Protein 8Z5B (pdb70)

B-factor: mean 22.88, std 9.44, range [10.03, 60.8]

Structure (mmCIF, N/CA/C/O backbone):
data_8Z5B
#
_entry.id   8Z5B
#
_cell.length_a   74.590
_cell.length_b   74.590
_cell.length_c   230.946
_cell.angle_alpha   90.00
_cell.angle_beta   90.00
_cell.angle_gamma   90.00
#
_symmetry.space_group_name_H-M   'P 41 21 2'
#
loop_
_entity.id
_entity.type
_entity.pdbx_description
1 polymer 'Multicopper oxidase'
2 non-polymer 'MANGANESE (II) ION'
3 non-polymer 'COPPER (II) ION'
4 water water
#
loop_
_atom_site.group_PDB
_atom_site.id
_atom_site.type_symbol
_atom_site.label_atom_id
_atom_site.label_alt_id
_atom_site.label_comp_id
_atom_site.label_asym_id
_atom_site.label_entity_id
_atom_site.label_seq_id
_atom_site.pdbx_PDB_ins_code
_atom_site.Cartn_x
_atom_site.Cartn_y
_atom_site.Cartn_z
_atom_site.occupancy
_atom_site.B_iso_or_equiv
_atom_site.auth_seq_id
_atom_site.auth_comp_id
_atom_site.auth_asym_id
_atom_site.auth_atom_id
_atom_site.pdbx_PDB_model_num
ATOM 1 N N . LYS A 1 44 ? 99.539 38.285 75.048 1.00 43.88 44 LYS A N 1
ATOM 2 C CA . LYS A 1 44 ? 98.730 37.069 74.977 1.00 34.01 44 LYS A CA 1
ATOM 3 C C . LYS A 1 44 ? 97.608 37.113 76.024 1.00 35.79 44 LYS A C 1
ATOM 4 O O . LYS A 1 44 ? 97.863 37.344 77.213 1.00 34.37 44 LYS A O 1
ATOM 10 N N . VAL A 1 45 ? 96.373 36.892 75.581 1.00 29.37 45 VAL A N 1
ATOM 11 C CA . VAL A 1 45 ? 95.227 36.924 76.484 1.00 24.84 45 VAL A CA 1
ATOM 12 C C . VAL A 1 45 ? 95.095 35.553 77.132 1.00 26.50 45 VAL A C 1
ATOM 13 O O . VAL A 1 45 ? 94.893 34.542 76.449 1.00 26.33 45 VAL A O 1
ATOM 17 N N . ASP A 1 46 ? 95.245 35.519 78.449 1.00 21.44 46 ASP A N 1
ATOM 18 C CA . ASP A 1 46 ? 95.064 34.320 79.254 1.00 19.06 46 ASP A CA 1
ATOM 19 C C . ASP A 1 46 ? 93.733 34.481 79.971 1.00 19.53 46 ASP A C 1
ATOM 20 O O . ASP A 1 46 ? 93.617 35.333 80.864 1.00 19.02 46 ASP A O 1
ATOM 25 N N . PRO A 1 47 ? 92.710 33.709 79.612 1.00 17.25 47 PRO A N 1
ATOM 26 C CA . PRO A 1 47 ? 91.394 33.866 80.251 1.00 18.70 47 PRO A CA 1
ATOM 27 C C . PRO A 1 47 ? 91.421 33.787 81.766 1.00 19.07 47 PRO A C 1
ATOM 28 O O . PRO A 1 47 ? 90.520 34.338 82.414 1.00 16.54 47 PRO A O 1
ATOM 32 N N . SER A 1 48 ? 92.397 33.086 82.346 1.00 18.27 48 SER A N 1
ATOM 33 C CA . SER A 1 48 ? 92.480 32.923 83.790 1.00 18.54 48 SER A CA 1
ATOM 34 C C . SER A 1 48 ? 93.157 34.100 84.466 1.00 18.85 48 SER A C 1
ATOM 35 O O . SER A 1 48 ? 93.176 34.154 85.697 1.00 21.46 48 SER A O 1
ATOM 38 N N . ASN A 1 49 ? 93.702 35.041 83.697 1.00 18.95 49 ASN A N 1
ATOM 39 C CA . ASN A 1 49 ? 94.425 36.185 84.247 1.00 19.52 49 ASN A CA 1
ATOM 40 C C . ASN A 1 49 ? 93.746 37.459 83.777 1.00 16.27 49 ASN A C 1
ATOM 41 O O . ASN A 1 49 ? 94.039 37.956 82.675 1.00 20.11 49 ASN A O 1
ATOM 46 N N . PRO A 1 50 ? 92.841 38.023 84.576 1.00 17.91 50 PRO A N 1
ATOM 47 C CA . PRO A 1 50 ? 92.057 39.179 84.110 1.00 18.90 50 PRO A CA 1
ATOM 48 C C . PRO A 1 50 ? 92.892 40.397 83.783 1.00 19.06 50 PRO A C 1
ATOM 49 O O . PRO A 1 50 ? 92.410 41.258 83.040 1.00 19.54 50 PRO A O 1
ATOM 53 N N . GLU A 1 51 ? 94.125 40.497 84.297 1.00 20.38 51 GLU A N 1
ATOM 54 C CA . GLU A 1 51 ? 94.968 41.627 83.934 1.00 21.91 51 GLU A CA 1
ATOM 55 C C . GLU A 1 51 ? 95.430 41.569 82.480 1.00 24.48 51 GLU A C 1
ATOM 56 O O . GLU A 1 51 ? 95.907 42.583 81.958 1.00 26.06 51 GLU A O 1
ATOM 62 N N . THR A 1 52 ? 95.287 40.420 81.812 1.00 21.26 52 THR A N 1
ATOM 63 C CA . THR A 1 52 ? 95.623 40.298 80.398 1.00 19.82 52 THR A CA 1
ATOM 64 C C . THR A 1 52 ? 94.439 40.534 79.464 1.00 19.09 52 THR A C 1
ATOM 65 O O . THR A 1 52 ? 94.626 40.448 78.246 1.00 21.67 52 THR A O 1
ATOM 69 N N . ILE A 1 53 ? 93.242 40.809 79.985 1.00 18.23 53 ILE A N 1
ATOM 70 C CA . ILE A 1 53 ? 92.032 40.896 79.174 1.00 17.80 53 ILE A CA 1
ATOM 71 C C . ILE A 1 53 ? 91.781 42.365 78.841 1.00 18.65 53 ILE A C 1
ATOM 72 O O . ILE A 1 53 ? 91.477 43.151 79.751 1.00 21.14 53 ILE A O 1
ATOM 77 N N . PRO A 1 54 ? 91.865 42.772 77.576 1.00 19.16 54 PRO A N 1
ATOM 78 C CA . PRO A 1 54 ? 91.582 44.174 77.235 1.00 17.91 54 PRO A CA 1
ATOM 79 C C . PRO A 1 54 ? 90.091 44.440 77.334 1.00 19.23 54 PRO A C 1
ATOM 80 O O . PRO A 1 54 ? 89.285 43.785 76.671 1.00 19.52 54 PRO A O 1
ATOM 84 N N . LYS A 1 55 ? 89.732 45.415 78.153 1.00 17.24 55 LYS A N 1
ATOM 85 C CA A LYS A 1 55 ? 88.328 45.728 78.383 0.80 16.86 55 LYS A CA 1
ATOM 86 C CA B LYS A 1 55 ? 88.325 45.701 78.364 0.20 17.09 55 LYS A CA 1
ATOM 87 C C . LYS A 1 55 ? 87.730 46.458 77.186 1.00 18.55 55 LYS A C 1
ATOM 88 O O . LYS A 1 55 ? 88.433 47.103 76.397 1.00 18.64 55 LYS A O 1
ATOM 99 N N . TYR A 1 56 ? 86.403 46.345 77.065 1.00 15.10 56 TYR A N 1
ATOM 100 C CA . TYR A 1 56 ? 85.619 47.154 76.131 1.00 15.57 56 TYR A CA 1
ATOM 101 C C . TYR A 1 56 ? 85.885 46.803 74.672 1.00 17.53 56 TYR A C 1
ATOM 102 O O . TYR A 1 56 ? 85.721 47.638 73.783 1.00 21.29 56 TYR A O 1
ATOM 111 N N . MET A 1 57 ? 86.264 45.560 74.406 1.00 17.23 57 MET A N 1
ATOM 112 C CA . MET A 1 57 ? 86.471 45.110 73.033 1.00 17.77 57 MET A CA 1
ATOM 113 C C . MET A 1 57 ? 85.196 44.578 72.399 1.00 17.10 57 MET A C 1
ATOM 114 O O . MET A 1 57 ? 85.091 44.554 71.166 1.00 21.12 57 MET A O 1
ATOM 119 N N . ASP A 1 58 ? 84.230 44.163 73.209 1.00 15.27 58 ASP A N 1
ATOM 120 C CA . ASP A 1 58 ? 82.997 43.562 72.715 1.00 17.14 58 ASP A CA 1
ATOM 121 C C . ASP A 1 58 ? 81.841 44.539 72.851 1.00 18.18 58 ASP A C 1
ATOM 122 O O . ASP A 1 58 ? 81.640 45.127 73.915 1.00 17.37 58 ASP A O 1
ATOM 127 N N . GLU A 1 59 ? 81.077 44.696 71.772 1.00 16.78 59 GLU A N 1
ATOM 128 C CA . GLU A 1 59 ? 79.822 45.436 71.822 1.00 15.37 59 GLU A CA 1
ATOM 129 C C . GLU A 1 59 ? 78.773 44.553 72.492 1.00 17.31 59 GLU A C 1
ATOM 130 O O . GLU A 1 59 ? 78.564 43.402 72.092 1.00 17.19 59 GLU A O 1
ATOM 136 N N . LEU A 1 60 ? 78.132 45.089 73.529 1.00 14.53 60 LEU A N 1
ATOM 137 C CA . LEU A 1 60 ? 77.103 44.371 74.269 1.00 13.66 60 LEU A CA 1
ATOM 138 C C . LEU A 1 60 ? 76.083 43.749 73.315 1.00 13.73 60 LEU A C 1
ATOM 139 O O . LEU A 1 60 ? 75.477 44.474 72.513 1.00 15.70 60 LEU A O 1
ATOM 144 N N . PRO A 1 61 ? 75.843 42.439 73.394 1.00 14.84 61 PRO A N 1
ATOM 145 C CA . PRO A 1 61 ? 74.814 41.814 72.546 1.00 16.15 61 PRO A CA 1
ATOM 146 C C . PRO A 1 61 ? 73.449 41.910 73.203 1.00 14.22 61 PRO A C 1
ATOM 147 O O . PRO A 1 61 ? 73.318 41.949 74.424 1.00 15.43 61 PRO A O 1
ATOM 151 N N . ILE A 1 62 ? 72.418 41.924 72.365 1.00 15.25 62 ILE A N 1
ATOM 152 C CA . ILE A 1 62 ? 71.026 41.895 72.818 1.00 14.21 62 ILE A CA 1
ATOM 153 C C . ILE A 1 62 ? 70.495 40.490 72.563 1.00 13.97 62 ILE A C 1
ATOM 154 O O . ILE A 1 62 ? 70.472 40.059 71.401 1.00 15.47 62 ILE A O 1
ATOM 159 N N . PRO A 1 63 ? 70.062 39.757 73.580 1.00 13.39 63 PRO A N 1
ATOM 160 C CA . PRO A 1 63 ? 69.550 38.416 73.326 1.00 13.24 63 PRO A CA 1
ATOM 161 C C . PRO A 1 63 ? 68.366 38.478 72.380 1.00 13.84 63 PRO A C 1
ATOM 162 O O . PRO A 1 63 ? 67.534 39.395 72.459 1.00 16.50 63 PRO A O 1
ATOM 166 N N . PRO A 1 64 ? 68.253 37.518 71.475 1.00 14.76 64 PRO A N 1
ATOM 167 C CA . PRO A 1 64 ? 67.112 37.516 70.561 1.00 16.21 64 PRO A CA 1
ATOM 168 C C . PRO A 1 64 ? 65.848 37.169 71.312 1.00 15.53 64 PRO A C 1
ATOM 169 O O . PRO A 1 64 ? 65.884 36.584 72.392 1.00 16.75 64 PRO A O 1
ATOM 173 N N . VAL A 1 65 ? 64.720 37.557 70.731 1.00 15.59 65 VAL A N 1
ATOM 174 C CA . VAL A 1 65 ? 63.415 37.275 71.317 1.00 15.15 65 VAL A CA 1
ATOM 175 C C . VAL A 1 65 ? 62.960 35.879 70.907 1.00 17.66 65 VAL A C 1
ATOM 176 O O . VAL A 1 65 ? 63.024 35.509 69.729 1.00 19.36 65 VAL A O 1
ATOM 180 N N . ALA A 1 66 ? 62.513 35.088 71.881 1.00 17.16 66 ALA A N 1
ATOM 181 C CA . ALA A 1 66 ? 61.993 33.759 71.584 1.00 15.96 66 ALA A CA 1
ATOM 182 C C . ALA A 1 66 ? 60.740 33.861 70.726 1.00 17.29 66 ALA A C 1
ATOM 183 O O . ALA A 1 66 ? 59.908 34.750 70.915 1.00 18.54 66 ALA A O 1
ATOM 185 N N . ARG A 1 67 ? 60.614 32.935 69.775 1.00 18.69 67 ARG A N 1
ATOM 186 C CA . ARG A 1 67 ? 59.460 32.890 68.895 1.00 19.73 67 ARG A CA 1
ATOM 187 C C . ARG A 1 67 ? 58.682 31.618 69.149 1.00 19.57 67 ARG A C 1
ATOM 188 O O . ARG A 1 67 ? 59.278 30.534 69.220 1.00 23.03 67 ARG A O 1
ATOM 196 N N . PRO A 1 68 ? 57.366 31.710 69.288 1.00 20.04 68 PRO A N 1
ATOM 197 C CA . PRO A 1 68 ? 56.572 30.507 69.526 1.00 19.40 68 PRO A CA 1
ATOM 198 C C . PRO A 1 68 ? 56.567 29.603 68.309 1.00 23.81 68 PRO A C 1
ATOM 199 O O . PRO A 1 68 ? 56.696 30.052 67.167 1.00 25.88 68 PRO A O 1
ATOM 203 N N . LEU A 1 69 ? 56.425 28.307 68.574 1.00 22.27 69 LEU A N 1
ATOM 204 C CA . LEU A 1 69 ? 56.291 27.324 67.514 1.00 30.19 69 LEU A CA 1
ATOM 205 C C . LEU A 1 69 ? 54.851 27.156 67.083 1.00 27.96 69 LEU A C 1
ATOM 206 O O . LEU A 1 69 ? 54.599 26.772 65.932 1.00 31.99 69 LEU A O 1
ATOM 211 N N . ALA A 1 70 ? 53.888 27.406 67.975 1.00 26.62 70 ALA A N 1
ATOM 212 C CA . ALA A 1 70 ? 52.488 27.271 67.570 1.00 30.54 70 ALA A CA 1
ATOM 213 C C . ALA A 1 70 ? 51.649 28.278 68.344 1.00 26.48 70 ALA A C 1
ATOM 214 O O . ALA A 1 70 ? 52.145 28.960 69.239 1.00 24.27 70 ALA A O 1
ATOM 216 N N . GLU A 1 71 ? 50.371 28.376 67.981 1.00 30.37 71 GLU A N 1
ATOM 217 C CA . GLU A 1 71 ? 49.391 29.141 68.748 1.00 30.48 71 GLU A CA 1
ATOM 218 C C . GLU A 1 71 ? 48.092 28.350 68.763 1.00 28.31 71 GLU A C 1
ATOM 219 O O . GLU A 1 71 ? 47.503 28.096 67.706 1.00 32.62 71 GLU A O 1
ATOM 221 N N . ILE A 1 72 ? 47.638 27.961 69.954 1.00 32.85 72 ILE A N 1
ATOM 222 C CA . ILE A 1 72 ? 46.445 27.130 70.123 1.00 33.38 72 ILE A CA 1
ATOM 223 C C . ILE A 1 72 ? 45.349 27.957 70.778 1.00 31.64 72 ILE A C 1
ATOM 224 O O . ILE A 1 72 ? 45.478 28.350 71.944 1.00 35.53 72 ILE A O 1
ATOM 229 N N . LYS A 1 73 ? 44.251 28.180 70.050 1.00 30.79 73 LYS A N 1
ATOM 230 C CA . LYS A 1 73 ? 43.138 28.982 70.560 1.00 33.52 73 LYS A CA 1
ATOM 231 C C . LYS A 1 73 ? 43.641 30.307 71.131 1.00 30.24 73 LYS A C 1
ATOM 232 O O . LYS A 1 73 ? 43.216 30.750 72.200 1.00 37.53 73 LYS A O 1
ATOM 238 N N . GLY A 1 74 ? 44.573 30.930 70.416 1.00 33.70 74 GLY A N 1
ATOM 239 C CA . GLY A 1 74 ? 45.146 32.197 70.818 1.00 32.25 74 GLY A CA 1
ATOM 240 C C . GLY A 1 74 ? 46.283 32.137 71.821 1.00 32.29 74 GLY A C 1
ATOM 241 O O . GLY A 1 74 ? 46.827 33.194 72.167 1.00 35.50 74 GLY A O 1
ATOM 242 N N . SER A 1 75 ? 46.685 30.948 72.294 1.00 29.43 75 SER A N 1
ATOM 243 C CA . SER A 1 75 ? 47.769 30.853 73.273 1.00 25.75 75 SER A CA 1
ATOM 244 C C . SER A 1 75 ? 49.064 30.434 72.597 1.00 23.72 75 SER A C 1
ATOM 245 O O . SER A 1 75 ? 49.129 29.336 72.027 1.00 26.15 75 SER A O 1
ATOM 248 N N . PRO A 1 76 ? 50.112 31.241 72.669 1.00 22.19 76 PRO A N 1
ATOM 249 C CA . PRO A 1 76 ? 51.411 30.834 72.118 1.00 21.84 76 PRO A CA 1
ATOM 250 C C . PRO A 1 76 ? 51.989 29.609 72.823 1.00 23.76 76 PRO A C 1
ATOM 251 O O . PRO A 1 76 ? 51.826 29.424 74.036 1.00 20.78 76 PRO A O 1
ATOM 255 N N . TYR A 1 77 ? 52.677 28.768 72.036 1.00 19.46 77 TYR A N 1
ATOM 256 C CA . TYR A 1 77 ? 53.376 27.580 72.518 1.00 18.55 77 TYR A CA 1
ATOM 257 C C . TYR A 1 77 ? 54.835 27.691 72.104 1.00 17.39 77 TYR A C 1
ATOM 258 O O . TYR A 1 77 ? 55.138 27.851 70.903 1.00 20.68 77 TYR A O 1
ATOM 267 N N . TYR A 1 78 ? 55.720 27.629 73.103 1.00 17.62 78 TYR A N 1
ATOM 268 C CA . TYR A 1 78 ? 57.166 27.688 72.946 1.00 15.36 78 TYR A CA 1
ATOM 269 C C . TYR A 1 78 ? 57.776 26.336 73.305 1.00 19.40 78 TYR A C 1
ATOM 270 O O . TYR A 1 78 ? 57.275 25.601 74.168 1.00 18.17 78 TYR A O 1
ATOM 279 N N . GLU A 1 79 ? 58.885 26.031 72.650 1.00 19.13 79 GLU A N 1
ATOM 280 C CA . GLU A 1 79 ? 59.680 24.848 72.935 1.00 18.94 79 GLU A CA 1
ATOM 281 C C . GLU A 1 79 ? 61.127 25.293 73.014 1.00 16.58 79 GLU A C 1
ATOM 282 O O . GLU A 1 79 ? 61.682 25.778 72.019 1.00 19.64 79 GLU A O 1
ATOM 288 N N . ILE A 1 80 ? 61.730 25.158 74.186 1.00 16.80 80 ILE A N 1
ATOM 289 C CA . ILE A 1 80 ? 63.055 25.703 74.455 1.00 16.89 80 ILE A CA 1
ATOM 290 C C . ILE A 1 80 ? 63.913 24.583 75.017 1.00 17.34 80 ILE A C 1
ATOM 291 O O . ILE A 1 80 ? 63.572 24.000 76.052 1.00 18.30 80 ILE A O 1
ATOM 296 N N . ALA A 1 81 ? 64.997 24.258 74.316 1.00 17.62 81 ALA A N 1
ATOM 297 C CA . ALA A 1 81 ? 65.844 23.113 74.630 1.00 16.14 81 ALA A CA 1
ATOM 298 C C . ALA A 1 81 ? 67.160 23.576 75.235 1.00 15.92 81 ALA A C 1
ATOM 299 O O . ALA A 1 81 ? 67.844 24.441 74.674 1.00 18.38 81 ALA A O 1
ATOM 301 N N . MET A 1 82 ? 67.530 22.959 76.346 1.00 14.73 82 MET A N 1
ATOM 302 C CA . MET A 1 82 ? 68.814 23.192 76.983 1.00 15.21 82 MET A CA 1
ATOM 303 C C . MET A 1 82 ? 69.879 22.375 76.271 1.00 16.35 82 MET A C 1
ATOM 304 O O . MET A 1 82 ? 69.767 21.146 76.205 1.00 15.68 82 MET A O 1
ATOM 309 N N . ARG A 1 83 ? 70.905 23.049 75.728 1.00 15.11 83 ARG A N 1
ATOM 310 C CA . ARG A 1 83 ? 71.910 22.388 74.906 1.00 17.47 83 ARG A CA 1
ATOM 311 C C . ARG A 1 83 ? 73.308 22.844 75.305 1.00 15.51 83 ARG A C 1
ATOM 312 O O . ARG A 1 83 ? 73.518 23.994 75.684 1.00 15.17 83 ARG A O 1
ATOM 320 N N . GLN A 1 84 ? 74.272 21.934 75.189 1.00 16.01 84 GLN A N 1
ATOM 321 C CA . GLN A 1 84 ? 75.678 22.253 75.410 1.00 15.65 84 GLN A CA 1
ATOM 322 C C . GLN A 1 84 ? 76.278 22.777 74.112 1.00 16.35 84 GLN A C 1
ATOM 323 O O . GLN A 1 84 ? 76.230 22.092 73.080 1.00 18.61 84 GLN A O 1
ATOM 329 N N . VAL A 1 85 ? 76.824 23.991 74.163 1.00 15.39 85 VAL A N 1
ATOM 330 C CA . VAL A 1 85 ? 77.236 24.710 72.956 1.00 16.45 85 VAL A CA 1
ATOM 331 C C . VAL A 1 85 ? 78.475 25.533 73.260 1.00 15.12 85 VAL A C 1
ATOM 332 O O . VAL A 1 85 ? 78.773 25.837 74.423 1.00 15.56 85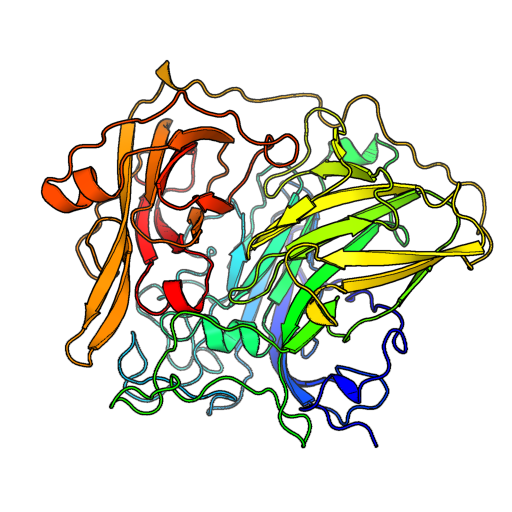 VAL A O 1
ATOM 336 N N . PRO A 1 86 ? 79.183 25.970 72.225 1.00 16.09 86 PRO A N 1
ATOM 337 C CA . PRO A 1 86 ? 80.233 26.968 72.442 1.00 15.43 86 PRO A CA 1
ATOM 338 C C . PRO A 1 86 ? 79.670 28.377 72.549 1.00 15.75 86 PRO A C 1
ATOM 339 O O . PRO A 1 86 ? 78.687 28.739 71.900 1.00 19.67 86 PRO A O 1
ATOM 343 N N . HIS A 1 87 ? 80.331 29.188 73.372 1.00 15.56 87 HIS A N 1
ATOM 344 C CA . HIS A 1 87 ? 79.980 30.595 73.512 1.00 14.10 87 HIS A CA 1
ATOM 345 C C . HIS A 1 87 ? 81.282 31.335 73.757 1.00 14.45 87 HIS A C 1
ATOM 346 O O . HIS A 1 87 ? 82.093 30.895 74.578 1.00 16.54 87 HIS A O 1
ATOM 353 N N . ARG A 1 88 ? 81.484 32.458 73.076 1.00 14.64 88 ARG A N 1
ATOM 354 C CA . ARG A 1 88 ? 82.693 33.247 73.271 1.00 13.69 88 ARG A CA 1
ATOM 355 C C . ARG A 1 88 ? 82.398 34.367 74.261 1.00 16.90 88 ARG A C 1
ATOM 356 O O . ARG A 1 88 ? 81.525 35.210 74.013 1.00 16.88 88 ARG A O 1
ATOM 364 N N . PHE A 1 89 ? 83.112 34.378 75.384 1.00 14.23 89 PHE A N 1
ATOM 365 C CA . PHE A 1 89 ? 82.873 35.418 76.381 1.00 14.43 89 PHE A CA 1
ATOM 366 C C . PHE A 1 89 ? 83.651 36.699 76.133 1.00 16.51 89 PHE A C 1
ATOM 367 O O . PHE A 1 89 ? 83.371 37.701 76.797 1.00 14.86 89 PHE A O 1
ATOM 375 N N . HIS A 1 90 ? 84.633 36.684 75.241 1.00 13.39 90 HIS A N 1
ATOM 376 C CA . HIS A 1 90 ? 85.398 37.879 74.939 1.00 15.06 90 HIS A CA 1
ATOM 377 C C . HIS A 1 90 ? 85.963 37.727 73.532 1.00 15.35 90 HIS A C 1
ATOM 378 O O . HIS A 1 90 ? 86.281 36.615 73.097 1.00 16.97 90 HIS A O 1
ATOM 385 N N . ARG A 1 91 ? 86.114 38.858 72.839 1.00 16.51 91 ARG A N 1
ATOM 386 C CA . ARG A 1 91 ? 86.589 38.856 71.458 1.00 18.69 91 ARG A CA 1
ATOM 387 C C . ARG A 1 91 ? 87.870 38.046 71.282 1.00 17.56 91 ARG A C 1
ATOM 388 O O . ARG A 1 91 ? 88.075 37.414 70.236 1.00 20.75 91 ARG A O 1
ATOM 396 N N . LEU A 1 92 ? 88.772 38.087 72.267 1.00 17.50 92 LEU A N 1
ATOM 397 C CA . LEU A 1 92 ? 90.085 37.456 72.151 1.00 19.12 92 LEU A CA 1
ATOM 398 C C . LEU A 1 92 ? 90.188 36.129 72.900 1.00 18.26 92 LEU A C 1
ATOM 399 O O . LEU A 1 92 ? 91.287 35.581 73.006 1.00 21.85 92 LEU A O 1
ATOM 404 N N . PHE A 1 93 ? 89.091 35.624 73.445 1.00 16.94 93 PHE A N 1
ATOM 405 C CA . PHE A 1 93 ? 89.052 34.309 74.065 1.00 17.77 93 PHE A CA 1
ATOM 406 C C . PHE A 1 93 ? 88.823 33.237 73.002 1.00 16.48 93 PHE A C 1
ATOM 407 O O . PHE A 1 93 ? 88.214 33.500 71.956 1.00 19.92 93 PHE A O 1
ATOM 415 N N . PRO A 1 94 ? 89.237 31.998 73.264 1.00 18.54 94 PRO A N 1
ATOM 416 C CA . PRO A 1 94 ? 88.673 30.867 72.511 1.00 18.10 94 PRO A CA 1
ATOM 417 C C . PRO A 1 94 ? 87.225 30.653 72.915 1.00 19.65 94 PRO A C 1
ATOM 418 O O . PRO A 1 94 ? 86.767 31.205 73.928 1.00 18.23 94 PRO A O 1
ATOM 422 N N . PRO A 1 95 ? 86.473 29.829 72.195 1.00 18.14 95 PRO A N 1
ATOM 423 C CA . PRO A 1 95 ? 85.123 29.502 72.658 1.00 18.54 95 PRO A CA 1
ATOM 424 C C . PRO A 1 95 ? 85.164 28.722 73.965 1.00 17.51 95 PRO A C 1
ATOM 425 O O . PRO A 1 95 ? 86.084 27.938 74.222 1.00 19.27 95 PRO A O 1
ATOM 429 N N . THR A 1 96 ? 84.137 28.945 74.779 1.00 15.80 96 THR A N 1
ATOM 430 C CA . THR A 1 96 ? 83.930 28.266 76.059 1.00 15.35 96 THR A CA 1
ATOM 431 C C . THR A 1 96 ? 82.721 27.350 75.927 1.00 16.04 96 THR A C 1
ATOM 432 O O . THR A 1 96 ? 81.678 27.776 75.431 1.00 15.69 96 THR A O 1
ATOM 436 N N . THR A 1 97 ? 82.834 26.109 76.397 1.00 15.79 97 THR A N 1
ATOM 437 C CA . THR A 1 97 ? 81.654 25.251 76.424 1.00 14.54 97 THR A CA 1
ATOM 438 C C . THR A 1 97 ? 80.724 25.685 77.555 1.00 13.81 97 THR A C 1
ATOM 439 O O . THR A 1 97 ? 81.155 25.826 78.707 1.00 14.32 97 THR A O 1
ATOM 443 N N . VAL A 1 98 ? 79.449 25.916 77.217 1.00 14.47 98 VAL A N 1
ATOM 444 C CA . VAL A 1 98 ? 78.425 26.352 78.163 1.00 12.38 98 VAL A CA 1
ATOM 445 C C . VAL A 1 98 ? 77.152 25.544 77.928 1.00 13.59 98 VAL A C 1
ATOM 446 O O . VAL A 1 98 ? 77.035 24.778 76.964 1.00 13.38 98 VAL A O 1
ATOM 450 N N . TRP A 1 99 ? 76.186 25.750 78.820 1.00 13.00 99 TRP A N 1
ATOM 451 C CA . TRP A 1 99 ? 74.836 25.213 78.689 1.00 13.24 99 TRP A CA 1
ATOM 452 C C . TRP A 1 99 ? 73.897 26.385 78.463 1.00 13.35 99 TRP A C 1
ATOM 453 O O . TRP A 1 99 ? 73.867 27.315 79.277 1.00 14.35 99 TRP A O 1
ATOM 464 N N . GLY A 1 100 ? 73.165 26.362 77.358 1.00 13.14 100 GLY A N 1
ATOM 465 C CA . GLY A 1 100 ? 72.286 27.468 77.005 1.00 14.77 100 GLY A CA 1
ATOM 466 C C . GLY A 1 100 ? 70.888 27.022 76.635 1.00 13.32 100 GLY A C 1
ATOM 467 O O . GLY A 1 100 ? 70.702 26.021 75.938 1.00 14.61 100 GLY A O 1
ATOM 468 N N . TYR A 1 101 ? 69.901 27.779 77.110 1.00 13.02 101 TYR A N 1
ATOM 469 C CA . TYR A 1 101 ? 68.546 27.626 76.587 1.00 12.71 101 TYR A CA 1
ATOM 470 C C . TYR A 1 101 ? 68.526 27.993 75.108 1.00 15.16 101 TYR A C 1
ATOM 471 O O . TYR A 1 101 ? 69.000 29.065 74.715 1.00 14.97 101 TYR A O 1
ATOM 480 N N . ASP A 1 102 ? 68.016 27.075 74.281 1.00 14.33 102 ASP A N 1
ATOM 481 C CA . ASP A 1 102 ? 68.068 27.203 72.825 1.00 14.85 102 ASP A CA 1
ATOM 482 C C . ASP A 1 102 ? 69.505 27.408 72.343 1.00 16.36 102 ASP A C 1
ATOM 483 O O . ASP A 1 102 ? 69.754 28.055 71.316 1.00 17.54 102 ASP A O 1
ATOM 488 N N . GLY A 1 103 ? 70.470 26.856 73.087 1.00 15.46 103 GLY A N 1
ATOM 489 C CA . GLY A 1 103 ? 71.859 26.936 72.674 1.00 16.86 103 GLY A CA 1
ATOM 490 C C . GLY A 1 103 ? 72.426 28.336 72.627 1.00 16.78 103 GLY A C 1
ATOM 491 O O . GLY A 1 103 ? 73.333 28.595 71.823 1.00 18.57 103 GLY A O 1
ATOM 492 N N . MET A 1 104 ? 71.944 29.245 73.478 1.00 16.05 104 MET A N 1
ATOM 493 C CA . MET A 1 104 ? 72.487 30.596 73.510 1.00 17.15 104 MET A CA 1
ATOM 494 C C . MET A 1 104 ? 72.580 31.109 74.939 1.00 14.23 104 MET A C 1
ATOM 495 O O . MET A 1 104 ? 71.904 30.609 75.837 1.00 14.23 104 MET A O 1
ATOM 500 N N . LEU A 1 105 ? 73.489 32.064 75.147 1.00 13.82 105 LEU A N 1
ATOM 501 C CA . LEU A 1 105 ? 73.799 32.575 76.472 1.00 13.49 105 LEU A CA 1
ATOM 502 C C . LEU A 1 105 ? 73.868 34.088 76.315 1.00 12.78 105 LEU A C 1
ATOM 503 O O . LEU A 1 105 ? 74.734 34.592 75.560 1.00 14.19 105 LEU A O 1
ATOM 508 N N . PRO A 1 106 ? 73.020 34.856 77.009 1.00 11.82 106 PRO A N 1
ATOM 509 C CA . PRO A 1 106 ? 71.851 34.413 77.785 1.00 12.45 106 PRO A CA 1
ATOM 510 C C . PRO A 1 106 ? 70.852 33.696 76.896 1.00 12.65 106 PRO A C 1
ATOM 511 O O . PRO A 1 106 ? 70.890 33.761 75.657 1.00 13.18 106 PRO A O 1
ATOM 515 N N . GLY A 1 107 ? 69.921 32.989 77.534 1.00 12.61 107 GLY A N 1
ATOM 516 C CA . GLY A 1 107 ? 68.820 32.383 76.820 1.00 13.32 107 GLY A CA 1
ATOM 517 C C . GLY A 1 107 ? 67.987 33.441 76.117 1.00 13.86 107 GLY A C 1
ATOM 518 O O . GLY A 1 107 ? 68.127 34.642 76.376 1.00 14.03 107 GLY A O 1
ATOM 519 N N . PRO A 1 108 ? 67.138 33.032 75.178 1.00 14.28 108 PRO A N 1
ATOM 520 C CA . PRO A 1 108 ? 66.332 34.019 74.451 1.00 14.93 108 PRO A CA 1
ATOM 521 C C . PRO A 1 108 ? 65.367 34.729 75.391 1.00 13.55 108 PRO A C 1
ATOM 522 O O . PRO A 1 108 ? 64.889 34.161 76.372 1.00 14.59 108 PRO A O 1
ATOM 526 N N . THR A 1 109 ? 65.082 35.988 75.079 1.00 13.77 109 THR A N 1
ATOM 527 C CA . THR A 1 109 ? 64.139 36.753 75.885 1.00 13.38 109 THR A CA 1
ATOM 528 C C . THR A 1 109 ? 62.722 36.364 75.487 1.00 13.15 109 THR A C 1
ATOM 529 O O . THR A 1 109 ? 62.356 36.432 74.303 1.00 15.94 109 THR A O 1
ATOM 533 N N . ILE A 1 110 ? 61.912 35.955 76.475 1.00 13.88 110 ILE A N 1
ATOM 534 C CA . ILE A 1 110 ? 60.504 35.677 76.222 1.00 13.78 110 ILE A CA 1
ATOM 535 C C . ILE A 1 110 ? 59.707 36.929 76.537 1.00 15.78 110 ILE A C 1
ATOM 536 O O . ILE A 1 110 ? 59.914 37.545 77.583 1.00 15.04 110 ILE A O 1
ATOM 541 N N . LYS A 1 111 ? 58.821 37.337 75.628 1.00 15.22 111 LYS A N 1
ATOM 542 C CA . LYS A 1 111 ? 57.990 38.522 75.818 1.00 14.84 111 LYS A CA 1
ATOM 543 C C . LYS A 1 111 ? 56.521 38.142 75.793 1.00 17.04 111 LYS A C 1
ATOM 544 O O . LYS A 1 111 ? 56.052 37.511 74.837 1.00 18.82 111 LYS A O 1
ATOM 550 N N . VAL A 1 112 ? 55.783 38.570 76.818 1.00 16.51 112 VAL A N 1
ATOM 551 C CA . VAL A 1 112 ? 54.351 38.309 76.909 1.00 15.98 112 VAL A CA 1
ATOM 552 C C . VAL A 1 112 ? 53.649 39.579 77.348 1.00 17.09 112 VAL A C 1
ATOM 553 O O . VAL A 1 112 ? 54.278 40.524 77.831 1.00 18.67 112 VAL A O 1
ATOM 557 N N . GLN A 1 113 ? 52.339 39.604 77.151 1.00 17.96 113 GLN A N 1
ATOM 558 C CA . GLN A 1 113 ? 51.509 40.653 77.717 1.00 18.47 113 GLN A CA 1
ATOM 559 C C . GLN A 1 113 ? 50.964 40.208 79.067 1.00 18.85 113 GLN A C 1
ATOM 560 O O . GLN A 1 113 ? 50.788 39.014 79.324 1.00 18.16 113 GLN A O 1
ATOM 566 N N . LYS A 1 114 ? 50.656 41.192 79.919 1.00 18.33 114 LYS A N 1
ATOM 567 C CA . LYS A 1 114 ? 49.928 40.878 81.137 1.00 18.87 114 LYS A CA 1
ATOM 568 C C . LYS A 1 114 ? 48.670 40.106 80.778 1.00 18.51 114 LYS A C 1
ATOM 569 O O . LYS A 1 114 ? 47.942 40.476 79.851 1.00 20.30 114 LYS A O 1
ATOM 575 N N . ASP A 1 115 ? 48.429 39.022 81.515 1.00 18.63 115 ASP A N 1
ATOM 576 C CA . ASP A 1 115 ? 47.242 38.175 81.388 1.00 19.08 115 ASP A CA 1
ATOM 577 C C . ASP A 1 115 ? 47.251 37.301 80.134 1.00 21.12 115 ASP A C 1
ATOM 578 O O . ASP A 1 115 ? 46.251 36.616 79.862 1.00 24.63 115 ASP A O 1
ATOM 583 N N . GLU A 1 116 ? 48.344 37.277 79.370 1.00 20.30 116 GLU A N 1
ATOM 584 C CA . GLU A 1 116 ? 48.427 36.452 78.168 1.00 22.29 116 GLU A CA 1
ATOM 585 C C . GLU A 1 116 ? 48.976 35.086 78.566 1.00 21.44 116 GLU A C 1
ATOM 586 O O . GLU A 1 116 ? 50.135 34.968 78.962 1.00 20.59 116 GLU A O 1
ATOM 592 N N . LYS A 1 117 ? 48.150 34.055 78.469 1.00 20.16 117 LYS A N 1
ATOM 593 C CA . LYS A 1 117 ? 48.578 32.719 78.851 1.00 18.11 117 LYS A CA 1
ATOM 594 C C . LYS A 1 117 ? 49.454 32.134 77.746 1.00 20.33 117 LYS A C 1
ATOM 595 O O . LYS A 1 117 ? 49.105 32.213 76.561 1.00 23.01 117 LYS A O 1
ATOM 601 N N . ILE A 1 118 ? 50.595 31.562 78.133 1.00 18.63 118 ILE A N 1
ATOM 602 C CA . ILE A 1 118 ? 51.514 30.912 77.204 1.00 17.37 118 ILE A CA 1
ATOM 603 C C . ILE A 1 118 ? 51.878 29.540 77.743 1.00 19.38 118 ILE A C 1
ATOM 604 O O . ILE A 1 118 ? 51.718 29.250 78.932 1.00 18.47 118 ILE A O 1
ATOM 609 N N . TYR A 1 119 ? 52.355 28.682 76.842 1.00 16.99 119 TYR A N 1
ATOM 610 C CA . TYR A 1 119 ? 52.830 27.348 77.193 1.00 15.99 119 TYR A CA 1
ATOM 611 C C . TYR A 1 119 ? 54.288 27.224 76.786 1.00 17.09 119 TYR A C 1
ATOM 612 O O . TYR A 1 119 ? 54.671 27.652 75.690 1.00 18.26 119 TYR A O 1
ATOM 621 N N . VAL A 1 120 ? 55.101 26.625 77.653 1.00 15.72 120 VAL A N 1
ATOM 622 C CA . VAL A 1 120 ? 56.518 26.419 77.352 1.00 14.97 120 VAL A CA 1
ATOM 623 C C . VAL A 1 120 ? 56.899 24.979 77.656 1.00 17.81 120 VAL A C 1
ATOM 624 O O . VAL A 1 120 ? 56.821 24.543 78.813 1.00 17.19 120 VAL A O 1
ATOM 628 N N . ARG A 1 121 ? 57.342 24.251 76.635 1.00 16.78 121 ARG A N 1
ATOM 629 C CA . ARG A 1 121 ? 57.944 22.933 76.841 1.00 15.00 121 ARG A CA 1
ATOM 630 C C . ARG A 1 121 ? 59.452 23.136 77.029 1.00 17.91 121 ARG A C 1
ATOM 631 O O . ARG A 1 121 ? 60.180 23.370 76.062 1.00 16.55 121 ARG A O 1
ATOM 639 N N . TRP A 1 122 ? 59.927 23.065 78.273 1.00 15.68 122 TRP A N 1
ATOM 640 C CA . TRP A 1 122 ? 61.351 23.177 78.585 1.00 14.77 122 TRP A CA 1
ATOM 641 C C . TRP A 1 122 ? 61.957 21.783 78.474 1.00 17.11 122 TRP A C 1
ATOM 642 O O . TRP A 1 122 ? 61.511 20.859 79.155 1.00 17.30 122 TRP A O 1
ATOM 653 N N . LYS A 1 123 ? 62.970 21.628 77.622 1.00 14.72 123 LYS A N 1
ATOM 654 C CA . LYS A 1 123 ? 63.532 20.318 77.322 1.00 16.40 123 LYS A CA 1
ATOM 655 C C . LYS A 1 123 ? 64.975 20.246 77.792 1.00 15.84 123 LYS A C 1
ATOM 656 O O . LYS A 1 123 ? 65.764 21.155 77.532 1.00 16.36 123 LYS A O 1
ATOM 662 N N . ASN A 1 124 ? 65.324 19.138 78.446 1.00 16.03 124 ASN A N 1
ATOM 663 C CA . ASN A 1 124 ? 66.714 18.840 78.771 1.00 15.95 124 ASN A CA 1
ATOM 664 C C . ASN A 1 124 ? 67.287 18.051 77.592 1.00 15.78 124 ASN A C 1
ATOM 665 O O . ASN A 1 124 ? 66.974 16.874 77.405 1.00 16.62 124 ASN A O 1
ATOM 670 N N . LYS A 1 125 ? 68.147 18.703 76.810 1.00 14.35 125 LYS A N 1
ATOM 671 C CA . LYS A 1 125 ? 68.858 18.078 75.698 1.00 16.26 125 LYS A CA 1
ATOM 672 C C . LYS A 1 125 ? 70.359 18.148 75.959 1.00 17.76 125 LYS A C 1
ATOM 673 O O . LYS A 1 125 ? 71.163 18.248 75.037 1.00 18.69 125 LYS A O 1
ATOM 679 N N . LEU A 1 126 ? 70.740 18.106 77.215 1.00 16.12 126 LEU A N 1
ATOM 680 C CA . LEU A 1 126 ? 72.118 18.206 77.674 1.00 16.90 126 LEU A CA 1
ATOM 681 C C . LEU A 1 126 ? 72.797 16.841 77.702 1.00 18.25 126 LEU A C 1
ATOM 682 O O . LEU A 1 126 ? 72.134 15.800 77.629 1.00 19.30 126 LEU A O 1
ATOM 687 N N . PRO A 1 127 ? 74.130 16.813 77.783 1.00 18.87 127 PRO A N 1
ATOM 688 C CA . PRO A 1 127 ? 74.842 15.535 77.923 1.00 19.47 127 PRO A CA 1
ATOM 689 C C . PRO A 1 127 ? 74.577 14.898 79.278 1.00 18.11 127 PRO A C 1
ATOM 690 O O . PRO A 1 127 ? 73.946 15.469 80.169 1.00 19.93 127 PRO A O 1
ATOM 694 N N . GLU A 1 128 ? 75.087 13.668 79.420 1.00 20.68 128 GLU A N 1
ATOM 695 C CA . GLU A 1 128 ? 74.882 12.898 80.641 1.00 22.24 128 GLU A CA 1
ATOM 696 C C . GLU A 1 128 ? 75.799 13.316 81.774 1.00 23.96 128 GLU A C 1
ATOM 697 O O . GLU A 1 128 ? 75.475 13.060 82.939 1.00 24.29 128 GLU A O 1
ATOM 703 N N . LYS A 1 129 ? 76.914 13.960 81.473 1.00 20.79 129 LYS A N 1
ATOM 704 C CA . LYS A 1 129 ? 77.875 14.359 82.490 1.00 24.19 129 LYS A CA 1
ATOM 705 C C . LYS A 1 129 ? 77.865 15.873 82.631 1.00 19.07 129 LYS A C 1
ATOM 706 O O . LYS A 1 129 ? 77.702 16.602 81.649 1.00 20.62 129 LYS A O 1
ATOM 712 N N . HIS A 1 130 ? 78.016 16.340 83.860 1.00 17.47 130 HIS A N 1
ATOM 713 C CA . HIS A 1 130 ? 78.012 17.774 84.126 1.00 17.41 130 HIS A CA 1
ATOM 714 C C . HIS A 1 130 ? 79.299 18.447 83.652 1.00 17.47 130 HIS A C 1
ATOM 715 O O . HIS A 1 130 ? 80.369 17.839 83.607 1.00 19.73 130 HIS A O 1
ATOM 722 N N . LEU A 1 131 ? 79.185 19.740 83.328 1.00 15.12 131 LEU A N 1
ATOM 723 C CA . LEU A 1 131 ? 80.363 20.567 83.065 1.00 16.19 131 LEU A CA 1
ATOM 724 C C . LEU A 1 131 ? 81.189 20.830 84.321 1.00 15.69 131 LEU A C 1
ATOM 725 O O . LEU A 1 131 ? 82.415 20.995 84.230 1.00 18.19 131 LEU A O 1
ATOM 730 N N . LEU A 1 132 ? 80.552 20.886 85.490 1.00 15.56 132 LEU A N 1
ATOM 731 C CA . LEU A 1 132 ? 81.184 21.422 86.683 1.00 15.69 132 LEU A CA 1
ATOM 732 C C . LEU A 1 132 ? 81.248 20.372 87.789 1.00 14.89 132 LEU A C 1
ATOM 733 O O . LEU A 1 132 ? 80.554 19.351 87.722 1.00 16.91 132 LEU A O 1
ATOM 738 N N . PRO A 1 133 ? 82.097 20.570 88.808 1.00 16.09 133 PRO A N 1
ATOM 739 C CA . PRO A 1 133 ? 82.223 19.551 89.875 1.00 17.60 133 PRO A CA 1
ATOM 740 C C . PRO A 1 133 ? 80.969 19.431 90.750 1.00 14.47 133 PRO A C 1
ATOM 741 O O . PRO A 1 133 ? 80.425 20.427 91.228 1.00 16.25 133 PRO A O 1
ATOM 745 N N . ILE A 1 134 ? 80.529 18.198 90.973 1.00 15.92 134 ILE A N 1
ATOM 746 C CA . ILE A 1 134 ? 79.337 17.921 91.771 1.00 14.18 134 ILE A CA 1
ATOM 747 C C . ILE A 1 134 ? 79.758 17.441 93.154 1.00 14.20 134 ILE A C 1
ATOM 748 O O . ILE A 1 134 ? 80.558 16.507 93.287 1.00 15.64 134 ILE A O 1
ATOM 753 N N . ASP A 1 135 ? 79.227 18.099 94.190 1.00 16.27 135 ASP A N 1
ATOM 754 C CA . ASP A 1 135 ? 79.356 17.620 95.566 1.00 15.32 135 ASP A CA 1
ATOM 755 C C . ASP A 1 135 ? 78.263 16.582 95.785 1.00 15.30 135 ASP A C 1
ATOM 756 O O . ASP A 1 135 ? 77.063 16.914 95.749 1.00 15.40 135 ASP A O 1
ATOM 761 N N . ARG A 1 136 ? 78.678 15.349 96.051 1.00 16.10 136 ARG A N 1
ATOM 762 C CA . ARG A 1 136 ? 77.770 14.218 96.162 1.00 14.63 136 ARG A CA 1
ATOM 763 C C . ARG A 1 136 ? 77.185 14.034 97.562 1.00 17.50 136 ARG A C 1
ATOM 764 O O . ARG A 1 136 ? 76.524 13.018 97.822 1.00 19.37 136 ARG A O 1
ATOM 772 N N . THR A 1 137 ? 77.378 15.002 98.454 1.00 17.67 137 THR A N 1
ATOM 773 C CA . THR A 1 137 ? 76.775 14.955 99.778 1.00 17.08 137 THR A CA 1
ATOM 774 C C . THR A 1 137 ? 75.514 15.801 99.875 1.00 17.37 137 THR A C 1
ATOM 775 O O . THR A 1 137 ? 74.923 15.873 100.955 1.00 18.46 137 THR A O 1
ATOM 779 N N . LEU A 1 138 ? 75.098 16.431 98.781 1.00 15.75 138 LEU A N 1
ATOM 780 C CA . LEU A 1 138 ? 73.956 17.338 98.749 1.00 16.31 138 LEU A CA 1
ATOM 781 C C . LEU A 1 138 ? 72.704 16.588 98.276 1.00 18.17 138 LEU A C 1
ATOM 782 O O . LEU A 1 138 ? 72.715 15.370 98.076 1.00 19.31 138 LEU A O 1
ATOM 787 N N . HIS A 1 139 ? 71.589 17.307 98.144 1.00 17.35 139 HIS A N 1
ATOM 788 C CA . HIS A 1 139 ? 70.338 16.647 97.770 1.00 16.92 139 HIS A CA 1
ATOM 789 C C . HIS A 1 139 ? 70.411 16.102 96.342 1.00 15.98 139 HIS A C 1
ATOM 790 O O . HIS A 1 139 ? 70.760 16.817 95.397 1.00 16.71 139 HIS A O 1
ATOM 797 N N . GLU A 1 140 ? 70.125 14.803 96.203 1.00 16.46 140 GLU A N 1
ATOM 798 C CA . GLU A 1 140 ? 69.941 14.155 94.905 1.00 18.50 140 GLU A CA 1
ATOM 799 C C . GLU A 1 140 ? 71.222 14.069 94.081 1.00 16.00 140 GLU A C 1
ATOM 800 O O . GLU A 1 140 ? 71.167 14.020 92.849 1.00 18.79 140 GLU A O 1
ATOM 806 N N . THR A 1 141 ? 72.393 14.038 94.734 1.00 17.73 141 THR A N 1
ATOM 807 C CA . THR A 1 141 ? 73.661 14.024 94.011 1.00 16.56 141 THR A CA 1
ATOM 808 C C . THR A 1 141 ? 74.509 12.792 94.302 1.00 19.58 141 THR A C 1
ATOM 809 O O . THR A 1 141 ? 75.667 12.744 93.869 1.00 20.66 141 THR A O 1
ATOM 813 N N . ALA A 1 142 ? 73.978 11.791 94.997 1.00 18.66 142 ALA A N 1
ATOM 814 C CA . ALA A 1 142 ? 74.791 10.619 95.330 1.00 20.47 142 ALA A CA 1
ATOM 815 C C . ALA A 1 142 ? 75.238 9.844 94.092 1.00 25.89 142 ALA A C 1
ATOM 816 O O . ALA A 1 142 ? 76.332 9.260 94.088 1.00 25.20 142 ALA A O 1
ATOM 818 N N . GLY A 1 143 ? 74.414 9.803 93.046 1.00 25.40 143 GLY A N 1
ATOM 819 C CA . GLY A 1 143 ? 74.738 9.050 91.853 1.00 27.18 143 GLY A CA 1
ATOM 820 C C . GLY A 1 143 ? 73.954 9.538 90.653 1.00 26.23 143 GLY A C 1
ATOM 821 O O . GLY A 1 143 ? 73.398 10.638 90.667 1.00 22.03 143 GLY A O 1
ATOM 822 N N . PRO A 1 144 ? 73.869 8.720 89.596 1.00 28.95 144 PRO A N 1
ATOM 823 C CA . PRO A 1 144 ? 73.228 9.187 88.366 1.00 24.99 144 PRO A CA 1
ATOM 824 C C . PRO A 1 144 ? 71.724 9.249 88.542 1.00 26.44 144 PRO A C 1
ATOM 825 O O . PRO A 1 144 ? 71.143 8.478 89.326 1.00 25.35 144 PRO A O 1
ATOM 829 N N . PRO A 1 145 ? 71.039 10.131 87.810 1.00 21.36 145 PRO A N 1
ATOM 830 C CA . PRO A 1 145 ? 71.557 11.062 86.798 1.00 19.18 145 PRO A CA 1
ATOM 831 C C . PRO A 1 145 ? 72.194 12.295 87.421 1.00 20.45 145 PRO A C 1
ATOM 832 O O . PRO A 1 145 ? 71.653 12.883 88.361 1.00 19.70 145 PRO A O 1
ATOM 836 N N . ASP A 1 146 ? 73.344 12.705 86.883 1.00 18.82 146 ASP A N 1
ATOM 837 C CA . ASP A 1 146 ? 73.992 13.926 87.344 1.00 16.16 146 ASP A CA 1
ATOM 838 C C . ASP A 1 146 ? 73.344 15.179 86.779 1.00 17.46 146 ASP A C 1
ATOM 839 O O . ASP A 1 146 ? 73.341 16.211 87.449 1.00 17.81 146 ASP A O 1
ATOM 844 N N . VAL A 1 147 ? 72.833 15.137 85.552 1.00 15.46 147 VAL A N 1
ATOM 845 C CA . VAL A 1 147 ? 72.374 16.338 84.859 1.00 15.32 147 VAL A CA 1
ATOM 846 C C . VAL A 1 147 ? 70.850 16.373 84.961 1.00 15.56 147 VAL A C 1
ATOM 847 O O . VAL A 1 147 ? 70.110 15.785 84.155 1.00 19.35 147 VAL A O 1
ATOM 851 N N . ARG A 1 148 ? 70.376 17.067 85.983 1.00 14.11 148 ARG A N 1
ATOM 852 C CA . ARG A 1 148 ? 68.958 17.245 86.261 1.00 13.16 148 ARG A CA 1
ATOM 853 C C . ARG A 1 148 ? 68.630 18.723 86.173 1.00 12.99 148 ARG A C 1
ATOM 854 O O . ARG A 1 148 ? 69.396 19.558 86.660 1.00 14.43 148 ARG A O 1
ATOM 862 N N . THR A 1 149 ? 67.492 19.046 85.543 1.00 13.79 149 THR A N 1
ATOM 863 C CA . THR A 1 149 ? 67.169 20.439 85.274 1.00 13.69 149 THR A CA 1
ATOM 864 C C . THR A 1 149 ? 65.707 20.703 85.602 1.00 13.07 149 THR A C 1
ATOM 865 O O . THR A 1 149 ? 64.861 19.813 85.475 1.00 13.61 149 THR A O 1
ATOM 869 N N . VAL A 1 150 ? 65.410 21.948 85.989 1.00 13.18 150 VAL A N 1
ATOM 870 C CA . VAL A 1 150 ? 64.021 22.427 86.080 1.00 12.35 150 VAL A CA 1
ATOM 871 C C . VAL A 1 150 ? 64.068 23.945 85.974 1.00 13.13 150 VAL A C 1
ATOM 872 O O . VAL A 1 150 ? 64.995 24.573 86.475 1.00 13.05 150 VAL A O 1
ATOM 876 N N . VAL A 1 151 ? 63.075 24.546 85.324 1.00 13.07 151 VAL A N 1
ATOM 877 C CA . VAL A 1 151 ? 63.148 25.983 85.050 1.00 13.17 151 VAL A CA 1
ATOM 878 C C . VAL A 1 151 ? 62.162 26.706 85.954 1.00 13.21 151 VAL A C 1
ATOM 879 O O . VAL A 1 151 ? 60.964 26.381 85.951 1.00 13.68 151 VAL A O 1
ATOM 883 N N . HIS A 1 152 ? 62.666 27.672 86.733 1.00 12.71 152 HIS A N 1
ATOM 884 C CA . HIS A 1 152 ? 61.853 28.568 87.557 1.00 12.97 152 HIS A CA 1
ATOM 885 C C . HIS A 1 152 ? 61.759 29.924 86.871 1.00 12.78 152 HIS A C 1
ATOM 886 O O . HIS A 1 152 ? 62.788 30.492 86.453 1.00 13.31 152 HIS A O 1
ATOM 893 N N . LEU A 1 153 ? 60.530 30.417 86.733 1.00 12.33 153 LEU A N 1
ATOM 894 C CA . LEU A 1 153 ? 60.297 31.779 86.242 1.00 12.06 153 LEU A CA 1
ATOM 895 C C . LEU A 1 153 ? 60.258 32.670 87.479 1.00 11.72 153 LEU A C 1
ATOM 896 O O . LEU A 1 153 ? 59.282 32.688 88.240 1.00 13.50 153 LEU A O 1
ATOM 901 N N . HIS A 1 154 ? 61.362 33.350 87.723 1.00 12.71 154 HIS A N 1
ATOM 902 C CA . HIS A 1 154 ? 61.560 34.096 88.953 1.00 12.09 154 HIS A CA 1
ATOM 903 C C . HIS A 1 154 ? 60.661 35.323 88.979 1.00 13.44 154 HIS A C 1
ATOM 904 O O . HIS A 1 154 ? 60.764 36.206 88.111 1.00 14.65 154 HIS A O 1
ATOM 911 N N . GLY A 1 155 ? 59.813 35.379 90.000 1.00 12.78 155 GLY A N 1
ATOM 912 C CA . GLY A 1 155 ? 58.817 36.431 90.160 1.00 14.18 155 GLY A CA 1
ATOM 913 C C . GLY A 1 155 ? 57.437 36.081 89.648 1.00 14.72 155 GLY A C 1
ATOM 914 O O . GLY A 1 155 ? 56.512 36.895 89.782 1.00 16.42 155 GLY A O 1
ATOM 915 N N . ALA A 1 156 ? 57.249 34.884 89.110 1.00 13.62 156 ALA A N 1
ATOM 916 C CA . ALA A 1 156 ? 55.963 34.585 88.496 1.00 13.91 156 ALA A CA 1
ATOM 917 C C . ALA A 1 156 ? 54.863 34.365 89.531 1.00 16.30 156 ALA A C 1
ATOM 918 O O . ALA A 1 156 ? 55.024 33.624 90.504 1.00 16.84 156 ALA A O 1
ATOM 920 N N . ASN A 1 157 ? 53.711 34.958 89.277 1.00 15.57 157 ASN A N 1
ATOM 921 C CA . ASN A 1 157 ? 52.470 34.529 89.913 1.00 16.57 157 ASN A CA 1
ATOM 922 C C . ASN A 1 157 ? 51.979 33.366 89.064 1.00 18.33 157 ASN A C 1
ATOM 923 O O . ASN A 1 157 ? 51.394 33.569 87.997 1.00 18.37 157 ASN A O 1
ATOM 928 N N . VAL A 1 158 ? 52.225 32.141 89.518 1.00 16.23 158 VAL A N 1
ATOM 929 C CA . VAL A 1 158 ? 51.949 30.969 88.701 1.00 18.31 158 VAL A CA 1
ATOM 930 C C . VAL A 1 158 ? 51.596 29.800 89.603 1.00 18.12 158 VAL A C 1
ATOM 931 O O . VAL A 1 158 ? 52.106 29.679 90.721 1.00 18.15 158 VAL A O 1
ATOM 935 N N . ALA A 1 159 ? 50.707 28.943 89.100 1.00 17.69 159 ALA A N 1
ATOM 936 C CA . ALA A 1 159 ? 50.375 27.700 89.783 1.00 17.50 159 ALA A CA 1
ATOM 937 C C . ALA A 1 159 ? 51.642 26.887 90.039 1.00 17.26 159 ALA A C 1
ATOM 938 O O . ALA A 1 159 ? 52.583 26.897 89.250 1.00 18.13 159 ALA A O 1
ATOM 940 N N . TRP A 1 160 ? 51.638 26.157 91.162 1.00 18.26 160 TRP A N 1
ATOM 941 C CA . TRP A 1 160 ? 52.874 25.587 91.709 1.00 16.23 160 TRP A CA 1
ATOM 942 C C . TRP A 1 160 ? 53.529 24.589 90.764 1.00 17.27 160 TRP A C 1
ATOM 943 O O . TRP A 1 160 ? 54.757 24.458 90.763 1.00 16.31 160 TRP A O 1
ATOM 954 N N . ASP A 1 161 ? 52.737 23.880 89.957 1.00 16.94 161 ASP A N 1
ATOM 955 C CA . ASP A 1 161 ? 53.282 22.854 89.078 1.00 16.76 161 ASP A CA 1
ATOM 956 C C . ASP A 1 161 ? 53.931 23.410 87.819 1.00 17.70 161 ASP A C 1
ATOM 957 O O . ASP A 1 161 ? 54.466 22.635 87.013 1.00 17.90 161 ASP A O 1
ATOM 962 N N . SER A 1 162 ? 53.898 24.731 87.627 1.00 15.73 162 SER A N 1
ATOM 963 C CA . SER A 1 162 ? 54.685 25.397 86.602 1.00 15.60 162 SER A CA 1
ATOM 964 C C . SER A 1 162 ? 55.677 26.374 87.215 1.00 15.31 162 SER A C 1
ATOM 965 O O . SER A 1 162 ? 56.250 27.190 86.481 1.00 15.56 162 SER A O 1
ATOM 968 N N . ASP A 1 163 ? 55.897 26.314 88.533 1.00 15.80 163 ASP A N 1
ATOM 969 C CA . ASP A 1 163 ? 56.851 27.195 89.214 1.00 14.92 163 ASP A CA 1
ATOM 970 C C . ASP A 1 163 ? 58.289 26.707 89.141 1.00 14.81 163 ASP A C 1
ATOM 971 O O . ASP A 1 163 ? 59.192 27.436 89.559 1.00 16.39 163 ASP A O 1
ATOM 976 N N . GLY A 1 164 ? 58.533 25.483 88.670 1.00 14.94 164 GLY A N 1
ATOM 977 C CA . GLY A 1 164 ? 59.885 24.968 88.668 1.00 14.69 164 GLY A CA 1
ATOM 978 C C . GLY A 1 164 ? 60.362 24.567 90.052 1.00 14.36 164 GLY A C 1
ATOM 979 O O . GLY A 1 164 ? 61.477 24.906 90.469 1.00 14.93 164 GLY A O 1
ATOM 980 N N . HIS A 1 165 ? 59.504 23.858 90.777 1.00 14.11 165 HIS A N 1
ATOM 981 C CA . HIS A 1 165 ? 59.841 23.375 92.108 1.00 13.59 165 HIS A CA 1
ATOM 982 C C . HIS A 1 165 ? 61.166 22.616 92.058 1.00 14.24 165 HIS A C 1
ATOM 983 O O . HIS A 1 165 ? 61.414 21.869 91.101 1.00 14.21 165 HIS A O 1
ATOM 990 N N . PRO A 1 166 ? 62.039 22.777 93.060 1.00 14.06 166 PRO A N 1
ATOM 991 C CA . PRO A 1 166 ? 63.379 22.166 92.963 1.00 14.58 166 PRO A CA 1
ATOM 992 C C . PRO A 1 166 ? 63.356 20.653 92.864 1.00 14.25 166 PRO A C 1
ATOM 993 O O . PRO A 1 166 ? 64.337 20.071 92.372 1.00 14.37 166 PRO A O 1
ATOM 997 N N . GLU A 1 167 ? 62.281 19.994 93.309 1.00 14.54 167 GLU A N 1
ATOM 998 C CA . GLU A 1 167 ? 62.176 18.534 93.212 1.00 15.32 167 GLU A CA 1
ATOM 999 C C . GLU A 1 167 ? 61.368 18.098 91.995 1.00 12.64 167 GLU A C 1
ATOM 1000 O O . GLU A 1 167 ? 61.033 16.916 91.872 1.00 15.64 167 GLU A O 1
ATOM 1006 N N . ALA A 1 168 ? 61.075 19.031 91.086 1.00 13.62 168 ALA A N 1
ATOM 1007 C CA . ALA A 1 168 ? 60.352 18.751 89.853 1.00 15.06 168 ALA A CA 1
ATOM 1008 C C . ALA A 1 168 ? 61.305 18.628 88.672 1.00 14.39 168 ALA A C 1
ATOM 1009 O O . ALA A 1 168 ? 60.895 18.796 87.521 1.00 15.77 168 ALA A O 1
ATOM 1011 N N . TRP A 1 169 ? 62.577 18.356 88.944 1.00 13.73 169 TRP A N 1
ATOM 1012 C CA . TRP A 1 169 ? 63.596 18.290 87.912 1.00 13.67 169 TRP A CA 1
ATOM 1013 C C . TRP A 1 169 ? 63.397 17.061 87.021 1.00 14.15 169 TRP A C 1
ATOM 1014 O O . TRP A 1 169 ? 62.663 16.126 87.340 1.00 15.23 169 TRP A O 1
ATOM 1025 N N . PHE A 1 170 ? 64.132 17.060 85.908 1.00 14.05 170 PHE A N 1
ATOM 1026 C CA . PHE A 1 170 ? 64.110 15.975 84.938 1.00 14.28 170 PHE A CA 1
ATOM 1027 C C . PHE A 1 170 ? 65.493 15.855 84.307 1.00 13.84 170 PHE A C 1
ATOM 1028 O O . PHE A 1 170 ? 66.208 16.852 84.129 1.00 13.93 170 PHE A O 1
ATOM 1036 N N . SER A 1 171 ? 65.863 14.611 84.005 1.00 14.12 171 SER A N 1
ATOM 1037 C CA . SER A 1 171 ? 67.071 14.317 83.249 1.00 13.81 171 SER A CA 1
ATOM 1038 C C . SER A 1 171 ? 66.762 14.403 81.756 1.00 15.07 171 SER A C 1
ATOM 1039 O O . SER A 1 171 ? 65.679 14.831 81.347 1.00 17.75 171 SER A O 1
ATOM 1042 N N . ARG A 1 172 ? 67.714 13.982 80.921 1.00 16.30 172 ARG A N 1
ATOM 1043 C CA . ARG A 1 172 ? 67.545 14.111 79.481 1.00 16.89 172 ARG A CA 1
ATOM 1044 C C . ARG A 1 172 ? 66.255 13.450 79.017 1.00 17.54 172 ARG A C 1
ATOM 1045 O O . ARG A 1 172 ? 65.984 12.292 79.343 1.00 18.44 172 ARG A O 1
ATOM 1053 N N . ASP A 1 173 ? 65.452 14.205 78.256 1.00 17.80 173 ASP A N 1
ATOM 1054 C CA . ASP A 1 173 ? 64.215 13.697 77.663 1.00 17.92 173 ASP A CA 1
ATOM 1055 C C . ASP A 1 173 ? 63.250 13.151 78.709 1.00 20.05 173 ASP A C 1
ATOM 1056 O O . ASP A 1 173 ? 62.476 12.228 78.424 1.00 22.05 173 ASP A O 1
ATOM 1061 N N . PHE A 1 174 ? 63.302 13.707 79.928 1.00 18.33 174 PHE A N 1
ATOM 1062 C CA . PHE A 1 174 ? 62.402 13.281 81.014 1.00 17.86 174 PHE A CA 1
ATOM 1063 C C . PHE A 1 174 ? 62.597 11.816 81.411 1.00 18.73 174 PHE A C 1
ATOM 1064 O O . PHE A 1 174 ? 61.677 11.181 81.927 1.00 20.49 174 PHE A O 1
ATOM 1072 N N . ALA A 1 175 ? 63.795 11.264 81.195 1.00 17.37 175 ALA A N 1
ATOM 1073 C CA . ALA A 1 175 ? 63.988 9.838 81.467 1.00 18.42 175 ALA A CA 1
ATOM 1074 C C . ALA A 1 175 ? 63.843 9.524 82.952 1.00 21.56 175 ALA A C 1
ATOM 1075 O O . ALA A 1 175 ? 63.329 8.456 83.323 1.00 20.93 175 ALA A O 1
ATOM 1077 N N . LYS A 1 176 ? 64.323 10.417 83.812 1.00 18.82 176 LYS A N 1
ATOM 1078 C CA . LYS A 1 176 ? 64.119 10.318 85.247 1.00 17.79 176 LYS A CA 1
ATOM 1079 C C . LYS A 1 176 ? 63.628 11.675 85.728 1.00 15.64 176 LYS A C 1
ATOM 1080 O O . LYS A 1 176 ? 64.025 12.719 85.194 1.00 16.92 176 LYS A O 1
ATOM 1086 N N . THR A 1 177 ? 62.705 11.653 86.692 1.00 16.90 177 THR A N 1
ATOM 1087 C CA . THR A 1 177 ? 62.095 12.879 87.181 1.00 17.34 177 THR A CA 1
ATOM 1088 C C . THR A 1 177 ? 62.043 12.860 88.705 1.00 16.73 177 THR A C 1
ATOM 1089 O O . THR A 1 177 ? 61.954 11.794 89.328 1.00 17.34 177 THR A O 1
ATOM 1093 N N . GLY A 1 178 ? 62.078 14.061 89.299 1.00 16.16 178 GLY A N 1
ATOM 1094 C CA . GLY A 1 178 ? 61.959 14.191 90.740 1.00 16.84 178 GLY A CA 1
ATOM 1095 C C . GLY A 1 178 ? 60.523 14.024 91.254 1.00 15.03 178 GLY A C 1
ATOM 1096 O O . GLY A 1 178 ? 59.554 13.972 90.497 1.00 17.04 178 GLY A O 1
ATOM 1097 N N . ALA A 1 179 ? 60.413 13.965 92.586 1.00 16.69 179 ALA A N 1
ATOM 1098 C CA . ALA A 1 179 ? 59.161 13.607 93.248 1.00 19.21 179 ALA A CA 1
ATOM 1099 C C . ALA A 1 179 ? 58.014 14.577 92.954 1.00 18.89 179 ALA A C 1
ATOM 1100 O O . ALA A 1 179 ? 56.854 14.159 92.935 1.00 19.44 179 ALA A O 1
ATOM 1102 N N . THR A 1 180 ? 58.294 15.867 92.748 1.00 16.09 180 THR A N 1
ATOM 1103 C CA . THR A 1 180 ? 57.211 16.822 92.512 1.00 15.32 180 THR A CA 1
ATOM 1104 C C . THR A 1 180 ? 56.968 17.098 91.030 1.00 16.98 180 THR A C 1
ATOM 1105 O O . THR A 1 180 ? 56.167 17.990 90.687 1.00 17.49 180 THR A O 1
ATOM 1109 N N . PHE A 1 181 ? 57.620 16.345 90.145 1.00 16.96 181 PHE A N 1
ATOM 1110 C CA . PHE A 1 181 ? 57.419 16.528 88.707 1.00 16.42 181 PHE A CA 1
ATOM 1111 C C . PHE A 1 181 ? 55.955 16.318 88.336 1.00 16.23 181 PHE A C 1
ATOM 1112 O O . PHE A 1 181 ? 55.315 15.370 88.797 1.00 16.89 181 PHE A O 1
ATOM 1120 N N . ARG A 1 182 ? 55.423 17.248 87.537 1.00 16.55 182 ARG A N 1
ATOM 1121 C CA . ARG A 1 182 ? 54.026 17.160 87.104 1.00 16.12 182 ARG A CA 1
ATOM 1122 C C . ARG A 1 182 ? 53.783 17.396 85.615 1.00 15.80 182 ARG A C 1
ATOM 1123 O O . ARG A 1 182 ? 52.931 16.731 85.021 1.00 17.04 182 ARG A O 1
ATOM 1131 N N . ARG A 1 183 ? 54.477 18.362 85.016 1.00 17.20 183 ARG A N 1
ATOM 1132 C CA . ARG A 1 183 ? 54.137 18.853 83.680 1.00 17.82 183 ARG A CA 1
ATOM 1133 C C . ARG A 1 183 ? 55.393 18.915 82.837 1.00 18.22 183 ARG A C 1
ATOM 1134 O O . ARG A 1 183 ? 56.366 19.551 83.237 1.00 17.78 183 ARG A O 1
ATOM 1142 N N . LYS A 1 184 ? 5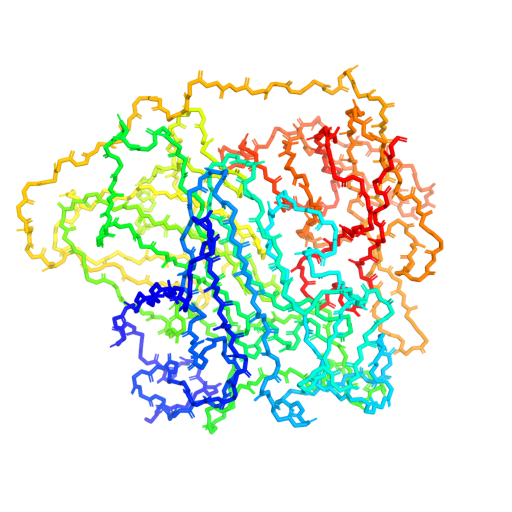5.363 18.271 81.667 1.00 18.40 184 LYS A N 1
ATOM 1143 C CA . LYS A 1 184 ? 56.419 18.529 80.683 1.00 15.96 184 LYS A CA 1
ATOM 1144 C C . LYS A 1 184 ? 56.252 19.910 80.067 1.00 17.22 184 LYS A C 1
ATOM 1145 O O . LYS A 1 184 ? 57.244 20.597 79.777 1.00 19.31 184 LYS A O 1
ATOM 1151 N N . VAL A 1 185 ? 55.014 20.314 79.824 1.00 18.15 185 VAL A N 1
ATOM 1152 C CA . VAL A 1 185 ? 54.704 21.609 79.232 1.00 16.73 185 VAL A CA 1
ATOM 1153 C C . VAL A 1 185 ? 54.164 22.492 80.348 1.00 15.57 185 VAL A C 1
ATOM 1154 O O . VAL A 1 185 ? 53.096 22.218 80.913 1.00 17.91 185 VAL A O 1
ATOM 1158 N N . TYR A 1 186 ? 54.920 23.538 80.688 1.00 16.43 186 TYR A N 1
ATOM 1159 C CA . TYR A 1 186 ? 54.514 24.502 81.696 1.00 15.89 186 TYR A CA 1
ATOM 1160 C C . TYR A 1 186 ? 53.494 25.481 81.116 1.00 17.81 186 TYR A C 1
ATOM 1161 O O . TYR A 1 186 ? 53.423 25.705 79.897 1.00 17.26 186 TYR A O 1
ATOM 1170 N N . GLU A 1 187 ? 52.685 26.059 82.007 1.00 17.49 187 GLU A N 1
ATOM 1171 C CA . GLU A 1 187 ? 51.680 27.045 81.630 1.00 17.24 187 GLU A CA 1
ATOM 1172 C C . GLU A 1 187 ? 51.906 28.305 82.460 1.00 18.33 187 GLU A C 1
ATOM 1173 O O . GLU A 1 187 ? 51.863 28.261 83.700 1.00 18.12 187 GLU A O 1
ATOM 1179 N N . TYR A 1 188 ? 52.164 29.424 81.787 1.00 16.11 188 TYR A N 1
ATOM 1180 C CA . TYR A 1 188 ? 52.338 30.702 82.468 1.00 15.63 188 TYR A CA 1
ATOM 1181 C C . TYR A 1 188 ? 51.107 31.552 82.184 1.00 17.30 188 TYR A C 1
ATOM 1182 O O . TYR A 1 188 ? 50.815 31.870 81.024 1.00 19.02 188 TYR A O 1
ATOM 1191 N N . THR A 1 189 ? 50.356 31.871 83.234 1.00 16.71 189 THR A N 1
ATOM 1192 C CA . THR A 1 189 ? 49.118 32.638 83.098 1.00 17.80 189 THR A CA 1
ATOM 1193 C C . THR A 1 189 ? 49.345 34.150 83.153 1.00 17.99 189 THR A C 1
ATOM 1194 O O . THR A 1 189 ? 48.535 34.903 82.608 1.00 19.80 189 THR A O 1
ATOM 1198 N N . ASN A 1 190 ? 50.450 34.597 83.767 1.00 17.70 190 ASN A N 1
ATOM 1199 C CA . ASN A 1 190 ? 50.908 35.991 83.687 1.00 17.39 190 ASN A CA 1
ATOM 1200 C C . ASN A 1 190 ? 49.918 37.014 84.242 1.00 16.76 190 ASN A C 1
ATOM 1201 O O . ASN A 1 190 ? 49.879 38.162 83.782 1.00 19.30 190 ASN A O 1
ATOM 1206 N N . LYS A 1 191 ? 49.150 36.644 85.268 1.00 18.01 191 LYS A N 1
ATOM 1207 C CA . LYS A 1 191 ? 48.170 37.548 85.876 1.00 18.10 191 LYS A CA 1
ATOM 1208 C C . LYS A 1 191 ? 48.871 38.338 86.979 1.00 20.13 191 LYS A C 1
ATOM 1209 O O . LYS A 1 191 ? 48.762 38.049 88.170 1.00 21.28 191 LYS A O 1
ATOM 1215 N N . GLN A 1 192 ? 49.638 39.343 86.558 1.00 19.66 192 GLN A N 1
ATOM 1216 C CA . GLN A 1 192 ? 50.424 40.145 87.485 1.00 20.24 192 GLN A CA 1
ATOM 1217 C C . GLN A 1 192 ? 50.820 41.426 86.765 1.00 19.69 192 GLN A C 1
ATOM 1218 O O . GLN A 1 192 ? 50.735 41.523 85.538 1.00 20.51 192 GLN A O 1
ATOM 1224 N N . MET A 1 193 ? 51.265 42.406 87.547 1.00 18.86 193 MET A N 1
ATOM 1225 C CA . MET A 1 193 ? 51.738 43.666 86.983 1.00 21.98 193 MET A CA 1
ATOM 1226 C C . MET A 1 193 ? 52.869 43.406 86.001 1.00 18.35 193 MET A C 1
ATOM 1227 O O . MET A 1 193 ? 53.669 42.494 86.175 1.00 19.12 193 MET A O 1
ATOM 1232 N N . GLY A 1 194 ? 52.946 44.232 84.963 1.00 18.99 194 GLY A N 1
ATOM 1233 C CA . GLY A 1 194 ? 54.082 44.130 84.061 1.00 18.52 194 GLY A CA 1
ATOM 1234 C C . GLY A 1 194 ? 55.403 44.271 84.799 1.00 16.62 194 GLY A C 1
ATOM 1235 O O . GLY A 1 194 ? 55.536 45.059 85.741 1.00 17.44 194 GLY A O 1
ATOM 1236 N N . ALA A 1 195 ? 56.396 43.504 84.363 1.00 15.59 195 ALA A N 1
ATOM 1237 C CA . ALA A 1 195 ? 57.650 43.446 85.106 1.00 14.08 195 ALA A CA 1
ATOM 1238 C C . ALA A 1 195 ? 58.732 42.829 84.241 1.00 13.83 195 ALA A C 1
ATOM 1239 O O . ALA A 1 195 ? 58.451 42.094 83.282 1.00 14.99 195 ALA A O 1
ATOM 1241 N N . THR A 1 196 ? 59.981 43.087 84.633 1.00 12.27 196 THR A N 1
ATOM 1242 C CA . THR A 1 196 ? 61.130 42.338 84.136 1.00 13.73 196 THR A CA 1
ATOM 1243 C C . THR A 1 196 ? 61.348 41.146 85.055 1.00 12.71 196 THR A C 1
ATOM 1244 O O . THR A 1 196 ? 61.777 41.312 86.202 1.00 14.55 196 THR A O 1
ATOM 1248 N N . LEU A 1 197 ? 61.006 39.963 84.580 1.00 12.96 197 LEU A N 1
ATOM 1249 C CA . LEU A 1 197 ? 61.320 38.725 85.266 1.00 12.35 197 LEU A CA 1
ATOM 1250 C C . LEU A 1 197 ? 62.515 38.055 84.600 1.00 11.93 197 LEU A C 1
ATOM 1251 O O . LEU A 1 197 ? 63.098 38.552 83.625 1.00 12.37 197 LEU A O 1
ATOM 1256 N N . TRP A 1 198 ? 62.911 36.910 85.135 1.00 11.95 198 TRP A N 1
ATOM 1257 C CA . TRP A 1 198 ? 63.957 36.148 84.473 1.00 11.54 198 TRP A CA 1
ATOM 1258 C C . TRP A 1 198 ? 63.714 34.697 84.808 1.00 11.82 198 TRP A C 1
ATOM 1259 O O . TRP A 1 198 ? 63.063 34.394 85.806 1.00 12.78 198 TRP A O 1
ATOM 1270 N N . TYR A 1 199 ? 64.188 33.805 83.954 1.00 11.73 199 TYR A N 1
ATOM 1271 C CA . TYR A 1 199 ? 64.010 32.375 84.145 1.00 11.64 199 TYR A CA 1
ATOM 1272 C C . TYR A 1 199 ? 65.381 31.736 84.301 1.00 11.69 199 TYR A C 1
ATOM 1273 O O . TYR A 1 199 ? 66.358 32.186 83.698 1.00 11.62 199 TYR A O 1
ATOM 1282 N N . HIS A 1 200 ? 65.462 30.693 85.124 1.00 10.56 200 HIS A N 1
ATOM 1283 C CA . HIS A 1 200 ? 66.755 30.055 85.364 1.00 10.70 200 HIS A CA 1
ATOM 1284 C C . HIS A 1 200 ? 66.544 28.673 85.960 1.00 12.85 200 HIS A C 1
ATOM 1285 O O . HIS A 1 200 ? 65.469 28.331 86.465 1.00 12.20 200 HIS A O 1
ATOM 1292 N N . ASP A 1 201 ? 67.609 27.889 85.939 1.00 11.86 201 ASP A N 1
ATOM 1293 C CA . ASP A 1 201 ? 67.492 26.555 86.486 1.00 10.85 201 ASP A CA 1
ATOM 1294 C C . ASP A 1 201 ? 67.347 26.590 88.009 1.00 12.13 201 ASP A C 1
ATOM 1295 O O . ASP A 1 201 ? 67.841 27.496 88.692 1.00 13.34 201 ASP A O 1
ATOM 1300 N N . HIS A 1 202 ? 66.657 25.573 88.548 1.00 12.48 202 HIS A N 1
ATOM 1301 C CA . HIS A 1 202 ? 66.378 25.504 89.980 1.00 12.68 202 HIS A CA 1
ATOM 1302 C C . HIS A 1 202 ? 66.472 24.062 90.494 1.00 12.72 202 HIS A C 1
ATOM 1303 O O . HIS A 1 202 ? 65.854 23.736 91.515 1.00 13.45 202 HIS A O 1
ATOM 1310 N N . ALA A 1 203 ? 67.212 23.170 89.821 1.00 12.36 203 ALA A N 1
ATOM 1311 C CA . ALA A 1 203 ? 67.209 21.769 90.238 1.00 12.95 203 ALA A CA 1
ATOM 1312 C C . ALA A 1 203 ? 67.885 21.573 91.595 1.00 13.07 203 ALA A C 1
ATOM 1313 O O . ALA A 1 203 ? 68.985 22.082 91.844 1.00 13.12 203 ALA A O 1
ATOM 1315 N N . ILE A 1 204 ? 67.246 20.790 92.465 1.00 13.17 204 ILE A N 1
ATOM 1316 C CA . ILE A 1 204 ? 67.742 20.689 93.831 1.00 12.48 204 ILE A CA 1
ATOM 1317 C C . ILE A 1 204 ? 69.150 20.103 93.837 1.00 12.85 204 ILE A C 1
ATOM 1318 O O . ILE A 1 204 ? 69.465 19.164 93.088 1.00 14.37 204 ILE A O 1
ATOM 1323 N N . GLY A 1 205 ? 70.005 20.660 94.702 1.00 12.06 205 GLY A N 1
ATOM 1324 C CA . GLY A 1 205 ? 71.354 20.154 94.917 1.00 13.41 205 GLY A CA 1
ATOM 1325 C C . GLY A 1 205 ? 72.416 20.696 93.973 1.00 13.23 205 GLY A C 1
ATOM 1326 O O . GLY A 1 205 ? 73.613 20.583 94.281 1.00 13.93 205 GLY A O 1
ATOM 1327 N N . ILE A 1 206 ? 72.025 21.236 92.822 1.00 12.37 206 ILE A N 1
ATOM 1328 C CA . ILE A 1 206 ? 72.971 21.629 91.788 1.00 12.58 206 ILE A CA 1
ATOM 1329 C C . ILE A 1 206 ? 72.591 22.950 91.137 1.00 13.26 206 ILE A C 1
ATOM 1330 O O . ILE A 1 206 ? 73.066 23.250 90.041 1.00 12.22 206 ILE A O 1
ATOM 1335 N N . THR A 1 207 ? 71.707 23.729 91.778 1.00 12.77 207 THR A N 1
ATOM 1336 C CA . THR A 1 207 ? 71.254 24.966 91.163 1.00 11.10 207 THR A CA 1
ATOM 1337 C C . THR A 1 207 ? 72.435 25.889 90.880 1.00 10.59 207 THR A C 1
ATOM 1338 O O . THR A 1 207 ? 72.488 26.537 89.828 1.00 11.53 207 THR A O 1
ATOM 1342 N N . ARG A 1 208 ? 73.383 25.969 91.816 1.00 11.78 208 ARG A N 1
ATOM 1343 C CA . ARG A 1 208 ? 74.540 26.846 91.620 1.00 11.87 208 ARG A CA 1
ATOM 1344 C C . ARG A 1 208 ? 75.329 26.458 90.369 1.00 12.57 208 ARG A C 1
ATOM 1345 O O . ARG A 1 208 ? 75.874 27.330 89.663 1.00 12.74 208 ARG A O 1
ATOM 1353 N N . LEU A 1 209 ? 75.394 25.158 90.077 1.00 11.48 209 LEU A N 1
ATOM 1354 C CA . LEU A 1 209 ? 76.166 24.686 88.925 1.00 11.36 209 LEU A CA 1
ATOM 1355 C C . LEU A 1 209 ? 75.406 24.926 87.632 1.00 11.08 209 LEU A C 1
ATOM 1356 O O . LEU A 1 209 ? 75.995 25.315 86.621 1.00 13.32 209 LEU A O 1
ATOM 1361 N N . ASN A 1 210 ? 74.097 24.686 87.640 1.00 10.63 210 ASN A N 1
ATOM 1362 C CA . ASN A 1 210 ? 73.340 24.806 86.405 1.00 11.25 210 ASN A CA 1
ATOM 1363 C C . ASN A 1 210 ? 73.202 26.267 85.989 1.00 11.39 210 ASN A C 1
ATOM 1364 O O . ASN A 1 210 ? 73.314 26.586 84.798 1.00 12.81 210 ASN A O 1
ATOM 1369 N N . VAL A 1 211 ? 72.994 27.171 86.954 1.00 10.50 211 VAL A N 1
ATOM 1370 C CA . VAL A 1 211 ? 72.975 28.597 86.611 1.00 11.45 211 VAL A CA 1
ATOM 1371 C C . VAL A 1 211 ? 74.360 29.070 86.168 1.00 11.90 211 VAL A C 1
ATOM 1372 O O . VAL A 1 211 ? 74.485 29.775 85.154 1.00 11.79 211 VAL A O 1
ATOM 1376 N N . TYR A 1 212 ? 75.424 28.686 86.887 1.00 10.91 212 TYR A N 1
ATOM 1377 C CA . TYR A 1 212 ? 76.746 29.146 86.467 1.00 11.48 212 TYR A CA 1
ATOM 1378 C C . TYR A 1 212 ? 77.077 28.662 85.058 1.00 11.96 212 TYR A C 1
ATOM 1379 O O . TYR A 1 212 ? 77.704 29.389 84.276 1.00 12.39 212 TYR A O 1
ATOM 1388 N N . SER A 1 213 ? 76.619 27.458 84.698 1.00 11.60 213 SER A N 1
ATOM 1389 C CA . SER A 1 213 ? 76.907 26.919 83.373 1.00 11.58 213 SER A CA 1
ATOM 1390 C C . SER A 1 213 ? 76.251 27.693 82.240 1.00 11.34 213 SER A C 1
ATOM 1391 O O . SER A 1 213 ? 76.650 27.499 81.090 1.00 12.61 213 SER A O 1
ATOM 1394 N N . GLY A 1 214 ? 75.263 28.544 82.531 1.00 11.49 214 GLY A N 1
ATOM 1395 C CA . GLY A 1 214 ? 74.688 29.415 81.526 1.00 12.37 214 GLY A CA 1
ATOM 1396 C C . GLY A 1 214 ? 73.175 29.424 81.456 1.00 11.57 214 GLY A C 1
ATOM 1397 O O . GLY A 1 214 ? 72.621 30.134 80.611 1.00 13.08 214 GLY A O 1
ATOM 1398 N N . LEU A 1 215 ? 72.483 28.668 82.318 1.00 11.58 215 LEU A N 1
ATOM 1399 C CA . LEU A 1 215 ? 71.029 28.499 82.172 1.00 12.42 215 LEU A CA 1
ATOM 1400 C C . LEU A 1 215 ? 70.244 29.627 82.872 1.00 10.41 215 LEU A C 1
ATOM 1401 O O . LEU A 1 215 ? 69.725 29.471 83.986 1.00 12.82 215 LEU A O 1
ATOM 1406 N N . SER A 1 216 ? 70.132 30.774 82.183 1.00 11.54 216 SER A N 1
ATOM 1407 C CA . SER A 1 216 ? 69.280 31.890 82.616 1.00 11.83 216 SER A CA 1
ATOM 1408 C C . SER A 1 216 ? 68.927 32.729 81.395 1.00 12.47 216 SER A C 1
ATOM 1409 O O . SER A 1 216 ? 69.678 32.749 80.418 1.00 13.04 216 SER A O 1
ATOM 1412 N N . GLY A 1 217 ? 67.802 33.440 81.470 1.00 10.67 217 GLY A N 1
ATOM 1413 C CA . GLY A 1 217 ? 67.377 34.339 80.402 1.00 11.64 217 GLY A CA 1
ATOM 1414 C C . GLY A 1 217 ? 66.338 35.301 80.940 1.00 11.12 217 GLY A C 1
ATOM 1415 O O . GLY A 1 217 ? 65.860 35.163 82.068 1.00 12.43 217 GLY A O 1
ATOM 1416 N N . PHE A 1 218 ? 65.972 36.277 80.121 1.00 11.00 218 PHE A N 1
ATOM 1417 C CA . PHE A 1 218 ? 64.977 37.275 80.539 1.00 11.66 218 PHE A CA 1
ATOM 1418 C C . PHE A 1 218 ? 63.569 36.881 80.114 1.00 12.32 218 PHE A C 1
ATOM 1419 O O . PHE A 1 218 ? 63.363 36.216 79.083 1.00 12.86 218 PHE A O 1
ATOM 1427 N N . TYR A 1 219 ? 62.580 37.352 80.891 1.00 11.17 219 TYR A N 1
ATOM 1428 C CA . TYR A 1 219 ? 61.174 37.112 80.575 1.00 12.19 219 TYR A CA 1
ATOM 1429 C C . TYR A 1 219 ? 60.448 38.398 80.924 1.00 12.84 219 TYR A C 1
ATOM 1430 O O . TYR A 1 219 ? 60.451 38.816 82.084 1.00 14.17 219 TYR A O 1
ATOM 1439 N N . LEU A 1 220 ? 59.851 39.050 79.935 1.00 13.43 220 LEU A N 1
ATOM 1440 C CA . LEU A 1 220 ? 59.305 40.386 80.112 1.00 15.45 220 LEU A CA 1
ATOM 1441 C C . LEU A 1 220 ? 57.791 40.349 79.988 1.00 15.77 220 LEU A C 1
ATOM 1442 O O . LEU A 1 220 ? 57.260 39.908 78.958 1.00 16.27 220 LEU A O 1
ATOM 1447 N N . ILE A 1 221 ? 57.093 40.838 81.013 1.00 14.12 221 ILE A N 1
ATOM 1448 C CA . ILE A 1 221 ? 55.640 40.971 80.976 1.00 15.54 221 ILE A CA 1
ATOM 1449 C C . ILE A 1 221 ? 55.326 42.439 80.732 1.00 14.91 221 ILE A C 1
ATOM 1450 O O . ILE A 1 221 ? 55.671 43.294 81.558 1.00 17.86 221 ILE A O 1
ATOM 1455 N N . GLU A 1 222 ? 54.682 42.747 79.600 1.00 16.31 222 GLU A N 1
ATOM 1456 C CA . GLU A 1 222 ? 54.352 44.127 79.288 1.00 16.91 222 GLU A CA 1
ATOM 1457 C C . GLU A 1 222 ? 53.076 44.543 80.014 1.00 24.02 222 GLU A C 1
ATOM 1458 O O . GLU A 1 222 ? 52.046 43.866 79.918 1.00 24.18 222 GLU A O 1
ATOM 1464 N N . ASP A 1 223 ? 53.141 45.670 80.743 1.00 20.54 223 ASP A N 1
ATOM 1465 C CA . ASP A 1 223 ? 51.943 46.164 81.416 1.00 23.64 223 ASP A CA 1
ATOM 1466 C C . ASP A 1 223 ? 51.060 46.930 80.436 1.00 26.76 223 ASP A C 1
ATOM 1467 O O . ASP A 1 223 ? 51.568 47.627 79.553 1.00 23.94 223 ASP A O 1
ATOM 1472 N N . PRO A 1 224 ? 49.733 46.836 80.582 1.00 27.31 224 PRO A N 1
ATOM 1473 C CA . PRO A 1 224 ? 48.845 47.572 79.666 1.00 26.73 224 PRO A CA 1
ATOM 1474 C C . PRO A 1 224 ? 49.040 49.079 79.710 1.00 29.25 224 PRO A C 1
ATOM 1475 O O . PRO A 1 224 ? 48.710 49.770 78.739 1.00 30.01 224 PRO A O 1
ATOM 1479 N N . VAL A 1 225 ? 49.587 49.604 80.805 1.00 24.86 225 VAL A N 1
ATOM 1480 C CA . VAL A 1 225 ? 49.808 51.040 80.925 1.00 30.04 225 VAL A CA 1
ATOM 1481 C C . VAL A 1 225 ? 50.836 51.531 79.906 1.00 28.31 225 VAL A C 1
ATOM 1482 O O . VAL A 1 225 ? 50.758 52.669 79.419 1.00 35.03 225 VAL A O 1
ATOM 1486 N N . GLU A 1 226 ? 51.779 50.675 79.524 1.00 26.99 226 GLU A N 1
ATOM 1487 C CA . GLU A 1 226 ? 52.916 51.137 78.737 1.00 26.86 226 GLU A CA 1
ATOM 1488 C C . GLU A 1 226 ? 52.504 51.614 77.351 1.00 32.27 226 GLU A C 1
ATOM 1489 O O . GLU A 1 226 ? 53.160 52.492 76.786 1.00 29.55 226 GLU A O 1
ATOM 1495 N N . LYS A 1 227 ? 51.428 51.049 76.794 1.00 35.07 227 LYS A N 1
ATOM 1496 C CA . LYS A 1 227 ? 50.960 51.466 75.478 1.00 43.79 227 LYS A CA 1
ATOM 1497 C C . LYS A 1 227 ? 50.634 52.948 75.440 1.00 40.85 227 LYS A C 1
ATOM 1498 O O . LYS A 1 227 ? 50.675 53.561 74.366 1.00 46.65 227 LYS A O 1
ATOM 1504 N N . HIS A 1 228 ? 50.301 53.548 76.585 1.00 36.87 228 HIS A N 1
ATOM 1505 C CA . HIS A 1 228 ? 49.942 54.960 76.597 1.00 39.78 228 HIS A CA 1
ATOM 1506 C C . HIS A 1 228 ? 50.949 55.828 77.351 1.00 36.16 228 HIS A C 1
ATOM 1507 O O . HIS A 1 228 ? 50.687 57.009 77.602 1.00 43.78 228 HIS A O 1
ATOM 1514 N N . LEU A 1 229 ? 52.094 55.264 77.710 1.00 29.96 229 LEU A N 1
ATOM 1515 C CA . LEU A 1 229 ? 53.264 56.001 78.150 1.00 28.25 229 LEU A CA 1
ATOM 1516 C C . LEU A 1 229 ? 54.208 56.128 76.958 1.00 33.89 229 LEU A C 1
ATOM 1517 O O . LEU A 1 229 ? 53.993 55.536 75.895 1.00 31.97 229 LEU A O 1
ATOM 1522 N N . LYS A 1 230 ? 55.280 56.893 77.150 1.00 25.46 230 LYS A N 1
ATOM 1523 C CA . LYS A 1 230 ? 56.259 57.098 76.092 1.00 24.71 230 LYS A CA 1
ATOM 1524 C C . LYS A 1 230 ? 57.638 56.707 76.607 1.00 22.33 230 LYS A C 1
ATOM 1525 O O . LYS A 1 230 ? 58.607 57.453 76.437 1.00 25.78 230 LYS A O 1
ATOM 1531 N N . LEU A 1 231 ? 57.729 55.551 77.259 1.00 20.65 231 LEU A N 1
ATOM 1532 C CA . LEU A 1 231 ? 59.021 55.072 77.717 1.00 20.43 231 LEU A CA 1
ATOM 1533 C C . LEU A 1 231 ? 59.876 54.694 76.508 1.00 24.82 231 LEU A C 1
ATOM 1534 O O . LEU A 1 231 ? 59.344 54.346 75.455 1.00 24.39 231 LEU A O 1
ATOM 1539 N N . PRO A 1 232 ? 61.202 54.766 76.621 1.00 21.37 232 PRO A N 1
ATOM 1540 C CA . PRO A 1 232 ? 62.040 54.293 75.513 1.00 18.28 232 PRO A CA 1
ATOM 1541 C C . PRO A 1 232 ? 61.709 52.842 75.210 1.00 19.01 232 PRO A C 1
ATOM 1542 O O . PRO A 1 232 ? 61.524 52.032 76.114 1.00 20.37 232 PRO A O 1
ATOM 1546 N N . LYS A 1 233 ? 61.634 52.512 73.925 1.00 18.84 233 LYS A N 1
ATOM 1547 C CA . LYS A 1 233 ? 61.149 51.207 73.507 1.00 22.08 233 LYS A CA 1
ATOM 1548 C C . LYS A 1 233 ? 61.990 50.666 72.359 1.00 22.12 233 LYS A C 1
ATOM 1549 O O . LYS A 1 233 ? 62.888 51.334 71.837 1.00 20.92 233 LYS A O 1
ATOM 1555 N N . ASP A 1 234 ? 61.702 49.412 72.001 1.00 22.87 234 ASP A N 1
ATOM 1556 C CA . ASP A 1 234 ? 62.301 48.743 70.841 1.00 25.13 234 ASP A CA 1
ATOM 1557 C C . ASP A 1 234 ? 63.810 48.696 71.031 1.00 22.38 234 ASP A C 1
ATOM 1558 O O . ASP A 1 234 ? 64.253 48.193 72.077 1.00 20.41 234 ASP A O 1
ATOM 1563 N N . GLY A 1 235 ? 64.617 49.229 70.117 1.00 20.63 235 GLY A N 1
ATOM 1564 C CA . GLY A 1 235 ? 66.057 49.156 70.265 1.00 18.98 235 GLY A CA 1
ATOM 1565 C C . GLY A 1 235 ? 66.618 50.030 71.364 1.00 17.56 235 GLY A C 1
ATOM 1566 O O . GLY A 1 235 ? 67.805 49.905 71.681 1.00 22.60 235 GLY A O 1
ATOM 1567 N N . TYR A 1 236 ? 65.792 50.890 71.959 1.00 17.85 236 TYR A N 1
ATOM 1568 C CA . TYR A 1 236 ? 66.187 51.735 73.075 1.00 17.15 236 TYR A CA 1
ATOM 1569 C C . TYR A 1 236 ? 65.742 51.158 74.414 1.00 18.37 236 TYR A C 1
ATOM 1570 O O . TYR A 1 236 ? 65.804 51.852 75.433 1.00 17.54 236 TYR A O 1
ATOM 1579 N N . ASP A 1 237 ? 65.315 49.897 74.427 1.00 15.72 237 ASP A N 1
ATOM 1580 C CA . ASP A 1 237 ? 64.914 49.163 75.632 1.00 14.93 237 ASP A CA 1
ATOM 1581 C C . ASP A 1 237 ? 65.784 47.909 75.662 1.00 15.17 237 ASP A C 1
ATOM 1582 O O . ASP A 1 237 ? 65.561 46.963 74.900 1.00 17.87 237 ASP A O 1
ATOM 1587 N N . ILE A 1 238 ? 66.786 47.913 76.535 1.00 13.24 238 ILE A N 1
ATOM 1588 C CA . ILE A 1 238 ? 67.902 46.973 76.447 1.00 13.87 238 ILE A CA 1
ATOM 1589 C C . ILE A 1 238 ? 68.055 46.246 77.778 1.00 12.75 238 ILE A C 1
ATOM 1590 O O . ILE A 1 238 ? 68.245 46.902 78.815 1.00 14.85 238 ILE A O 1
ATOM 1595 N N . PRO A 1 239 ? 68.056 44.913 77.802 1.00 13.55 239 PRO A N 1
ATOM 1596 C CA . PRO A 1 239 ? 68.279 44.185 79.057 1.00 13.23 239 PRO A CA 1
ATOM 1597 C C . PRO A 1 239 ? 69.772 44.051 79.301 1.00 13.90 239 PRO A C 1
ATOM 1598 O O . PRO A 1 239 ? 70.577 43.926 78.373 1.00 13.89 239 PRO A O 1
ATOM 1602 N N . LEU A 1 240 ? 70.144 44.109 80.582 1.00 11.83 240 LEU A N 1
ATOM 1603 C CA . LEU A 1 240 ? 71.533 43.952 81.028 1.00 12.37 240 LEU A CA 1
ATOM 1604 C C . LEU A 1 240 ? 71.593 42.864 82.096 1.00 12.26 240 LEU A C 1
ATOM 1605 O O . LEU A 1 240 ? 71.245 43.124 83.253 1.00 13.39 240 LEU A O 1
ATOM 1610 N N . MET A 1 241 ? 72.056 41.671 81.731 1.00 11.96 241 MET A N 1
ATOM 1611 C CA . MET A 1 241 ? 72.274 40.582 82.689 1.00 12.65 241 MET A CA 1
ATOM 1612 C C . MET A 1 241 ? 73.726 40.629 83.159 1.00 11.36 241 MET A C 1
ATOM 1613 O O . MET A 1 241 ? 74.638 40.247 82.401 1.00 11.88 241 MET A O 1
ATOM 1618 N N . ILE A 1 242 ? 73.962 41.027 84.416 1.00 10.03 242 ILE A N 1
ATOM 1619 C CA . ILE A 1 242 ? 75.309 41.171 84.965 1.00 10.94 242 ILE A CA 1
ATOM 1620 C C . ILE A 1 242 ? 75.674 39.907 85.738 1.00 12.32 242 ILE A C 1
ATOM 1621 O O . ILE A 1 242 ? 74.916 39.478 86.619 1.00 12.26 242 ILE A O 1
ATOM 1626 N N . GLN A 1 243 ? 76.837 39.315 85.429 1.00 11.82 243 GLN A N 1
ATOM 1627 C CA . GLN A 1 243 ? 77.278 38.087 86.091 1.00 12.20 243 GLN A CA 1
ATOM 1628 C C . GLN A 1 243 ? 78.784 38.080 86.217 1.00 13.91 243 GLN A C 1
ATOM 1629 O O . GLN A 1 243 ? 79.486 38.442 85.269 1.00 15.89 243 GLN A O 1
ATOM 1635 N N . ASP A 1 244 ? 79.293 37.591 87.343 1.00 11.75 244 ASP A N 1
ATOM 1636 C CA . ASP A 1 244 ? 80.740 37.427 87.467 1.00 11.91 244 ASP A CA 1
ATOM 1637 C C . ASP A 1 244 ? 81.143 35.994 87.133 1.00 13.47 244 ASP A C 1
ATOM 1638 O O . ASP A 1 244 ? 80.403 35.042 87.390 1.00 12.96 244 ASP A O 1
ATOM 1643 N N . ARG A 1 245 ? 82.318 35.855 86.518 1.00 12.70 245 ARG A N 1
ATOM 1644 C CA . ARG A 1 245 ? 82.754 34.558 86.016 1.00 11.41 245 ARG A CA 1
ATOM 1645 C C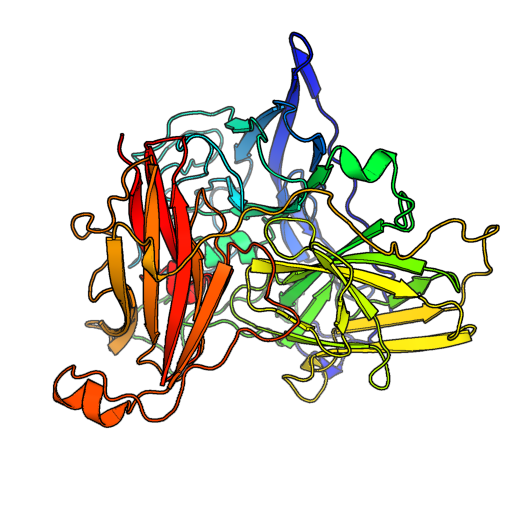 . ARG A 1 245 ? 84.254 34.447 86.180 1.00 12.85 245 ARG A C 1
ATOM 1646 O O . ARG A 1 245 ? 84.968 35.446 86.255 1.00 13.89 245 ARG A O 1
ATOM 1654 N N . SER A 1 246 ? 84.715 33.207 86.240 1.00 13.71 246 SER A N 1
ATOM 1655 C CA . SER A 1 246 ? 86.140 32.932 86.168 1.00 12.54 246 SER A CA 1
ATOM 1656 C C . SER A 1 246 ? 86.389 31.794 85.189 1.00 13.57 246 SER A C 1
ATOM 1657 O O . SER A 1 246 ? 85.507 30.964 84.948 1.00 13.37 246 SER A O 1
ATOM 1660 N N . PHE A 1 247 ? 87.615 31.763 84.637 1.00 12.93 247 PHE A N 1
ATOM 1661 C CA . PHE A 1 247 ? 87.932 30.848 83.548 1.00 12.12 247 PHE A CA 1
ATOM 1662 C C . PHE A 1 247 ? 89.272 30.180 83.803 1.00 13.73 247 PHE A C 1
ATOM 1663 O O . PHE A 1 247 ? 90.151 30.750 84.452 1.00 14.97 247 PHE A O 1
ATOM 1671 N N . ARG A 1 248 ? 89.427 28.979 83.251 1.00 14.94 248 ARG A N 1
ATOM 1672 C CA . ARG A 1 248 ? 90.737 28.362 83.195 1.00 15.24 248 ARG A CA 1
ATOM 1673 C C . ARG A 1 248 ? 91.520 28.931 82.009 1.00 14.25 248 ARG A C 1
ATOM 1674 O O . ARG A 1 248 ? 90.963 29.589 81.123 1.00 16.75 248 ARG A O 1
ATOM 1682 N N . SER A 1 249 ? 92.830 28.666 81.974 1.00 15.57 249 SER A N 1
ATOM 1683 C CA . SER A 1 249 ? 93.669 29.176 80.897 1.00 16.74 249 SER A CA 1
ATOM 1684 C C . SER A 1 249 ? 93.236 28.713 79.508 1.00 18.76 249 SER A C 1
ATOM 1685 O O . SER A 1 249 ? 93.552 29.388 78.521 1.00 19.90 249 SER A O 1
ATOM 1688 N N . ASP A 1 250 ? 92.506 27.602 79.400 1.00 17.10 250 ASP A N 1
ATOM 1689 C CA . ASP A 1 250 ? 92.031 27.105 78.115 1.00 16.42 250 ASP A CA 1
ATOM 1690 C C . ASP A 1 250 ? 90.655 27.662 77.763 1.00 16.74 250 ASP A C 1
ATOM 1691 O O . ASP A 1 250 ? 90.062 27.241 76.766 1.00 19.83 250 ASP A O 1
ATOM 1696 N N . GLY A 1 251 ? 90.156 28.611 78.544 1.00 15.97 251 GLY A N 1
ATOM 1697 C CA . GLY A 1 251 ? 88.876 29.233 78.299 1.00 15.60 251 GLY A CA 1
ATOM 1698 C C . GLY A 1 251 ? 87.699 28.512 78.909 1.00 16.34 251 GLY A C 1
ATOM 1699 O O . GLY A 1 251 ? 86.589 29.046 78.866 1.00 15.67 251 GLY A O 1
ATOM 1700 N N . SER A 1 252 ? 87.901 27.344 79.506 1.00 15.59 252 SER A N 1
ATOM 1701 C CA . SER A 1 252 ? 86.767 26.639 80.098 1.00 13.84 252 SER A CA 1
ATOM 1702 C C . SER A 1 252 ? 86.264 27.380 81.342 1.00 16.10 252 SER A C 1
ATOM 1703 O O . SER A 1 252 ? 87.005 28.118 82.006 1.00 15.01 252 SER A O 1
ATOM 1706 N N . LEU A 1 253 ? 84.973 27.231 81.625 1.00 14.79 253 LEU A N 1
ATOM 1707 C CA . LEU A 1 253 ? 84.424 27.808 82.844 1.00 13.69 253 LEU A CA 1
ATOM 1708 C C . LEU A 1 253 ? 85.113 27.203 84.056 1.00 12.91 253 LEU A C 1
ATOM 1709 O O . LEU A 1 253 ? 85.211 25.976 84.183 1.00 15.57 253 LEU A O 1
ATOM 1714 N N . SER A 1 254 ? 85.539 28.059 84.975 1.00 13.22 254 SER A N 1
ATOM 1715 C CA . SER A 1 254 ? 86.183 27.607 86.197 1.00 14.72 254 SER A CA 1
ATOM 1716 C C . SER A 1 254 ? 85.213 27.769 87.356 1.00 13.79 254 SER A C 1
ATOM 1717 O O . SER A 1 254 ? 84.685 28.863 87.569 1.00 15.02 254 SER A O 1
ATOM 1720 N N . TYR A 1 255 ? 84.981 26.678 88.101 1.00 14.04 255 TYR A N 1
ATOM 1721 C CA . TYR A 1 255 ? 84.124 26.731 89.270 1.00 13.19 255 TYR A CA 1
ATOM 1722 C C . TYR A 1 255 ? 84.840 25.865 90.305 1.00 15.14 255 TYR A C 1
ATOM 1723 O O . TYR A 1 255 ? 85.432 24.842 89.935 1.00 15.93 255 TYR A O 1
ATOM 1732 N N . PRO A 1 256 ? 84.832 26.240 91.588 1.00 13.73 256 PRO A N 1
ATOM 1733 C CA . PRO A 1 256 ? 85.682 25.540 92.575 1.00 15.36 256 PRO A CA 1
ATOM 1734 C C . PRO A 1 256 ? 85.362 24.059 92.728 1.00 15.67 256 PRO A C 1
ATOM 1735 O O . PRO A 1 256 ? 84.199 23.657 92.773 1.00 15.40 256 PRO A O 1
ATOM 1739 N N . GLU A 1 257 ? 86.418 23.255 92.877 1.00 16.07 257 GLU A N 1
ATOM 1740 C CA . GLU A 1 257 ? 86.242 21.862 93.236 1.00 14.85 257 GLU A CA 1
ATOM 1741 C C . GLU A 1 257 ? 86.031 21.692 94.736 1.00 15.05 257 GLU A C 1
ATOM 1742 O O . GLU A 1 257 ? 85.516 20.657 95.166 1.00 15.40 257 GLU A O 1
ATOM 1748 N N . ASN A 1 258 ? 86.431 22.675 95.541 1.00 15.10 258 ASN A N 1
ATOM 1749 C CA . ASN A 1 258 ? 86.474 22.540 96.996 1.00 15.36 258 ASN A CA 1
ATOM 1750 C C . ASN A 1 258 ? 86.833 23.929 97.508 1.00 15.29 258 ASN A C 1
ATOM 1751 O O . ASN A 1 258 ? 87.161 24.830 96.728 1.00 17.37 258 ASN A O 1
ATOM 1756 N N . THR A 1 259 ? 86.761 24.096 98.824 1.00 17.33 259 THR A N 1
ATOM 1757 C CA . THR A 1 259 ? 87.203 25.321 99.470 1.00 18.51 259 THR A CA 1
ATOM 1758 C C . THR A 1 259 ? 88.729 25.356 99.565 1.00 17.11 259 THR A C 1
ATOM 1759 O O . THR A 1 259 ? 89.426 24.369 99.285 1.00 18.78 259 THR A O 1
ATOM 1763 N N . ASN A 1 260 ? 89.250 26.516 99.944 1.00 20.35 260 ASN A N 1
ATOM 1764 C CA . ASN A 1 260 ? 90.674 26.677 100.249 1.00 20.68 260 ASN A CA 1
ATOM 1765 C C . ASN A 1 260 ? 90.771 27.371 101.595 1.00 23.16 260 ASN A C 1
ATOM 1766 O O . ASN A 1 260 ? 90.432 28.571 101.686 1.00 27.83 260 ASN A O 1
ATOM 1771 N N . PRO A 1 261 ? 91.227 26.685 102.651 1.00 24.44 261 PRO A N 1
ATOM 1772 C CA . PRO A 1 261 ? 91.664 25.278 102.693 1.00 21.32 261 PRO A CA 1
ATOM 1773 C C . PRO A 1 261 ? 90.519 24.299 102.446 1.00 22.83 261 PRO A C 1
ATOM 1774 O O . PRO A 1 261 ? 89.360 24.607 102.715 1.00 21.87 261 PRO A O 1
ATOM 1778 N N . PRO A 1 262 ? 90.845 23.110 101.944 1.00 19.67 262 PRO A N 1
ATOM 1779 C CA . PRO A 1 262 ? 89.810 22.189 101.461 1.00 20.27 262 PRO A CA 1
ATOM 1780 C C . PRO A 1 262 ? 89.114 21.441 102.584 1.00 18.81 262 PRO A C 1
ATOM 1781 O O . PRO A 1 262 ? 89.712 21.101 103.610 1.00 22.35 262 PRO A O 1
ATOM 1785 N N . ALA A 1 263 ? 87.833 21.159 102.346 1.00 19.59 263 ALA A N 1
ATOM 1786 C CA . ALA A 1 263 ? 87.089 20.231 103.165 1.00 19.38 263 ALA A CA 1
ATOM 1787 C C . ALA A 1 263 ? 87.549 18.817 102.833 1.00 19.34 263 ALA A C 1
ATOM 1788 O O . ALA A 1 263 ? 88.154 18.588 101.780 1.00 20.45 263 ALA A O 1
ATOM 1790 N N . PRO A 1 264 ? 87.297 17.852 103.722 1.00 22.47 264 PRO A N 1
ATOM 1791 C CA . PRO A 1 264 ? 87.654 16.458 103.405 1.00 22.77 264 PRO A CA 1
ATOM 1792 C C . PRO A 1 264 ? 86.752 15.825 102.351 1.00 20.60 264 PRO A C 1
ATOM 1793 O O . PRO A 1 264 ? 87.083 14.740 101.846 1.00 23.00 264 PRO A O 1
ATOM 1797 N N . VAL A 1 265 ? 85.626 16.452 102.040 1.00 20.80 265 VAL A N 1
ATOM 1798 C CA . VAL A 1 265 ? 84.717 16.005 100.985 1.00 19.71 265 VAL A CA 1
ATOM 1799 C C . VAL A 1 265 ? 85.278 16.483 99.653 1.00 16.72 265 VAL A C 1
ATOM 1800 O O . VAL A 1 265 ? 85.645 17.652 99.522 1.00 17.68 265 VAL A O 1
ATOM 1804 N N . ASN A 1 266 ? 85.303 15.597 98.646 1.00 17.19 266 ASN A N 1
ATOM 1805 C CA . ASN A 1 266 ? 85.786 15.994 97.317 1.00 17.04 266 ASN A CA 1
ATOM 1806 C C . ASN A 1 266 ? 84.904 15.436 96.210 1.00 15.86 266 ASN A C 1
ATOM 1807 O O . ASN A 1 266 ? 84.680 14.219 96.174 1.00 16.94 266 ASN A O 1
ATOM 1812 N N . PRO A 1 267 ? 84.415 16.285 95.283 1.00 16.18 267 PRO A N 1
ATOM 1813 C CA . PRO A 1 267 ? 84.377 17.753 95.351 1.00 15.95 267 PRO A CA 1
ATOM 1814 C C . PRO A 1 267 ? 83.489 18.201 96.496 1.00 14.22 267 PRO A C 1
ATOM 1815 O O . PRO A 1 267 ? 82.666 17.409 96.979 1.00 16.58 267 PRO A O 1
ATOM 1819 N N . SER A 1 268 ? 83.643 19.442 96.950 1.00 14.56 268 SER A N 1
ATOM 1820 C CA . SER A 1 268 ? 82.809 20.008 98.001 1.00 15.16 268 SER A CA 1
ATOM 1821 C C . SER A 1 268 ? 82.241 21.353 97.573 1.00 14.96 268 SER A C 1
ATOM 1822 O O . SER A 1 268 ? 82.934 22.177 96.948 1.00 15.91 268 SER A O 1
ATOM 1825 N N . VAL A 1 269 ? 80.979 21.582 97.947 1.00 14.43 269 VAL A N 1
ATOM 1826 C CA . VAL A 1 269 ? 80.397 22.915 97.912 1.00 14.23 269 VAL A CA 1
ATOM 1827 C C . VAL A 1 269 ? 81.288 23.902 98.673 1.00 14.20 269 VAL A C 1
ATOM 1828 O O . VAL A 1 269 ? 81.957 23.547 99.660 1.00 15.10 269 VAL A O 1
ATOM 1832 N N . GLN A 1 270 ? 81.298 25.154 98.215 1.00 15.06 270 GLN A N 1
ATOM 1833 C CA . GLN A 1 270 ? 81.887 26.276 98.900 1.00 15.16 270 GLN A CA 1
ATOM 1834 C C . GLN A 1 270 ? 80.778 27.285 99.115 1.00 14.63 270 GLN A C 1
ATOM 1835 O O . GLN A 1 270 ? 79.986 27.494 98.187 1.00 15.92 270 GLN A O 1
ATOM 1841 N N . PRO A 1 271 ? 80.662 27.912 100.294 1.00 15.66 271 PRO A N 1
ATOM 1842 C CA . PRO A 1 271 ? 79.491 28.775 100.537 1.00 16.36 271 PRO A CA 1
ATOM 1843 C C . PRO A 1 271 ? 79.587 30.173 99.935 1.00 15.76 271 PRO A C 1
ATOM 1844 O O . PRO A 1 271 ? 79.010 31.112 100.479 1.00 17.84 271 PRO A O 1
ATOM 1848 N N . PHE A 1 272 ? 80.181 30.298 98.752 1.00 15.46 272 PHE A N 1
ATOM 1849 C CA . PHE A 1 272 ? 80.229 31.543 97.991 1.00 15.61 272 PHE A CA 1
ATOM 1850 C C . PHE A 1 272 ? 80.964 31.233 96.701 1.00 16.05 272 PHE A C 1
ATOM 1851 O O . PHE A 1 272 ? 81.737 30.272 96.617 1.00 15.59 272 PHE A O 1
ATOM 1859 N N . PHE A 1 273 ? 80.722 32.060 95.694 1.00 14.09 273 PHE A N 1
ATOM 1860 C CA . PHE A 1 273 ? 81.567 32.082 94.511 1.00 14.15 273 PHE A CA 1
ATOM 1861 C C . PHE A 1 273 ? 81.722 33.528 94.088 1.00 14.89 273 PHE A C 1
ATOM 1862 O O . PHE A 1 273 ? 80.718 34.192 93.792 1.00 15.72 273 PHE A O 1
ATOM 1870 N N . ILE A 1 274 ? 82.964 33.999 94.023 1.00 14.95 274 ILE A N 1
ATOM 1871 C CA . ILE A 1 274 ? 83.282 35.334 93.530 1.00 15.95 274 ILE A CA 1
ATOM 1872 C C . ILE A 1 274 ? 84.193 35.170 92.324 1.00 14.38 274 ILE A C 1
ATOM 1873 O O . ILE A 1 274 ? 85.296 34.618 92.442 1.00 16.44 274 ILE A O 1
ATOM 1878 N N . GLY A 1 275 ? 83.725 35.622 91.155 1.00 14.06 275 GLY A N 1
ATOM 1879 C CA . GLY A 1 275 ? 84.515 35.529 89.943 1.00 14.55 275 GLY A CA 1
ATOM 1880 C C . GLY A 1 275 ? 85.579 36.611 89.863 1.00 14.00 275 GLY A C 1
ATOM 1881 O O . GLY A 1 275 ? 85.675 37.501 90.709 1.00 15.62 275 GLY A O 1
ATOM 1882 N N . ASN A 1 276 ? 86.416 36.525 88.827 1.00 14.45 276 ASN A N 1
ATOM 1883 C CA . ASN A 1 276 ? 87.455 37.535 88.634 1.00 13.47 276 ASN A CA 1
ATOM 1884 C C . ASN A 1 276 ? 87.258 38.349 87.357 1.00 15.60 276 ASN A C 1
ATOM 1885 O O . ASN A 1 276 ? 88.137 39.145 86.984 1.00 15.02 276 ASN A O 1
ATOM 1890 N N . THR A 1 277 ? 86.121 38.167 86.690 1.00 12.95 277 THR A N 1
ATOM 1891 C CA . THR A 1 277 ? 85.704 39.015 85.587 1.00 12.40 277 THR A CA 1
ATOM 1892 C C . THR A 1 277 ? 84.223 39.298 85.779 1.00 12.83 277 THR A C 1
ATOM 1893 O O . THR A 1 277 ? 83.513 38.548 86.455 1.00 12.80 277 THR A O 1
ATOM 1897 N N . ILE A 1 278 ? 83.757 40.389 85.169 1.00 12.81 278 ILE A N 1
ATOM 1898 C CA . ILE A 1 278 ? 82.328 40.681 85.087 1.00 12.21 278 ILE A CA 1
ATOM 1899 C C . ILE A 1 278 ? 81.911 40.670 83.626 1.00 13.62 278 ILE A C 1
ATOM 1900 O O . ILE A 1 278 ? 82.563 41.291 82.781 1.00 13.61 278 ILE A O 1
ATOM 1905 N N . ALA A 1 279 ? 80.841 39.959 83.339 1.00 12.89 279 ALA A N 1
ATOM 1906 C CA . ALA A 1 279 ? 80.237 39.911 82.023 1.00 12.18 279 ALA A CA 1
ATOM 1907 C C . ALA A 1 279 ? 78.846 40.530 82.069 1.00 14.07 279 ALA A C 1
ATOM 1908 O O . ALA A 1 279 ? 78.145 40.461 83.091 1.00 14.99 279 ALA A O 1
ATOM 1910 N N . VAL A 1 280 ? 78.454 41.168 80.973 1.00 12.91 280 VAL A N 1
ATOM 1911 C CA . VAL A 1 280 ? 77.079 41.614 80.776 1.00 12.37 280 VAL A CA 1
ATOM 1912 C C . VAL A 1 280 ? 76.578 40.955 79.501 1.00 12.54 280 VAL A C 1
ATOM 1913 O O . VAL A 1 280 ? 77.251 41.013 78.465 1.00 12.17 280 VAL A O 1
ATOM 1917 N N . ASN A 1 281 ? 75.424 40.288 79.589 1.00 12.21 281 ASN A N 1
ATOM 1918 C CA . ASN A 1 281 ? 74.879 39.559 78.436 1.00 11.40 281 ASN A CA 1
ATOM 1919 C C . ASN A 1 281 ? 75.926 38.654 77.798 1.00 12.13 281 ASN A C 1
ATOM 1920 O O . ASN A 1 281 ? 76.037 38.569 76.578 1.00 12.20 281 ASN A O 1
ATOM 1925 N N . GLY A 1 282 ? 76.715 37.990 78.636 1.00 12.66 282 GLY A N 1
ATOM 1926 C CA . GLY A 1 282 ? 77.642 36.990 78.139 1.00 12.42 282 GLY A CA 1
ATOM 1927 C C . GLY A 1 282 ? 78.923 37.514 77.538 1.00 13.16 282 GLY A C 1
ATOM 1928 O O . GLY A 1 282 ? 79.643 36.729 76.909 1.00 13.67 282 GLY A O 1
ATOM 1929 N N . LYS A 1 283 ? 79.237 38.801 77.709 1.00 12.19 283 LYS A N 1
ATOM 1930 C CA . LYS A 1 283 ? 80.505 39.346 77.227 1.00 11.73 283 LYS A CA 1
ATOM 1931 C C . LYS A 1 283 ? 81.220 40.067 78.362 1.00 13.41 283 LYS A C 1
ATOM 1932 O O . LYS A 1 283 ? 80.616 40.877 79.073 1.00 13.48 283 LYS A O 1
ATOM 1938 N N . ILE A 1 284 ? 82.510 39.773 78.515 1.00 13.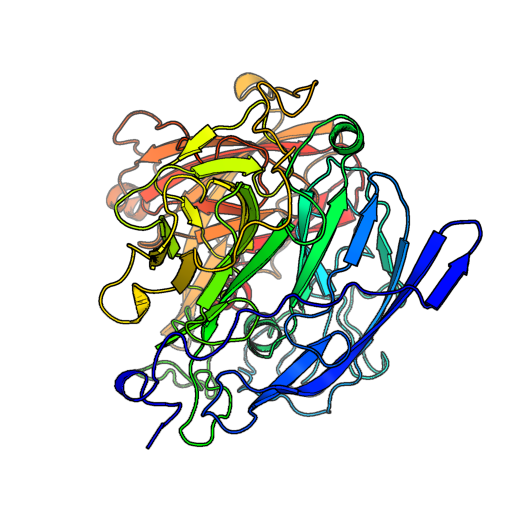45 284 ILE A N 1
ATOM 1939 C CA . ILE A 1 284 ? 83.313 40.338 79.597 1.00 12.83 284 ILE A CA 1
ATOM 1940 C C . ILE A 1 284 ? 83.586 41.808 79.332 1.00 13.69 284 ILE A C 1
ATOM 1941 O O . ILE A 1 284 ? 84.079 42.178 78.256 1.00 14.84 284 ILE A O 1
ATOM 1946 N N . TRP A 1 285 ? 83.321 42.646 80.337 1.00 12.93 285 TRP A N 1
ATOM 1947 C CA . TRP A 1 285 ? 83.635 44.073 80.336 1.00 14.02 285 TRP A CA 1
ATOM 1948 C C . TRP A 1 285 ? 83.338 44.728 78.977 1.00 13.99 285 TRP A C 1
ATOM 1949 O O . TRP A 1 285 ? 84.243 45.233 78.311 1.00 15.23 285 TRP A O 1
ATOM 1960 N N . PRO A 1 286 ? 82.092 44.684 78.535 1.00 12.58 286 PRO A N 1
ATOM 1961 C CA . PRO A 1 286 ? 81.765 45.157 77.186 1.00 12.76 286 PRO A CA 1
ATOM 1962 C C . PRO A 1 286 ? 81.521 46.666 77.146 1.00 14.83 286 PRO A C 1
ATOM 1963 O O . PRO A 1 286 ? 81.480 47.369 78.167 1.00 15.04 286 PRO A O 1
ATOM 1967 N N . LYS A 1 287 ? 81.404 47.171 75.915 1.00 13.60 287 LYS A N 1
ATOM 1968 C CA . LYS A 1 287 ? 80.950 48.527 75.665 1.00 15.32 287 LYS A CA 1
ATOM 1969 C C . LYS A 1 287 ? 79.614 48.465 74.945 1.00 15.70 287 LYS A C 1
ATOM 1970 O O . LYS A 1 287 ? 79.276 47.470 74.295 1.00 15.92 287 LYS A O 1
ATOM 1976 N N . LEU A 1 288 ? 78.830 49.522 75.109 1.00 14.53 288 LEU A N 1
ATOM 1977 C CA . LEU A 1 288 ? 77.587 49.687 74.362 1.00 15.24 288 LEU A CA 1
ATOM 1978 C C . LEU A 1 288 ? 77.634 51.049 73.699 1.00 15.14 288 LEU A C 1
ATOM 1979 O O . LEU A 1 288 ? 77.763 52.072 74.377 1.00 16.58 288 LEU A O 1
ATOM 1984 N N . THR A 1 289 ? 77.522 51.071 72.382 1.00 15.49 289 THR A N 1
ATOM 1985 C CA . THR A 1 289 ? 77.551 52.320 71.640 1.00 16.19 289 THR A CA 1
ATOM 1986 C C . THR A 1 289 ? 76.125 52.851 71.553 1.00 17.61 289 THR A C 1
ATOM 1987 O O . THR A 1 289 ? 75.230 52.170 71.042 1.00 21.30 289 THR A O 1
ATOM 1991 N N . VAL A 1 290 ? 75.913 54.052 72.075 1.00 15.56 290 VAL A N 1
ATOM 1992 C CA . VAL A 1 290 ? 74.584 54.626 72.232 1.00 17.49 290 VAL A CA 1
ATOM 1993 C C . VAL A 1 290 ? 74.520 55.987 71.548 1.00 17.22 290 VAL A C 1
ATOM 1994 O O . VAL A 1 290 ? 75.531 56.668 71.330 1.00 19.44 290 VAL A O 1
ATOM 1998 N N . GLU A 1 291 ? 73.281 56.364 71.194 1.00 17.77 291 GLU A N 1
ATOM 1999 C CA . GLU A 1 291 ? 72.943 57.701 70.736 1.00 17.72 291 GLU A CA 1
ATOM 2000 C C . GLU A 1 291 ? 72.738 58.622 71.934 1.00 19.31 291 GLU A C 1
ATOM 2001 O O . GLU A 1 291 ? 72.455 58.155 73.043 1.00 17.77 291 GLU A O 1
ATOM 2007 N N . PRO A 1 292 ? 72.869 59.943 71.739 1.00 17.73 292 PRO A N 1
ATOM 2008 C CA . PRO A 1 292 ? 72.671 60.925 72.829 1.00 21.27 292 PRO A CA 1
ATOM 2009 C C . PRO A 1 292 ? 71.186 61.199 73.066 1.00 20.47 292 PRO A C 1
ATOM 2010 O O . PRO A 1 292 ? 70.620 62.237 72.688 1.00 21.73 292 PRO A O 1
ATOM 2014 N N . ARG A 1 293 ? 70.532 60.229 73.694 1.00 20.89 293 ARG A N 1
ATOM 2015 C CA . ARG A 1 293 ? 69.096 60.258 73.952 1.00 18.01 293 ARG A CA 1
ATOM 2016 C C . ARG A 1 293 ? 68.816 59.289 75.097 1.00 18.01 293 ARG A C 1
ATOM 2017 O O . ARG A 1 293 ? 69.739 58.737 75.708 1.00 17.54 293 ARG A O 1
ATOM 2025 N N . LYS A 1 294 ? 67.537 59.072 75.381 1.00 17.66 294 LYS A N 1
ATOM 2026 C CA . LYS A 1 294 ? 67.140 58.275 76.532 1.00 15.95 294 LYS A CA 1
ATOM 2027 C C . LYS A 1 294 ? 66.962 56.814 76.154 1.00 16.03 294 LYS A C 1
ATOM 2028 O O . LYS A 1 294 ? 66.465 56.482 75.068 1.00 16.90 294 LYS A O 1
ATOM 2034 N N . TYR A 1 295 ? 67.420 55.948 77.044 1.00 15.20 295 TYR A N 1
ATOM 2035 C CA . TYR A 1 295 ? 67.295 54.510 76.913 1.00 15.40 295 TYR A CA 1
ATOM 2036 C C . TYR A 1 295 ? 66.692 53.967 78.194 1.00 16.59 295 TYR A C 1
ATOM 2037 O O . TYR A 1 295 ? 66.903 54.519 79.282 1.00 16.10 295 TYR A O 1
ATOM 2046 N N . ARG A 1 296 ? 65.985 52.849 78.055 1.00 14.46 296 ARG A N 1
ATOM 2047 C CA . ARG A 1 296 ? 65.530 52.051 79.186 1.00 12.71 296 ARG A CA 1
ATOM 2048 C C . ARG A 1 296 ? 66.451 50.853 79.285 1.00 13.93 296 ARG A C 1
ATOM 2049 O O . ARG A 1 296 ? 66.660 50.145 78.295 1.00 15.08 296 ARG A O 1
ATOM 2057 N N . PHE A 1 297 ? 67.009 50.630 80.466 1.00 12.98 297 PHE A N 1
ATOM 2058 C CA . PHE A 1 297 ? 67.834 49.455 80.704 1.00 12.35 297 PHE A CA 1
ATOM 2059 C C . PHE A 1 297 ? 67.169 48.593 81.763 1.00 12.04 297 PHE A C 1
ATOM 2060 O O . PHE A 1 297 ? 66.778 49.096 82.828 1.00 13.16 297 PHE A O 1
ATOM 2068 N N . ARG A 1 298 ? 67.092 47.299 81.500 1.00 12.55 298 ARG A N 1
ATOM 2069 C CA . ARG A 1 298 ? 66.484 46.335 82.428 1.00 13.04 298 ARG A CA 1
ATOM 2070 C C . ARG A 1 298 ? 67.632 45.596 83.095 1.00 12.27 298 ARG A C 1
ATOM 2071 O O . ARG A 1 298 ? 68.195 44.655 82.525 1.00 12.97 298 ARG A O 1
ATOM 2079 N N . ILE A 1 299 ? 67.990 46.008 84.302 1.00 11.86 299 ILE A N 1
ATOM 2080 C CA . ILE A 1 299 ? 69.250 45.590 84.909 1.00 12.50 299 ILE A CA 1
ATOM 2081 C C . ILE A 1 299 ? 68.995 44.452 85.880 1.00 12.67 299 ILE A C 1
ATOM 2082 O O . ILE A 1 299 ? 68.180 44.576 86.805 1.00 15.03 299 ILE A O 1
ATOM 2087 N N . LEU A 1 300 ? 69.666 43.334 85.656 1.00 11.67 300 LEU A N 1
ATOM 2088 C CA . LEU A 1 300 ? 69.495 42.141 86.473 1.00 11.01 300 LEU A CA 1
ATOM 2089 C C . LEU A 1 300 ? 70.851 41.667 86.954 1.00 11.15 300 LEU A C 1
ATOM 2090 O O . LEU A 1 300 ? 71.770 41.527 86.157 1.00 11.58 300 LEU A O 1
ATOM 2095 N N . ASN A 1 301 ? 70.974 41.386 88.248 1.00 11.85 301 ASN A N 1
ATOM 2096 C CA . ASN A 1 301 ? 72.142 40.671 88.757 1.00 10.89 301 ASN A CA 1
ATOM 2097 C C . ASN A 1 301 ? 71.807 39.183 88.727 1.00 11.57 301 ASN A C 1
ATOM 2098 O O . ASN A 1 301 ? 70.977 38.713 89.512 1.00 11.84 301 ASN A O 1
ATOM 2103 N N . ALA A 1 302 ? 72.415 38.447 87.797 1.00 10.83 302 ALA A N 1
ATOM 2104 C CA . ALA A 1 302 ? 72.223 37.008 87.707 1.00 10.47 302 ALA A CA 1
ATOM 2105 C C . ALA A 1 302 ? 73.464 36.234 88.150 1.00 11.83 302 ALA A C 1
ATOM 2106 O O . ALA A 1 302 ? 73.704 35.105 87.696 1.00 12.04 302 ALA A O 1
ATOM 2108 N N . SER A 1 303 ? 74.251 36.823 89.047 1.00 11.19 303 SER A N 1
ATOM 2109 C CA . SER A 1 303 ? 75.441 36.192 89.604 1.00 11.11 303 SER A CA 1
ATOM 2110 C C . SER A 1 303 ? 75.040 35.145 90.635 1.00 11.54 303 SER A C 1
ATOM 2111 O O . SER A 1 303 ? 73.963 35.205 91.241 1.00 12.97 303 SER A O 1
ATOM 2114 N N . ASN A 1 304 ? 75.951 34.202 90.872 1.00 11.74 304 ASN A N 1
ATOM 2115 C CA . ASN A 1 304 ? 75.684 33.178 91.869 1.00 12.09 304 ASN A CA 1
ATOM 2116 C C . ASN A 1 304 ? 75.658 33.757 93.281 1.00 12.37 304 ASN A C 1
ATOM 2117 O O . ASN A 1 304 ? 74.807 33.370 94.097 1.00 12.70 304 ASN A O 1
ATOM 2122 N N . THR A 1 305 ? 76.638 34.619 93.619 1.00 12.60 305 THR A N 1
ATOM 2123 C CA . THR A 1 305 ? 76.814 35.179 94.968 1.00 12.61 305 THR A CA 1
ATOM 2124 C C . THR A 1 305 ? 76.993 36.689 94.957 1.00 12.13 305 THR A C 1
ATOM 2125 O O . THR A 1 305 ? 76.490 37.369 95.851 1.00 14.33 305 THR A O 1
ATOM 2129 N N . ASN A 1 306 ? 77.741 37.218 93.992 1.00 13.38 306 ASN A N 1
ATOM 2130 C CA . ASN A 1 306 ? 78.271 38.574 94.095 1.00 13.23 306 ASN A CA 1
ATOM 2131 C C . ASN A 1 306 ? 77.175 39.626 93.972 1.00 12.10 306 ASN A C 1
ATOM 2132 O O . ASN A 1 306 ? 76.221 39.483 93.198 1.00 14.42 306 ASN A O 1
ATOM 2137 N N . ALA A 1 307 ? 77.327 40.698 94.737 1.00 14.28 307 ALA A N 1
ATOM 2138 C CA . ALA A 1 307 ? 76.438 41.845 94.671 1.00 14.38 307 ALA A CA 1
ATOM 2139 C C . ALA A 1 307 ? 77.187 43.047 94.112 1.00 15.13 307 ALA A C 1
ATOM 2140 O O . ALA A 1 307 ? 78.404 43.170 94.284 1.00 17.96 307 ALA A O 1
ATOM 2142 N N . TYR A 1 308 ? 76.459 43.950 93.445 1.00 14.25 308 TYR A N 1
ATOM 2143 C CA . TYR A 1 308 ? 77.081 45.114 92.815 1.00 14.54 308 TYR A CA 1
ATOM 2144 C C . TYR A 1 308 ? 76.386 46.372 93.296 1.00 15.70 308 TYR A C 1
ATOM 2145 O O . TYR A 1 308 ? 75.211 46.350 93.651 1.00 18.25 308 TYR A O 1
ATOM 2154 N N . THR A 1 309 ? 77.117 47.471 93.329 1.00 14.88 309 THR A N 1
ATOM 2155 C CA . THR A 1 309 ? 76.489 48.777 93.493 1.00 15.70 309 THR A CA 1
ATOM 2156 C C . THR A 1 309 ? 76.800 49.615 92.262 1.00 14.90 309 THR A C 1
ATOM 2157 O O . THR A 1 309 ? 77.939 50.044 92.076 1.00 16.36 309 THR A O 1
ATOM 2161 N N . LEU A 1 310 ? 75.792 49.835 91.422 1.00 13.93 310 LEU A N 1
ATOM 2162 C CA . LEU A 1 310 ? 76.006 50.510 90.151 1.00 14.19 310 LEU A CA 1
ATOM 2163 C C . LEU A 1 310 ? 76.121 52.015 90.333 1.00 15.19 310 LEU A C 1
ATOM 2164 O O . LEU A 1 310 ? 75.370 52.634 91.099 1.00 16.91 310 LEU A O 1
ATOM 2169 N N . ARG A 1 311 ? 77.064 52.598 89.600 1.00 15.27 311 ARG A N 1
ATOM 2170 C CA . ARG A 1 311 ? 77.228 54.045 89.523 1.00 15.21 311 ARG A CA 1
ATOM 2171 C C . ARG A 1 311 ? 77.587 54.398 88.086 1.00 17.91 311 ARG A C 1
ATOM 2172 O O . ARG A 1 311 ? 78.377 53.697 87.454 1.00 17.11 311 ARG A O 1
ATOM 2180 N N . LEU A 1 312 ? 76.978 55.460 87.557 1.00 16.63 312 LEU A N 1
ATOM 2181 C CA . LEU A 1 312 ? 77.118 55.821 86.144 1.00 16.99 312 LEU A CA 1
ATOM 2182 C C . LEU A 1 312 ? 78.063 57.014 86.015 1.00 16.37 312 LEU A C 1
ATOM 2183 O O . LEU A 1 312 ? 77.719 58.133 86.421 1.00 18.24 312 LEU A O 1
ATOM 2188 N N . GLY A 1 313 ? 79.243 56.799 85.431 1.00 18.06 313 GLY A N 1
ATOM 2189 C CA . GLY A 1 313 ? 80.165 57.923 85.293 1.00 18.21 313 GLY A CA 1
ATOM 2190 C C . GLY A 1 313 ? 80.465 58.564 86.640 1.00 21.26 313 GLY A C 1
ATOM 2191 O O . GLY A 1 313 ? 80.558 57.874 87.663 1.00 22.91 313 GLY A O 1
ATOM 2192 N N . ASP A 1 314 ? 80.572 59.902 86.660 1.00 23.43 314 ASP A N 1
ATOM 2193 C CA . ASP A 1 314 ? 80.822 60.639 87.904 1.00 27.01 314 ASP A CA 1
ATOM 2194 C C . ASP A 1 314 ? 79.528 60.900 88.679 1.00 25.54 314 ASP A C 1
ATOM 2195 O O . ASP A 1 314 ? 79.097 62.038 88.890 1.00 28.34 314 ASP A O 1
ATOM 2200 N N . GLY A 1 315 ? 78.908 59.801 89.104 1.00 22.41 315 GLY A N 1
ATOM 2201 C CA . GLY A 1 315 ? 77.686 59.913 89.880 1.00 24.45 315 GLY A CA 1
ATOM 2202 C C . GLY A 1 315 ? 76.564 60.594 89.128 1.00 20.37 315 GLY A C 1
ATOM 2203 O O . GLY A 1 315 ? 75.817 61.387 89.716 1.00 25.57 315 GLY A O 1
ATOM 2204 N N . ARG A 1 316 ? 76.436 60.303 87.839 1.00 22.63 316 ARG A N 1
ATOM 2205 C CA . ARG A 1 316 ? 75.378 60.878 87.029 1.00 21.98 316 ARG A CA 1
ATOM 2206 C C . ARG A 1 316 ? 74.031 60.289 87.423 1.00 18.67 316 ARG A C 1
ATOM 2207 O O . ARG A 1 316 ? 73.925 59.125 87.825 1.00 19.74 316 ARG A O 1
ATOM 2215 N N . LYS A 1 317 ? 72.994 61.105 87.283 1.00 20.28 317 LYS A N 1
ATOM 2216 C CA . LYS A 1 317 ? 71.646 60.705 87.648 1.00 21.07 317 LYS A CA 1
ATOM 2217 C C . LYS A 1 317 ? 71.049 59.764 86.609 1.00 21.09 317 LYS A C 1
ATOM 2218 O O . LYS A 1 317 ? 71.305 59.874 85.403 1.00 21.86 317 LYS A O 1
ATOM 2224 N N . PHE A 1 318 ? 70.233 58.830 87.095 1.00 18.94 318 PHE A N 1
ATOM 2225 C CA . PHE A 1 318 ? 69.390 58.006 86.238 1.00 17.39 318 PHE A CA 1
ATOM 2226 C C . PHE A 1 318 ? 68.074 57.777 86.976 1.00 19.81 318 PHE A C 1
ATOM 2227 O O . PHE A 1 318 ? 67.933 58.139 88.144 1.00 19.87 318 PHE A O 1
ATOM 2235 N N . TYR A 1 319 ? 67.073 57.243 86.273 1.00 16.00 319 TYR A N 1
ATOM 2236 C CA . TYR A 1 319 ? 65.694 57.288 86.773 1.00 15.30 319 TYR A CA 1
ATOM 2237 C C . TYR A 1 319 ? 65.114 55.889 86.866 1.00 16.30 319 TYR A C 1
ATOM 2238 O O . TYR A 1 319 ? 64.830 55.260 85.846 1.00 18.56 319 TYR A O 1
ATOM 2247 N N . GLN A 1 320 ? 64.931 55.411 88.087 1.00 15.54 320 GLN A N 1
ATOM 2248 C CA . GLN A 1 320 ? 64.358 54.091 88.287 1.00 15.81 320 GLN A CA 1
ATOM 2249 C C . GLN A 1 320 ? 62.871 54.122 87.963 1.00 16.84 320 GLN A C 1
ATOM 2250 O O . GLN A 1 320 ? 62.137 55.014 88.420 1.00 16.91 320 GLN A O 1
ATOM 2256 N N . ILE A 1 321 ? 62.421 53.137 87.187 1.00 15.27 321 ILE A N 1
ATOM 2257 C CA . ILE A 1 321 ? 61.005 52.995 86.869 1.00 16.50 321 ILE A CA 1
ATOM 2258 C C . ILE A 1 321 ? 60.409 51.688 87.355 1.00 16.91 321 ILE A C 1
ATOM 2259 O O . ILE A 1 321 ? 59.170 51.579 87.414 1.00 17.16 321 ILE A O 1
ATOM 2264 N N . SER A 1 322 ? 61.230 50.708 87.737 1.00 15.18 322 SER A N 1
ATOM 2265 C CA . SER A 1 322 ? 60.645 49.477 88.270 1.00 15.07 322 SER A CA 1
ATOM 2266 C C . SER A 1 322 ? 61.641 48.797 89.185 1.00 13.87 322 SER A C 1
ATOM 2267 O O . SER A 1 322 ? 62.857 48.980 89.039 1.00 16.20 322 SER A O 1
ATOM 2270 N N . THR A 1 323 ? 61.097 47.993 90.100 1.00 15.35 323 THR A N 1
ATOM 2271 C CA . THR A 1 323 ? 61.808 47.020 90.931 1.00 14.99 323 THR A CA 1
ATOM 2272 C C . THR A 1 323 ? 61.369 45.627 90.478 1.00 15.37 323 THR A C 1
ATOM 2273 O O . THR A 1 323 ? 60.639 45.501 89.490 1.00 16.67 323 THR A O 1
ATOM 2277 N N . ASP A 1 324 ? 61.788 44.585 91.222 1.00 14.57 324 ASP A N 1
ATOM 2278 C CA . ASP A 1 324 ? 61.572 43.195 90.798 1.00 15.02 324 ASP A CA 1
ATOM 2279 C C . ASP A 1 324 ? 60.157 42.968 90.282 1.00 16.98 324 ASP A C 1
ATOM 2280 O O . ASP A 1 324 ? 59.954 42.286 89.271 1.00 17.64 324 ASP A O 1
ATOM 2285 N N . GLY A 1 325 ? 59.159 43.448 91.021 1.00 16.05 325 GLY A N 1
ATOM 2286 C CA . GLY A 1 325 ? 57.778 43.109 90.779 1.00 17.62 325 GLY A CA 1
ATOM 2287 C C . GLY A 1 325 ? 57.005 44.001 89.862 1.00 17.33 325 GLY A C 1
ATOM 2288 O O . GLY A 1 325 ? 55.853 43.674 89.561 1.00 19.86 325 GLY A O 1
ATOM 2289 N N . GLY A 1 326 ? 57.538 45.135 89.461 1.00 17.76 326 GLY A N 1
ATOM 2290 C CA . GLY A 1 326 ? 56.811 45.950 88.511 1.00 23.05 326 GLY A CA 1
ATOM 2291 C C . GLY A 1 326 ? 57.079 47.429 88.679 1.00 21.13 326 GLY A C 1
ATOM 2292 O O . GLY A 1 326 ? 57.982 47.851 89.399 1.00 17.72 326 GLY A O 1
ATOM 2293 N N . LEU A 1 327 ? 56.284 48.201 87.953 1.00 18.93 327 LEU A N 1
ATOM 2294 C CA . LEU A 1 327 ? 56.513 49.631 87.844 1.00 19.54 327 LEU A CA 1
ATOM 2295 C C . LEU A 1 327 ? 56.234 50.341 89.158 1.00 21.48 327 LEU A C 1
ATOM 2296 O O . LEU A 1 327 ? 55.329 49.972 89.913 1.00 22.66 327 LEU A O 1
ATOM 2301 N N . LEU A 1 328 ? 57.011 51.391 89.411 1.00 20.27 328 LEU A N 1
ATOM 2302 C CA . LEU A 1 328 ? 56.807 52.258 90.560 1.00 22.21 328 LEU A CA 1
ATOM 2303 C C . LEU A 1 328 ? 55.648 53.216 90.319 1.00 24.58 328 LEU A C 1
ATOM 2304 O O . LEU A 1 328 ? 55.104 53.316 89.217 1.00 24.05 328 LEU A O 1
ATOM 2309 N N . THR A 1 329 ? 55.268 53.934 91.375 1.00 26.28 329 THR A N 1
ATOM 2310 C CA . THR A 1 329 ? 54.241 54.961 91.192 1.00 25.71 329 THR A CA 1
ATOM 2311 C C . THR A 1 329 ? 54.735 56.067 90.277 1.00 24.44 329 THR A C 1
ATOM 2312 O O . THR A 1 329 ? 53.967 56.608 89.480 1.00 25.45 329 THR A O 1
ATOM 2316 N N . GLU A 1 330 ? 56.011 56.411 90.389 1.00 22.67 330 GLU A N 1
ATOM 2317 C CA . GLU A 1 330 ? 56.613 57.501 89.642 1.00 22.12 330 GLU A CA 1
ATOM 2318 C C . GLU A 1 330 ? 58.115 57.257 89.586 1.00 23.83 330 GLU A C 1
ATOM 2319 O O . GLU A 1 330 ? 58.656 56.520 90.421 1.00 21.06 330 GLU A O 1
ATOM 2325 N N . PRO A 1 331 ? 58.805 57.790 88.581 1.00 20.63 331 PRO A N 1
ATOM 2326 C CA . PRO A 1 331 ? 60.252 57.565 88.502 1.00 19.38 331 PRO A CA 1
ATOM 2327 C C . PRO A 1 331 ? 60.966 58.141 89.716 1.00 19.43 331 PRO A C 1
ATOM 2328 O O . PRO A 1 331 ? 60.556 59.160 90.281 1.00 24.12 331 PRO A O 1
ATOM 2332 N N . VAL A 1 332 ? 62.048 57.471 90.108 1.00 18.16 332 VAL A N 1
ATOM 2333 C CA . VAL A 1 332 ? 62.860 57.854 91.259 1.00 22.92 332 VAL A CA 1
ATOM 2334 C C . VAL A 1 332 ? 64.257 58.214 90.765 1.00 19.18 332 VAL A C 1
ATOM 2335 O O . VAL A 1 332 ? 64.924 57.393 90.126 1.00 18.20 332 VAL A O 1
ATOM 2339 N N . GLU A 1 333 ? 64.709 59.425 91.070 1.00 20.10 333 GLU A N 1
ATOM 2340 C CA . GLU A 1 333 ? 66.077 59.817 90.746 1.00 19.61 333 GLU A CA 1
ATOM 2341 C C . GLU A 1 333 ? 67.067 59.052 91.613 1.00 19.75 333 GLU A C 1
ATOM 2342 O O . GLU A 1 333 ? 66.995 59.121 92.842 1.00 23.80 333 GLU A O 1
ATOM 2348 N N . LEU A 1 334 ? 68.011 58.356 90.983 1.00 17.51 334 LEU A N 1
ATOM 2349 C CA . LEU A 1 334 ? 69.074 57.637 91.675 1.00 18.19 334 LEU A CA 1
ATOM 2350 C C . LEU A 1 334 ? 70.426 58.092 91.158 1.00 18.35 334 LEU A C 1
ATOM 2351 O O . LEU A 1 334 ? 70.562 58.510 90.000 1.00 19.46 334 LEU A O 1
ATOM 2356 N N . THR A 1 335 ? 71.436 57.999 92.025 1.00 19.92 335 THR A N 1
ATOM 2357 C CA . THR A 1 335 ? 72.827 58.037 91.586 1.00 19.84 335 THR A CA 1
ATOM 2358 C C . THR A 1 335 ? 73.592 56.761 91.896 1.00 19.87 335 THR A C 1
ATOM 2359 O O . THR A 1 335 ? 74.735 56.627 91.458 1.00 21.52 335 THR A O 1
ATOM 2363 N N . THR A 1 336 ? 72.998 55.827 92.637 1.00 17.75 336 THR A N 1
ATOM 2364 C CA A THR A 1 336 ? 73.589 54.534 92.906 0.30 20.09 336 THR A CA 1
ATOM 2365 C CA B THR A 1 336 ? 73.594 54.520 92.891 0.70 19.93 336 THR A CA 1
ATOM 2366 C C . THR A 1 336 ? 72.484 53.483 92.914 1.00 20.33 336 THR A C 1
ATOM 2367 O O . THR A 1 336 ? 71.350 53.764 93.305 1.00 18.77 336 THR A O 1
ATOM 2374 N N . LEU A 1 337 ? 72.815 52.268 92.485 1.00 16.46 337 LEU A N 1
ATOM 2375 C CA . LEU A 1 337 ? 71.831 51.189 92.456 1.00 16.41 337 LEU A CA 1
ATOM 2376 C C . LEU A 1 337 ? 72.451 49.883 92.953 1.00 15.03 337 LEU A C 1
ATOM 2377 O O . LEU A 1 337 ? 73.103 49.172 92.174 1.00 16.20 337 LEU A O 1
ATOM 2382 N N . PRO A 1 338 ? 72.293 49.550 94.238 1.00 15.49 338 PRO A N 1
ATOM 2383 C CA . PRO A 1 338 ? 72.720 48.220 94.719 1.00 14.72 338 PRO A CA 1
ATOM 2384 C C . PRO A 1 338 ? 71.797 47.091 94.245 1.00 13.65 338 PRO A C 1
ATOM 2385 O O . PRO A 1 338 ? 70.568 47.221 94.228 1.00 17.10 338 PRO A O 1
ATOM 2389 N N . LEU A 1 339 ? 72.410 45.983 93.820 1.00 13.00 339 LEU A N 1
ATOM 2390 C CA . LEU A 1 339 ? 71.673 44.805 93.372 1.00 13.38 339 LEU A CA 1
ATOM 2391 C C . LEU A 1 339 ? 72.374 43.548 93.872 1.00 15.05 339 LEU A C 1
ATOM 2392 O O . LEU A 1 339 ? 73.519 43.260 93.474 1.00 15.34 339 LEU A O 1
ATOM 2397 N N . GLU A 1 340 ? 71.670 42.786 94.711 1.00 13.48 340 GLU A N 1
ATOM 2398 C CA . GLU A 1 340 ? 72.090 41.446 95.105 1.00 13.64 340 GLU A CA 1
ATOM 2399 C C . GLU A 1 340 ? 71.700 40.454 94.018 1.00 12.37 340 GLU A C 1
ATOM 2400 O O . GLU A 1 340 ? 70.887 40.757 93.133 1.00 13.26 340 GLU A O 1
ATOM 2406 N N . PRO A 1 341 ? 72.221 39.231 94.074 1.00 13.24 341 PRO A N 1
ATOM 2407 C CA . PRO A 1 341 ? 71.730 38.192 93.160 1.00 12.61 341 PRO A CA 1
ATOM 2408 C C . PRO A 1 341 ? 70.211 38.128 93.143 1.00 13.43 341 PRO A C 1
ATOM 2409 O O . PRO A 1 341 ? 69.540 38.134 94.188 1.00 13.85 341 PRO A O 1
ATOM 2413 N N . ALA A 1 342 ? 69.672 38.081 91.926 1.00 12.10 342 ALA A N 1
ATOM 2414 C CA . ALA A 1 342 ? 68.276 37.947 91.525 1.00 12.43 342 ALA A CA 1
ATOM 2415 C C . ALA A 1 342 ? 67.498 39.249 91.603 1.00 11.92 342 ALA A C 1
ATOM 2416 O O . ALA A 1 342 ? 66.380 39.305 91.072 1.00 14.01 342 ALA A O 1
ATOM 2418 N N . GLU A 1 343 ? 68.051 40.302 92.188 1.00 12.23 343 GLU A N 1
ATOM 2419 C CA . GLU A 1 343 ? 67.382 41.590 92.174 1.00 12.41 343 GLU A CA 1
ATOM 2420 C C . GLU A 1 343 ? 67.491 42.202 90.783 1.00 15.31 343 GLU A C 1
ATOM 2421 O O . GLU A 1 343 ? 68.479 42.008 90.056 1.00 14.12 343 GLU A O 1
ATOM 2427 N N . ARG A 1 344 ? 66.460 42.952 90.409 1.00 14.47 344 ARG A N 1
ATOM 2428 C CA . ARG A 1 344 ? 66.519 43.678 89.152 1.00 14.41 344 ARG A CA 1
ATOM 2429 C C . ARG A 1 344 ? 65.772 44.994 89.269 1.00 12.70 344 ARG A C 1
ATOM 2430 O O . ARG A 1 344 ? 64.908 45.193 90.137 1.00 13.72 344 ARG A O 1
ATOM 2438 N N . SER A 1 345 ? 66.133 45.906 88.375 1.00 13.14 345 SER A N 1
ATOM 2439 C CA . SER A 1 345 ? 65.494 47.202 88.329 1.00 12.37 345 SER A CA 1
ATOM 2440 C C . SER A 1 345 ? 65.614 47.746 86.924 1.00 13.03 345 SER A C 1
ATOM 2441 O O . SER A 1 345 ? 66.668 47.621 86.286 1.00 13.65 345 SER A O 1
ATOM 2444 N N . ASP A 1 346 ? 64.556 48.389 86.457 1.00 12.43 346 ASP A N 1
ATOM 2445 C CA . ASP A 1 346 ? 64.608 49.045 85.153 1.00 12.45 346 ASP A CA 1
ATOM 2446 C C . ASP A 1 346 ? 64.826 50.521 85.431 1.00 14.02 346 ASP A C 1
ATOM 2447 O O . ASP A 1 346 ? 64.166 51.098 86.313 1.00 13.71 346 ASP A O 1
ATOM 2452 N N . VAL A 1 347 ? 65.752 51.119 84.681 1.00 14.05 347 VAL A N 1
ATOM 2453 C CA . VAL A 1 347 ? 66.076 52.534 84.825 1.00 13.07 347 VAL A CA 1
ATOM 2454 C C . VAL A 1 347 ? 66.066 53.203 83.454 1.00 15.57 347 VAL A C 1
ATOM 2455 O O . VAL A 1 347 ? 66.244 52.567 82.414 1.00 15.56 347 VAL A O 1
ATOM 2459 N N . ILE A 1 348 ? 65.860 54.513 83.451 1.00 13.77 348 ILE A N 1
ATOM 2460 C CA . ILE A 1 348 ? 66.048 55.304 82.241 1.00 15.70 348 ILE A CA 1
ATOM 2461 C C . ILE A 1 348 ? 67.323 56.104 82.426 1.00 16.92 348 ILE A C 1
ATOM 2462 O O . ILE A 1 348 ? 67.504 56.767 83.456 1.00 17.03 348 ILE A O 1
ATOM 2467 N N . ILE A 1 349 ? 68.216 56.019 81.443 1.00 15.55 349 ILE A N 1
ATOM 2468 C CA . ILE A 1 349 ? 69.422 56.837 81.402 1.00 16.43 349 ILE A CA 1
ATOM 2469 C C . ILE A 1 349 ? 69.296 57.772 80.215 1.00 17.45 349 ILE A C 1
ATOM 2470 O O . ILE A 1 349 ? 69.004 57.328 79.097 1.00 16.69 349 ILE A O 1
ATOM 2475 N N . ASP A 1 350 ? 69.482 59.069 80.453 1.00 17.44 350 ASP A N 1
ATOM 2476 C CA . ASP A 1 350 ? 69.494 60.068 79.391 1.00 18.62 350 ASP A CA 1
ATOM 2477 C C . ASP A 1 350 ? 70.944 60.380 79.030 1.00 22.58 350 ASP A C 1
ATOM 2478 O O . ASP A 1 350 ? 71.684 60.946 79.841 1.00 25.20 350 ASP A O 1
ATOM 2483 N N . PHE A 1 351 ? 71.354 59.982 77.827 1.00 18.58 351 PHE A N 1
ATOM 2484 C CA . PHE A 1 351 ? 72.704 60.271 77.349 1.00 19.88 351 PHE A CA 1
ATOM 2485 C C . PHE A 1 351 ? 72.800 61.587 76.585 1.00 22.54 351 PHE A C 1
ATOM 2486 O O . PHE A 1 351 ? 73.874 61.901 76.069 1.00 22.37 351 PHE A O 1
ATOM 2494 N N . SER A 1 352 ? 71.707 62.353 76.469 1.00 22.00 352 SER A N 1
ATOM 2495 C CA . SER A 1 352 ? 71.720 63.527 75.601 1.00 21.60 352 SER A CA 1
ATOM 2496 C C . SER A 1 352 ? 72.668 64.612 76.101 1.00 26.18 352 SER A C 1
ATOM 2497 O O . SER A 1 352 ? 73.191 65.384 75.290 1.00 29.39 352 SER A O 1
ATOM 2500 N N . GLN A 1 353 ? 72.923 64.682 77.408 1.00 25.33 353 GLN A N 1
ATOM 2501 C CA . GLN A 1 353 ? 73.878 65.666 77.909 1.00 35.16 353 GLN A CA 1
ATOM 2502 C C . GLN A 1 353 ? 75.310 65.144 77.902 1.00 41.96 353 GLN A C 1
ATOM 2503 O O . GLN A 1 353 ? 76.215 65.831 78.387 1.00 35.63 353 GLN A O 1
ATOM 2509 N N . HIS A 1 354 ? 75.531 63.954 77.353 1.00 32.65 354 HIS A N 1
ATOM 2510 C CA . HIS A 1 354 ? 76.823 63.287 77.417 1.00 27.72 354 HIS A CA 1
ATOM 2511 C C . HIS A 1 354 ? 77.349 62.973 76.022 1.00 29.91 354 HIS A C 1
ATOM 2512 O O . HIS A 1 354 ? 78.100 62.012 75.833 1.00 27.03 354 HIS A O 1
ATOM 2519 N N . LYS A 1 355 ? 76.948 63.763 75.034 1.00 28.36 355 LYS A N 1
ATOM 2520 C CA . LYS A 1 355 ? 77.357 63.505 73.664 1.00 22.96 355 LYS A CA 1
ATOM 2521 C C . LYS A 1 355 ? 78.871 63.493 73.559 1.00 27.51 355 LYS A C 1
ATOM 2522 O O . LYS A 1 355 ? 79.547 64.415 74.029 1.00 30.84 355 LYS A O 1
ATOM 2528 N N . GLY A 1 356 ? 79.401 62.458 72.917 1.00 25.64 356 GLY A N 1
ATOM 2529 C CA . GLY A 1 356 ? 80.825 62.350 72.710 1.00 28.70 356 GLY A CA 1
ATOM 2530 C C . GLY A 1 356 ? 81.601 61.837 73.897 1.00 30.45 356 GLY A C 1
ATOM 2531 O O . GLY A 1 356 ? 82.836 61.841 73.856 1.00 33.86 356 GLY A O 1
ATOM 2532 N N . LYS A 1 357 ? 80.921 61.406 74.954 1.00 23.74 357 LYS A N 1
ATOM 2533 C CA . LYS A 1 357 ? 81.566 60.889 76.155 1.00 22.27 357 LYS A CA 1
ATOM 2534 C C . LYS A 1 357 ? 81.526 59.369 76.184 1.00 20.24 357 LYS A C 1
ATOM 2535 O O . LYS A 1 357 ? 80.637 58.732 75.612 1.00 22.38 357 LYS A O 1
ATOM 2541 N N . LYS A 1 358 ? 82.487 58.795 76.901 1.00 19.54 358 LYS A N 1
ATOM 2542 C CA . LYS A 1 358 ? 82.442 57.407 77.330 1.00 18.59 358 LYS A CA 1
ATOM 2543 C C . LYS A 1 358 ? 82.277 57.427 78.840 1.00 19.44 358 LYS A C 1
ATOM 2544 O O . LYS A 1 358 ? 83.012 58.146 79.535 1.00 23.35 358 LYS A O 1
ATOM 2550 N N . LEU A 1 359 ? 81.280 56.695 79.327 1.00 17.36 359 LEU A N 1
ATOM 2551 C CA . LEU A 1 359 ? 80.930 56.644 80.742 1.00 17.57 359 LEU A CA 1
ATOM 2552 C C . LEU A 1 359 ? 81.063 55.216 81.232 1.00 16.80 359 LEU A C 1
ATOM 2553 O O . LEU A 1 359 ? 80.423 54.310 80.692 1.00 15.85 359 LEU A O 1
ATOM 2558 N N . ILE A 1 360 ? 81.868 55.012 82.266 1.00 16.93 360 ILE A N 1
ATOM 2559 C CA . ILE A 1 360 ? 81.978 53.685 82.860 1.00 17.28 360 ILE A CA 1
ATOM 2560 C C . ILE A 1 360 ? 80.844 53.461 83.849 1.00 15.32 360 ILE A C 1
ATOM 2561 O O . ILE A 1 360 ? 80.553 54.325 84.689 1.00 17.45 360 ILE A O 1
ATOM 2566 N N . LEU A 1 361 ? 80.167 52.322 83.711 1.00 15.43 361 LEU A N 1
ATOM 2567 C CA . LEU A 1 361 ? 79.241 51.814 84.712 1.00 15.40 361 LEU A CA 1
ATOM 2568 C C . LEU A 1 361 ? 80.096 51.034 85.701 1.00 16.04 361 LEU A C 1
ATOM 2569 O O . LEU A 1 361 ? 80.608 49.937 85.377 1.00 15.60 361 LEU A O 1
ATOM 2574 N N . GLN A 1 362 ? 80.262 51.627 86.885 1.00 15.19 362 GLN A N 1
ATOM 2575 C CA . GLN A 1 362 ? 81.081 51.100 87.962 1.00 15.49 362 GLN A CA 1
ATOM 2576 C C . GLN A 1 362 ? 80.263 50.170 88.845 1.00 16.34 362 GLN A C 1
ATOM 2577 O O . GLN A 1 362 ? 79.034 50.282 88.954 1.00 16.37 362 GLN A O 1
ATOM 2583 N N . ASN A 1 363 ? 80.983 49.267 89.490 1.00 15.13 363 ASN A N 1
ATOM 2584 C CA . ASN A 1 363 ? 80.540 48.544 90.683 1.00 17.64 363 ASN A CA 1
ATOM 2585 C C . ASN A 1 363 ? 81.345 49.086 91.862 1.00 18.15 363 ASN A C 1
ATOM 2586 O O . ASN A 1 363 ? 82.510 48.717 92.057 1.00 17.70 363 ASN A O 1
ATOM 2591 N N . THR A 1 364 ? 80.721 49.937 92.673 1.00 17.54 364 THR A N 1
ATOM 2592 C CA . THR A 1 364 ? 81.476 50.578 93.746 1.00 19.05 364 THR A CA 1
ATOM 2593 C C . THR A 1 364 ? 81.756 49.651 94.925 1.00 16.91 364 THR A C 1
ATOM 2594 O O . THR A 1 364 ? 82.472 50.062 95.846 1.00 21.02 364 THR A O 1
ATOM 2598 N N . ASN A 1 365 ? 81.242 48.415 94.903 1.00 17.74 365 ASN A N 1
ATOM 2599 C CA . ASN A 1 365 ? 81.527 47.472 95.987 1.00 18.40 365 ASN A CA 1
ATOM 2600 C C . ASN A 1 365 ? 82.954 46.935 95.959 1.00 27.29 365 ASN A C 1
ATOM 2601 O O . ASN A 1 365 ? 83.397 46.354 96.955 1.00 24.17 365 ASN A O 1
ATOM 2606 N N . ALA A 1 366 ? 83.672 47.083 94.850 1.00 20.48 366 ALA A N 1
ATOM 2607 C CA . ALA A 1 366 ? 84.965 46.443 94.683 1.00 19.45 366 ALA A CA 1
ATOM 2608 C C . ALA A 1 366 ? 85.945 47.417 94.055 1.00 22.58 366 ALA A C 1
ATOM 2609 O O . ALA A 1 366 ? 85.560 48.357 93.349 1.00 22.87 366 ALA A O 1
ATOM 2611 N N . GLU A 1 367 ? 87.221 47.171 94.319 1.00 23.13 367 GLU A N 1
ATOM 2612 C CA . GLU A 1 367 ? 88.312 47.893 93.688 1.00 22.83 367 GLU A CA 1
ATOM 2613 C C . GLU A 1 367 ? 88.818 47.127 92.477 1.00 24.27 367 GLU A C 1
ATOM 2614 O O . GLU A 1 367 ? 88.495 45.955 92.261 1.00 24.03 367 GLU A O 1
ATOM 2620 N N . GLY A 1 368 ? 89.661 47.808 91.699 1.00 24.29 368 GLY A N 1
ATOM 2621 C CA . GLY A 1 368 ? 90.282 47.155 90.569 1.00 22.68 368 GLY A CA 1
ATOM 2622 C C . GLY A 1 368 ? 89.284 46.795 89.480 1.00 17.60 368 GLY A C 1
ATOM 2623 O O . GLY A 1 368 ? 88.253 47.449 89.280 1.00 19.92 368 GLY A O 1
ATOM 2624 N N . ASN A 1 369 ? 89.623 45.731 88.747 1.00 19.77 369 ASN A N 1
ATOM 2625 C CA . ASN A 1 369 ? 88.823 45.368 87.583 1.00 19.46 369 ASN A CA 1
ATOM 2626 C C . ASN A 1 369 ? 87.401 44.964 87.956 1.00 15.80 369 ASN A C 1
ATOM 2627 O O . ASN A 1 369 ? 86.477 45.165 87.174 1.00 15.58 369 ASN A O 1
ATOM 2632 N N . MET A 1 370 ? 87.202 44.399 89.146 1.00 15.72 370 MET A N 1
ATOM 2633 C CA . MET A 1 370 ? 85.855 44.048 89.585 1.00 14.50 370 MET A CA 1
ATOM 2634 C C . MET A 1 370 ? 85.025 45.261 89.974 1.00 16.72 370 MET A C 1
ATOM 2635 O O . MET A 1 370 ? 83.831 45.110 90.259 1.00 16.99 370 MET A O 1
ATOM 2640 N N . GLY A 1 371 ? 85.621 46.445 90.002 1.00 15.48 371 GLY A N 1
ATOM 2641 C CA . GLY A 1 371 ? 84.895 47.688 90.113 1.00 15.93 371 GLY A CA 1
ATOM 2642 C C . GLY A 1 371 ? 84.348 48.206 88.805 1.00 15.30 371 GLY A C 1
ATOM 2643 O O . GLY A 1 371 ? 83.770 49.292 88.779 1.00 15.74 371 GLY A O 1
ATOM 2644 N N . ILE A 1 372 ? 84.513 47.464 87.713 1.00 14.44 372 ILE A N 1
ATOM 2645 C CA . ILE A 1 372 ? 84.067 47.888 86.386 1.00 15.61 372 ILE A CA 1
ATOM 2646 C C . ILE A 1 372 ? 83.043 46.889 85.876 1.00 14.92 372 ILE A C 1
ATOM 2647 O O . ILE A 1 372 ? 83.309 45.688 85.870 1.00 14.40 372 ILE A O 1
ATOM 2652 N N . ILE A 1 373 ? 81.892 47.378 85.418 1.00 14.21 373 ILE A N 1
ATOM 2653 C CA . ILE A 1 373 ? 80.897 46.513 84.792 1.00 14.18 373 ILE A CA 1
ATOM 2654 C C . ILE A 1 373 ? 80.952 46.658 83.278 1.00 13.95 373 ILE A C 1
ATOM 2655 O O . ILE A 1 373 ? 81.148 45.668 82.557 1.00 13.61 373 ILE A O 1
ATOM 2660 N N . MET A 1 374 ? 80.751 47.880 82.778 1.00 13.41 374 MET A N 1
ATOM 2661 C CA . MET A 1 374 ? 80.748 48.063 81.317 1.00 13.60 374 MET A CA 1
ATOM 2662 C C . MET A 1 374 ? 80.951 49.542 81.023 1.00 14.02 374 MET A C 1
ATOM 2663 O O . MET A 1 374 ? 81.054 50.362 81.932 1.00 14.83 374 MET A O 1
ATOM 2668 N N . ARG A 1 375 ? 81.007 49.885 79.743 1.00 13.90 375 ARG A N 1
ATOM 2669 C CA . ARG A 1 375 ? 81.180 51.265 79.325 1.00 14.38 375 ARG A CA 1
ATOM 2670 C C . ARG A 1 375 ? 80.113 51.642 78.305 1.00 15.77 375 ARG A C 1
ATOM 2671 O O . ARG A 1 375 ? 79.837 50.877 77.384 1.00 16.38 375 ARG A O 1
ATOM 2679 N N . PHE A 1 376 ? 79.541 52.839 78.440 1.00 14.56 376 PHE A N 1
ATOM 2680 C CA . PHE A 1 376 ? 78.613 53.386 77.461 1.00 14.91 376 PHE A CA 1
ATOM 2681 C C . PHE A 1 376 ? 79.349 54.422 76.628 1.00 16.66 376 PHE A C 1
ATOM 2682 O O . PHE A 1 376 ? 79.918 55.374 77.175 1.00 17.50 376 PHE A O 1
ATOM 2690 N N . ASP A 1 377 ? 79.342 54.246 75.315 1.00 16.07 377 ASP A N 1
ATOM 2691 C CA . ASP A 1 377 ? 80.038 55.154 74.405 1.00 18.02 377 ASP A CA 1
ATOM 2692 C C . ASP A 1 377 ? 78.991 55.987 73.680 1.00 18.01 377 ASP A C 1
ATOM 2693 O O . ASP A 1 377 ? 78.308 55.477 72.782 1.00 18.95 377 ASP A O 1
ATOM 2698 N N . VAL A 1 378 ? 78.878 57.272 74.033 1.00 17.99 378 VAL A N 1
ATOM 2699 C CA . VAL A 1 378 ? 77.819 58.089 73.447 1.00 19.65 378 VAL A CA 1
ATOM 2700 C C . VAL A 1 378 ? 78.345 58.667 72.144 1.00 19.82 378 VAL A C 1
ATOM 2701 O O . VAL A 1 378 ? 78.587 59.879 72.017 1.00 22.26 378 VAL A O 1
ATOM 2705 N N . LEU A 1 379 ? 78.400 57.812 71.130 1.00 19.89 379 LEU A N 1
ATOM 2706 C CA . LEU A 1 379 ? 79.169 58.103 69.925 1.00 21.13 379 LEU A CA 1
ATOM 2707 C C . LEU A 1 379 ? 78.378 57.820 68.668 1.00 23.52 379 LEU A C 1
ATOM 2708 O O . LEU A 1 379 ? 78.884 58.079 67.569 1.00 26.38 379 LEU A O 1
ATOM 2713 N N . GLN A 1 380 ? 77.182 57.265 68.794 1.00 22.83 380 GLN A N 1
ATOM 2714 C CA . GLN A 1 380 ? 76.340 57.019 67.644 1.00 26.75 380 GLN A CA 1
ATOM 2715 C C . GLN A 1 380 ? 75.571 58.295 67.323 1.00 29.94 380 GLN A C 1
ATOM 2716 O O . GLN A 1 380 ? 74.973 58.891 68.224 1.00 26.41 380 GLN A O 1
ATOM 2722 N N . PRO A 1 381 ? 75.603 58.777 66.085 1.00 27.98 381 PRO A N 1
ATOM 2723 C CA . PRO A 1 381 ? 74.762 59.929 65.743 1.00 26.15 381 PRO A CA 1
ATOM 2724 C C . PRO A 1 381 ? 73.292 59.631 66.000 1.00 32.23 381 PRO A C 1
ATOM 2725 O O . PRO A 1 381 ? 72.810 58.516 65.785 1.00 27.67 381 PRO A O 1
ATOM 2729 N N . LEU A 1 382 ? 72.589 60.642 66.494 1.00 26.76 382 LEU A N 1
ATOM 2730 C CA . LEU A 1 382 ? 71.165 60.513 66.754 1.00 27.46 382 LEU A CA 1
ATOM 2731 C C . LEU A 1 382 ? 70.420 60.114 65.483 1.00 33.14 382 LEU A C 1
ATOM 2732 O O . LEU A 1 382 ? 70.559 60.755 64.431 1.00 31.37 382 LEU A O 1
ATOM 2737 N N . ARG A 1 383 ? 69.628 59.049 65.593 1.00 28.77 383 ARG A N 1
ATOM 2738 C CA . ARG A 1 383 ? 68.788 58.546 64.505 1.00 34.02 383 ARG A CA 1
ATOM 2739 C C . ARG A 1 383 ? 67.373 59.098 64.673 1.00 33.48 383 ARG A C 1
ATOM 2740 O O . ARG A 1 383 ? 66.435 58.388 65.032 1.00 50.57 383 ARG A O 1
ATOM 2748 N N . GLY A 1 384 ? 67.224 60.389 64.426 1.00 41.54 384 GLY A N 1
ATOM 2749 C CA . GLY A 1 384 ? 65.932 61.022 64.556 1.00 38.91 384 GLY A CA 1
ATOM 2750 C C . GLY A 1 384 ? 65.550 61.294 66.001 1.00 36.01 384 GLY A C 1
ATOM 2751 O O . GLY A 1 384 ? 66.119 60.757 66.960 1.00 36.18 384 GLY A O 1
ATOM 2752 N N . ARG A 1 385 ? 64.528 62.131 66.143 1.00 34.58 385 ARG A N 1
ATOM 2753 C CA . ARG A 1 385 ? 64.254 62.789 67.410 1.00 31.04 385 ARG A CA 1
ATOM 2754 C C . ARG A 1 385 ? 63.845 61.790 68.479 1.00 29.09 385 ARG A C 1
ATOM 2755 O O . ARG A 1 385 ? 63.101 60.841 68.220 1.00 32.88 385 ARG A O 1
ATOM 2763 N N . ASP A 1 386 ? 64.380 61.989 69.681 1.00 25.86 386 ASP A N 1
ATOM 2764 C CA . ASP A 1 386 ? 63.956 61.234 70.850 1.00 23.80 386 ASP A CA 1
ATOM 2765 C C . ASP A 1 386 ? 62.559 61.691 71.249 1.00 24.12 386 ASP A C 1
ATOM 2766 O O . ASP A 1 386 ? 62.385 62.789 71.786 1.00 30.05 386 ASP A O 1
ATOM 2771 N N . THR A 1 387 ? 61.564 60.852 71.000 1.00 28.13 387 THR A N 1
ATOM 2772 C CA . THR A 1 387 ? 60.197 61.161 71.395 1.00 27.05 387 THR A CA 1
ATOM 2773 C C . THR A 1 387 ? 59.823 60.522 72.722 1.00 26.15 387 THR A C 1
ATOM 2774 O O . THR A 1 387 ? 58.678 60.668 73.167 1.00 27.31 387 THR A O 1
ATOM 2778 N N . SER A 1 388 ? 60.758 59.820 73.356 1.00 23.13 388 SER A N 1
ATOM 2779 C CA . SER A 1 388 ? 60.487 59.212 74.642 1.00 21.43 388 SER A CA 1
ATOM 2780 C C . SER A 1 388 ? 60.461 60.271 75.741 1.00 24.81 388 SER A C 1
ATOM 2781 O O . SER A 1 388 ? 61.012 61.371 75.606 1.00 23.60 388 SER A O 1
ATOM 2784 N N . GLU A 1 389 ? 59.789 59.931 76.841 1.00 23.16 389 GLU A N 1
ATOM 2785 C CA . GLU A 1 389 ? 59.666 60.832 77.975 1.00 23.86 389 GLU A CA 1
ATOM 2786 C C . GLU A 1 389 ? 59.837 60.062 79.268 1.00 24.76 389 GLU A C 1
ATOM 2787 O O . GLU A 1 389 ? 59.485 58.883 79.360 1.00 29.54 389 GLU A O 1
ATOM 2793 N N . ILE A 1 390 ? 60.414 60.734 80.258 1.00 22.84 390 ILE A N 1
ATOM 2794 C CA . ILE A 1 390 ? 60.361 60.256 81.632 1.00 21.78 390 ILE A CA 1
ATOM 2795 C C . ILE A 1 390 ? 59.055 60.788 82.206 1.00 23.33 390 ILE A C 1
ATOM 2796 O O . ILE A 1 390 ? 58.917 62.000 82.406 1.00 25.66 390 ILE A O 1
ATOM 2801 N N . PRO A 1 391 ? 58.077 59.934 82.481 1.00 20.51 391 PRO A N 1
ATOM 2802 C CA . PRO A 1 391 ? 56.739 60.432 82.815 1.00 24.88 391 PRO A CA 1
ATOM 2803 C C . PRO A 1 391 ? 56.660 60.927 84.250 1.00 22.88 391 PRO A C 1
ATOM 2804 O O . PRO A 1 391 ? 57.473 60.582 85.108 1.00 24.52 391 PRO A O 1
ATOM 2808 N N . ALA A 1 392 ? 55.629 61.736 84.499 1.00 23.47 392 ALA A N 1
ATOM 2809 C CA . ALA A 1 392 ? 55.371 62.217 85.850 1.00 27.31 392 ALA A CA 1
ATOM 2810 C C . ALA A 1 392 ? 54.839 61.110 86.738 1.00 30.49 392 ALA A C 1
ATOM 2811 O O . ALA A 1 392 ? 55.132 61.083 87.939 1.00 30.64 392 ALA A O 1
ATOM 2813 N N . LYS A 1 393 ? 54.043 60.207 86.177 1.00 23.17 393 LYS A N 1
ATOM 2814 C CA . LYS A 1 393 ? 53.589 59.026 86.882 1.00 25.24 393 LYS A CA 1
ATOM 2815 C C . LYS A 1 393 ? 53.719 57.818 85.964 1.00 29.89 393 LYS A C 1
ATOM 2816 O O . LYS A 1 393 ? 53.565 57.916 84.740 1.00 28.27 393 LYS A O 1
ATOM 2822 N N . LEU A 1 394 ? 53.964 56.664 86.570 1.00 22.78 394 LEU A N 1
ATOM 2823 C CA . LEU A 1 394 ? 54.056 55.418 85.813 1.00 29.78 394 LEU A CA 1
ATOM 2824 C C . LEU A 1 394 ? 52.771 54.598 85.838 1.00 30.39 394 LEU A C 1
ATOM 2825 O O . LEU A 1 394 ? 52.235 54.258 84.782 1.00 37.94 394 LEU A O 1
ATOM 2830 N N . ILE A 1 395 ? 52.293 54.222 87.018 1.00 37.87 395 ILE A N 1
ATOM 2831 C CA . ILE A 1 395 ? 51.045 53.482 87.120 1.00 33.24 395 ILE A CA 1
ATOM 2832 C C . ILE A 1 395 ? 49.968 54.373 87.717 1.00 32.43 395 ILE A C 1
ATOM 2833 O O . ILE A 1 395 ? 50.222 55.495 88.167 1.00 33.21 395 ILE A O 1
ATOM 2838 N N . SER A 1 396 ? 48.734 53.903 87.624 1.00 25.85 396 SER A N 1
ATOM 2839 C CA . SER A 1 396 ? 47.605 54.693 88.052 1.00 26.76 396 SER A CA 1
ATOM 2840 C C . SER A 1 396 ? 46.911 54.095 89.262 1.00 25.53 396 SER A C 1
ATOM 2841 O O . SER A 1 396 ? 45.912 54.655 89.715 1.00 26.86 396 SER A O 1
ATOM 2844 N N . GLU A 1 397 ? 47.406 52.964 89.775 1.00 24.60 397 GLU A N 1
ATOM 2845 C CA . GLU A 1 397 ? 46.872 52.344 90.981 1.00 25.07 397 GLU A CA 1
ATOM 2846 C C . GLU A 1 397 ? 48.007 51.798 91.825 1.00 24.42 397 GLU A C 1
ATOM 2847 O O . GLU A 1 397 ? 48.993 51.282 91.291 1.00 25.60 397 GLU A O 1
ATOM 2853 N N . GLU A 1 398 ? 47.854 51.905 93.141 1.00 25.21 398 GLU A N 1
ATOM 2854 C CA . GLU A 1 398 ? 48.828 51.370 94.084 1.00 26.04 398 GLU A CA 1
ATOM 2855 C C . GLU A 1 398 ? 48.070 50.637 95.179 1.00 24.69 398 GLU A C 1
ATOM 2856 O O . GLU A 1 398 ? 47.076 51.145 95.695 1.00 27.20 398 GLU A O 1
ATOM 2862 N N . GLN A 1 399 ? 48.529 49.435 95.523 1.00 27.60 399 GLN A N 1
ATOM 2863 C CA . GLN A 1 399 ? 47.974 48.680 96.640 1.00 28.44 399 GLN A CA 1
ATOM 2864 C C . GLN A 1 399 ? 48.852 48.934 97.854 1.00 25.38 399 GLN A C 1
ATOM 2865 O O . GLN A 1 399 ? 50.081 48.821 97.769 1.00 30.51 399 GLN A O 1
ATOM 2871 N N . VAL A 1 400 ? 48.228 49.295 98.964 1.00 27.27 400 VAL A N 1
ATOM 2872 C CA . VAL A 1 400 ? 48.920 49.596 100.210 1.00 33.50 400 VAL A CA 1
ATOM 2873 C C . VAL A 1 400 ? 48.726 48.407 101.135 1.00 26.10 400 VAL A C 1
ATOM 2874 O O . VAL A 1 400 ? 47.607 47.891 101.258 1.00 27.67 400 VAL A O 1
ATOM 2878 N N . LEU A 1 401 ? 49.805 47.974 101.792 1.00 26.77 401 LEU A N 1
ATOM 2879 C CA . LEU A 1 401 ? 49.715 46.995 102.868 1.00 28.28 401 LEU A CA 1
ATOM 2880 C C . LEU A 1 401 ? 50.278 47.602 104.150 1.00 27.37 401 LEU A C 1
ATOM 2881 O O . LEU A 1 401 ? 51.359 48.201 104.134 1.00 35.23 401 LEU A O 1
ATOM 2886 N N . TYR A 1 402 ? 49.572 47.417 105.262 1.00 28.62 402 TYR A N 1
ATOM 2887 C CA . TYR A 1 402 ? 49.955 48.013 106.539 1.00 30.61 402 TYR A CA 1
ATOM 2888 C C . TYR A 1 402 ? 50.413 46.949 107.524 1.00 29.43 402 TYR A C 1
ATOM 2889 O O . TYR A 1 402 ? 49.732 45.933 107.708 1.00 30.41 402 TYR A O 1
ATOM 2898 N N . GLU A 1 403 ? 51.542 47.221 108.188 1.00 31.27 403 GLU A N 1
ATOM 2899 C CA . GLU A 1 403 ? 52.084 46.301 109.191 1.00 31.12 403 GLU A CA 1
ATOM 2900 C C . GLU A 1 403 ? 51.054 45.935 110.256 1.00 34.55 403 GLU A C 1
ATOM 2901 O O . GLU A 1 403 ? 50.964 44.773 110.671 1.00 35.55 403 GLU A O 1
ATOM 2907 N N . HIS A 1 404 ? 50.263 46.911 110.712 1.00 35.37 404 HIS A N 1
ATOM 2908 C CA . HIS A 1 404 ? 49.297 46.649 111.772 1.00 35.93 404 HIS A CA 1
ATOM 2909 C C . HIS A 1 404 ? 48.095 45.842 111.290 1.00 38.17 404 HIS A C 1
ATOM 2910 O O . HIS A 1 404 ? 47.271 45.443 112.116 1.00 42.70 404 HIS A O 1
ATOM 2917 N N . HIS A 1 405 ? 47.972 45.601 109.984 1.00 37.98 405 HIS A N 1
ATOM 2918 C CA . HIS A 1 405 ? 46.954 44.713 109.435 1.00 38.57 405 HIS A CA 1
ATOM 2919 C C . HIS A 1 405 ? 47.437 43.282 109.278 1.00 36.72 405 HIS A C 1
ATOM 2920 O O . HIS A 1 405 ? 46.712 42.461 108.704 1.00 39.14 405 HIS A O 1
ATOM 2927 N N . ALA A 1 406 ? 48.642 42.967 109.746 1.00 32.63 406 ALA A N 1
ATOM 2928 C CA . ALA A 1 406 ? 49.186 41.631 109.535 1.00 33.45 406 ALA A CA 1
ATOM 2929 C C . ALA A 1 406 ? 48.331 40.585 110.239 1.00 33.34 406 ALA A C 1
ATOM 2930 O O . ALA A 1 406 ? 48.025 40.703 111.428 1.00 35.27 406 ALA A O 1
ATOM 2932 N N . ASP A 1 407 ? 47.913 39.577 109.479 1.00 32.39 407 ASP A N 1
ATOM 2933 C CA . ASP A 1 407 ? 47.218 38.430 110.041 1.00 33.69 407 ASP A CA 1
ATOM 2934 C C . ASP A 1 407 ? 48.202 37.476 110.697 1.00 33.47 407 ASP A C 1
ATOM 2935 O O . ASP A 1 407 ? 47.864 36.827 111.700 1.00 34.92 407 ASP A O 1
ATOM 2940 N N . LYS A 1 408 ? 49.408 37.363 110.136 1.00 31.77 408 LYS A N 1
ATOM 2941 C CA . LYS A 1 408 ? 50.450 36.534 110.741 1.00 31.54 408 LYS A CA 1
ATOM 2942 C C . LYS A 1 408 ? 51.804 37.226 110.621 1.00 31.21 408 LYS A C 1
ATOM 2943 O O . LYS A 1 408 ? 52.084 37.892 109.619 1.00 28.88 408 LYS A O 1
ATOM 2949 N N . THR A 1 409 ? 52.631 37.082 111.656 1.00 30.62 409 THR A N 1
ATOM 2950 C CA . THR A 1 409 ? 54.002 37.580 111.673 1.00 29.56 409 THR A CA 1
ATOM 2951 C C . THR A 1 409 ? 54.950 36.417 111.942 1.00 29.27 409 THR A C 1
ATOM 2952 O O . THR A 1 409 ? 54.752 35.664 112.900 1.00 30.58 409 THR A O 1
ATOM 2956 N N . ARG A 1 410 ? 55.966 36.266 111.096 1.00 27.69 410 ARG A N 1
ATOM 2957 C CA . ARG A 1 410 ? 56.940 35.181 111.203 1.00 27.32 410 ARG A CA 1
ATOM 2958 C C . ARG A 1 410 ? 58.314 35.730 111.555 1.00 26.80 410 ARG A C 1
ATOM 2959 O O . ARG A 1 410 ? 58.830 36.596 110.850 1.00 25.66 410 ARG A O 1
ATOM 2967 N N . LEU A 1 411 ? 58.932 35.197 112.609 1.00 27.70 411 LEU A N 1
ATOM 2968 C CA . LEU A 1 411 ? 60.319 35.513 112.946 1.00 27.33 411 LEU A CA 1
ATOM 2969 C C . LEU A 1 411 ? 61.193 34.392 112.401 1.00 26.45 411 LEU A C 1
ATOM 2970 O O . LEU A 1 411 ? 61.099 33.247 112.858 1.00 27.23 411 LEU A O 1
ATOM 2975 N N . LEU A 1 412 ? 62.044 34.723 111.433 1.00 24.95 412 LEU A N 1
ATOM 2976 C CA . LEU A 1 412 ? 62.774 33.734 110.643 1.00 23.99 412 LEU A CA 1
ATOM 2977 C C . LEU A 1 412 ? 64.260 34.065 110.688 1.00 23.42 412 LEU A C 1
ATOM 2978 O O . LEU A 1 412 ? 64.695 35.062 110.105 1.00 22.51 412 LEU A O 1
ATOM 2983 N N . LYS A 1 413 ? 65.038 33.236 111.389 1.00 24.07 413 LYS A N 1
ATOM 2984 C CA . LYS A 1 413 ? 66.473 33.452 111.523 1.00 23.77 413 LYS A CA 1
ATOM 2985 C C . LYS A 1 413 ? 67.228 33.001 110.273 1.00 22.35 413 LYS A C 1
ATOM 2986 O O . LYS A 1 413 ? 66.853 32.033 109.601 1.00 22.02 413 LYS A O 1
ATOM 2992 N N . LEU A 1 414 ? 68.305 33.720 109.966 1.00 21.67 414 LEU A N 1
ATOM 2993 C CA . LEU A 1 414 ? 69.280 33.326 108.952 1.00 20.57 414 LEU A CA 1
ATOM 2994 C C . LEU A 1 414 ? 70.585 33.056 109.687 1.00 22.02 414 LEU A C 1
ATOM 2995 O O . LEU A 1 414 ? 71.109 33.948 110.362 1.00 21.70 414 LEU A O 1
ATOM 3000 N N . ASP A 1 415 ? 71.098 31.826 109.593 1.00 21.33 415 ASP A N 1
ATOM 3001 C CA . ASP A 1 415 ? 72.241 31.447 110.413 1.00 22.20 415 ASP A CA 1
ATOM 3002 C C . ASP A 1 415 ? 73.019 30.361 109.678 1.00 21.74 415 ASP A C 1
ATOM 3003 O O . ASP A 1 415 ? 72.671 29.968 108.563 1.00 21.92 415 ASP A O 1
ATOM 3008 N N . ALA A 1 416 ? 74.105 29.918 110.292 1.00 25.69 416 ALA A N 1
ATOM 3009 C CA . ALA A 1 416 ? 74.869 28.773 109.816 1.00 25.92 416 ALA A CA 1
ATOM 3010 C C . ALA A 1 416 ? 75.200 27.859 110.987 1.00 28.83 416 ALA A C 1
ATOM 3011 O O . ALA A 1 416 ? 75.368 28.310 112.124 1.00 31.02 416 ALA A O 1
ATOM 3013 N N . ILE A 1 417 ? 75.257 26.558 110.708 1.00 25.41 417 ILE A N 1
ATOM 3014 C CA . ILE A 1 417 ? 75.819 25.574 111.626 1.00 25.73 417 ILE A CA 1
ATOM 3015 C C . ILE A 1 417 ? 77.032 24.951 110.949 1.00 25.46 417 ILE A C 1
ATOM 3016 O O . ILE A 1 417 ? 77.349 25.261 109.807 1.00 27.19 417 ILE A O 1
ATOM 3021 N N . GLN A 1 418 ? 77.736 24.090 111.669 1.00 26.76 418 GLN A N 1
ATOM 3022 C CA . GLN A 1 418 ? 78.841 23.338 111.080 1.00 26.75 418 GLN A CA 1
ATOM 3023 C C . GLN A 1 418 ? 78.420 21.887 110.932 1.00 27.38 418 GLN A C 1
ATOM 3024 O O . GLN A 1 418 ? 77.797 21.320 111.838 1.00 28.58 418 GLN A O 1
ATOM 3030 N N . ASP A 1 419 ? 78.745 21.290 109.782 1.00 23.17 419 ASP A N 1
ATOM 3031 C CA . ASP A 1 419 ? 78.449 19.882 109.570 1.00 22.30 419 ASP A CA 1
ATOM 3032 C C . ASP A 1 419 ? 79.579 19.011 110.123 1.00 23.51 419 ASP A C 1
ATOM 3033 O O . ASP A 1 419 ? 80.559 19.505 110.698 1.00 23.85 419 ASP A O 1
ATOM 3038 N N . GLU A 1 420 ? 79.443 17.692 109.945 1.00 23.05 420 GLU A N 1
ATOM 3039 C CA . GLU A 1 420 ? 80.428 16.754 110.474 1.00 28.99 420 GLU A CA 1
ATOM 3040 C C . GLU A 1 420 ? 81.774 16.876 109.781 1.00 22.85 420 GLU A C 1
ATOM 3041 O O . GLU A 1 420 ? 82.763 16.332 110.285 1.00 27.84 420 GLU A O 1
ATOM 3047 N N . TYR A 1 421 ? 81.824 17.540 108.629 1.00 23.79 421 TYR A N 1
ATOM 3048 C CA . TYR A 1 421 ?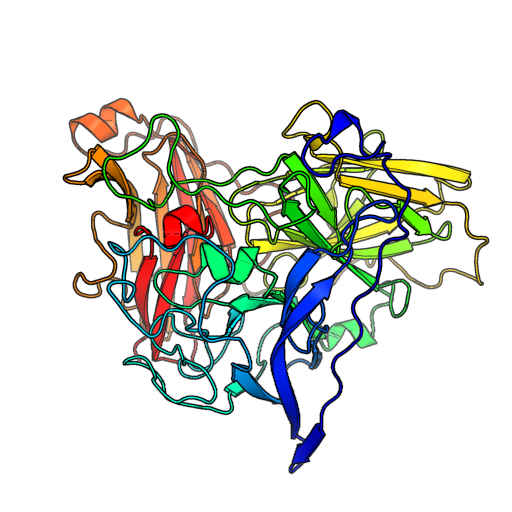 83.058 17.782 107.898 1.00 26.04 421 TYR A CA 1
ATOM 3049 C C . TYR A 1 421 ? 83.637 19.160 108.181 1.00 26.90 421 TYR A C 1
ATOM 3050 O O . TYR A 1 421 ? 84.536 19.604 107.458 1.00 29.87 421 TYR A O 1
ATOM 3059 N N . ASN A 1 422 ? 83.124 19.853 109.199 1.00 23.40 422 ASN A N 1
ATOM 3060 C CA . ASN A 1 422 ? 83.538 21.217 109.521 1.00 26.48 422 ASN A CA 1
ATOM 3061 C C . ASN A 1 422 ? 83.268 22.214 108.410 1.00 24.89 422 ASN A C 1
ATOM 3062 O O . ASN A 1 422 ? 83.977 23.212 108.285 1.00 27.85 422 ASN A O 1
ATOM 3067 N N . ARG A 1 423 ? 82.228 21.965 107.624 1.00 20.73 423 ARG A N 1
ATOM 3068 C CA . ARG A 1 423 ? 81.788 22.945 106.640 1.00 19.31 423 ARG A CA 1
ATOM 3069 C C . ARG A 1 423 ? 80.586 23.719 107.170 1.00 22.91 423 ARG A C 1
ATOM 3070 O O . ARG A 1 423 ? 79.766 23.174 107.914 1.00 22.08 423 ARG A O 1
ATOM 3078 N N . PRO A 1 424 ? 80.440 24.987 106.802 1.00 22.34 424 PRO A N 1
ATOM 3079 C CA . PRO A 1 424 ? 79.199 25.698 107.130 1.00 21.61 424 PRO A CA 1
ATOM 3080 C C . PRO A 1 424 ? 78.019 25.104 106.379 1.00 20.78 424 PRO A C 1
ATOM 3081 O O . PRO A 1 424 ? 78.124 24.743 105.206 1.00 23.15 424 PRO A O 1
ATOM 3085 N N . VAL A 1 425 ? 76.879 25.037 107.058 1.00 20.46 425 VAL A N 1
ATOM 3086 C CA . VAL A 1 425 ? 75.588 24.755 106.439 1.00 17.91 425 VAL A CA 1
ATOM 3087 C C . VAL A 1 425 ? 74.717 25.974 106.702 1.00 19.04 425 VAL A C 1
ATOM 3088 O O . VAL A 1 425 ? 74.461 26.319 107.864 1.00 19.61 425 VAL A O 1
ATOM 3092 N N . LEU A 1 426 ? 74.266 26.627 105.641 1.00 18.49 426 LEU A N 1
ATOM 3093 C CA . LEU A 1 426 ? 73.489 27.850 105.786 1.00 16.95 426 LEU A CA 1
ATOM 3094 C C . LEU A 1 426 ? 72.031 27.448 105.943 1.00 17.42 426 LEU A C 1
ATOM 3095 O O . LEU A 1 426 ? 71.514 26.672 105.130 1.00 17.81 426 LEU A O 1
ATOM 3100 N N . LEU A 1 427 ? 71.366 27.964 106.989 1.00 17.76 427 LEU A N 1
ATOM 3101 C CA . LEU A 1 427 ? 70.040 27.502 107.385 1.00 18.97 427 LEU A CA 1
ATOM 3102 C C . LEU A 1 427 ? 69.078 28.650 107.647 1.00 20.95 427 LEU A C 1
ATOM 3103 O O . LEU A 1 427 ? 69.436 29.665 108.270 1.00 20.63 427 LEU A O 1
ATOM 3108 N N . LEU A 1 428 ? 67.841 28.450 107.187 1.00 18.22 428 LEU A N 1
ATOM 3109 C CA . LEU A 1 428 ? 66.703 29.286 107.540 1.00 18.63 428 LEU A CA 1
ATOM 3110 C C . LEU A 1 428 ? 65.983 28.670 108.741 1.00 21.09 428 LEU A C 1
ATOM 3111 O O . LEU A 1 428 ? 65.681 27.468 108.746 1.00 19.93 428 LEU A O 1
ATOM 3116 N N . ASP A 1 429 ? 65.723 29.485 109.773 1.00 20.54 429 ASP A N 1
ATOM 3117 C CA . ASP A 1 429 ? 64.794 29.102 110.855 1.00 21.58 429 ASP A CA 1
ATOM 3118 C C . ASP A 1 429 ? 65.232 27.815 111.549 1.00 23.92 429 ASP A C 1
ATOM 3119 O O . ASP A 1 429 ? 64.403 26.988 111.933 1.00 24.37 429 ASP A O 1
ATOM 3124 N N . ASP A 1 430 ? 66.548 27.636 111.701 1.00 22.98 430 ASP A N 1
ATOM 3125 C CA . ASP A 1 430 ? 67.119 26.482 112.406 1.00 22.64 430 ASP A CA 1
ATOM 3126 C C . ASP A 1 430 ? 66.777 25.155 111.749 1.00 24.61 430 ASP A C 1
ATOM 3127 O O . ASP A 1 430 ? 66.861 24.104 112.400 1.00 25.49 430 ASP A O 1
ATOM 3132 N N . ARG A 1 431 ? 66.361 25.170 110.489 1.00 22.34 431 ARG A N 1
ATOM 3133 C CA . ARG A 1 431 ? 65.802 23.977 109.878 1.00 21.57 431 ARG A CA 1
ATOM 3134 C C . ARG A 1 431 ? 66.454 23.702 108.538 1.00 21.80 431 ARG A C 1
ATOM 3135 O O . ARG A 1 431 ? 66.932 24.611 107.862 1.00 23.14 431 ARG A O 1
ATOM 3143 N N . MET A 1 432 ? 66.465 22.432 108.161 1.00 22.16 432 MET A N 1
ATOM 3144 C CA . MET A 1 432 ? 66.950 22.023 106.857 1.00 20.79 432 MET A CA 1
ATOM 3145 C C . MET A 1 432 ? 65.783 21.865 105.892 1.00 18.90 432 MET A C 1
ATOM 3146 O O . MET A 1 432 ? 64.614 21.831 106.295 1.00 19.98 432 MET A O 1
ATOM 3151 N N . TRP A 1 433 ? 66.122 21.785 104.596 1.00 18.67 433 TRP A N 1
ATOM 3152 C CA . TRP A 1 433 ? 65.099 21.648 103.561 1.00 17.88 433 TRP A CA 1
ATOM 3153 C C . TRP A 1 433 ? 64.116 20.518 103.884 1.00 21.71 433 TRP A C 1
ATOM 3154 O O . TRP A 1 433 ? 62.899 20.680 103.727 1.00 20.74 433 TRP A O 1
ATOM 3165 N N . HIS A 1 434 ? 64.615 19.379 104.359 1.00 21.31 434 HIS A N 1
ATOM 3166 C CA . HIS A 1 434 ? 63.784 18.192 104.509 1.00 22.14 434 HIS A CA 1
ATOM 3167 C C . HIS A 1 434 ? 63.017 18.133 105.828 1.00 26.74 434 HIS A C 1
ATOM 3168 O O . HIS A 1 434 ? 62.227 17.203 106.033 1.00 26.04 434 HIS A O 1
ATOM 3175 N N . ASP A 1 435 ? 63.223 19.094 106.722 1.00 22.75 435 ASP A N 1
ATOM 3176 C CA . ASP A 1 435 ? 62.463 19.145 107.960 1.00 25.85 435 ASP A CA 1
ATOM 3177 C C . ASP A 1 435 ? 61.008 19.503 107.654 1.00 24.21 435 ASP A C 1
ATOM 3178 O O . ASP A 1 435 ? 60.722 20.176 106.660 1.00 23.19 435 ASP A O 1
ATOM 3183 N N . PRO A 1 436 ? 60.068 19.066 108.491 1.00 26.06 436 PRO A N 1
ATOM 3184 C CA . PRO A 1 436 ? 58.649 19.332 108.208 1.00 24.46 436 PRO A CA 1
ATOM 3185 C C . PRO A 1 436 ? 58.357 20.810 107.961 1.00 24.19 436 PRO A C 1
ATOM 3186 O O . PRO A 1 436 ? 58.917 21.698 108.610 1.00 24.71 436 PRO A O 1
ATOM 3190 N N . VAL A 1 437 ? 57.472 21.058 106.991 1.00 24.92 437 VAL A N 1
ATOM 3191 C CA . VAL A 1 437 ? 57.137 22.422 106.599 1.00 22.56 437 VAL A CA 1
ATOM 3192 C C . VAL A 1 437 ? 56.598 23.210 107.789 1.00 23.37 437 VAL A C 1
ATOM 3193 O O . VAL A 1 437 ? 55.789 22.711 108.580 1.00 25.63 437 VAL A O 1
ATOM 3197 N N . THR A 1 438 ? 57.065 24.459 107.918 1.00 24.15 438 THR A N 1
ATOM 3198 C CA . THR A 1 438 ? 56.581 25.375 108.938 1.00 23.70 438 THR A CA 1
ATOM 3199 C C . THR A 1 438 ? 55.938 26.633 108.374 1.00 23.33 438 THR A C 1
ATOM 3200 O O . THR A 1 438 ? 55.148 27.271 109.086 1.00 25.36 438 THR A O 1
ATOM 3204 N N . GLU A 1 439 ? 56.265 27.031 107.140 1.00 22.27 439 GLU A N 1
ATOM 3205 C CA . GLU A 1 439 ? 55.636 28.198 106.523 1.00 22.06 439 GLU A CA 1
ATOM 3206 C C . GLU A 1 439 ? 54.456 27.707 105.696 1.00 23.18 439 GLU A C 1
ATOM 3207 O O . GLU A 1 439 ? 54.632 27.169 104.597 1.00 23.40 439 GLU A O 1
ATOM 3213 N N . LYS A 1 440 ? 53.244 27.908 106.216 1.00 23.96 440 LYS A N 1
ATOM 3214 C CA . LYS A 1 440 ? 52.013 27.489 105.549 1.00 23.83 440 LYS A CA 1
ATOM 3215 C C . LYS A 1 440 ? 51.063 28.680 105.447 1.00 24.24 440 LYS A C 1
ATOM 3216 O O . LYS A 1 440 ? 50.024 28.723 106.115 1.00 25.44 440 LYS A O 1
ATOM 3222 N N . PRO A 1 441 ? 51.402 29.676 104.625 1.00 24.16 441 PRO A N 1
ATOM 3223 C CA . PRO A 1 441 ? 50.538 30.864 104.509 1.00 24.06 441 PRO A CA 1
ATOM 3224 C C . PRO A 1 441 ? 49.169 30.537 103.928 1.00 25.37 441 PRO A C 1
ATOM 3225 O O . PRO A 1 441 ? 49.032 29.685 103.042 1.00 24.70 441 PRO A O 1
ATOM 3229 N N . VAL A 1 442 ? 48.145 31.229 104.443 1.00 27.56 442 VAL A N 1
ATOM 3230 C CA . VAL A 1 442 ? 46.753 31.016 104.053 1.00 26.56 442 VAL A CA 1
ATOM 3231 C C . VAL A 1 442 ? 46.335 32.082 103.052 1.00 27.90 442 VAL A C 1
ATOM 3232 O O . VAL A 1 442 ? 46.548 33.281 103.281 1.00 29.35 442 VAL A O 1
ATOM 3236 N N . ILE A 1 443 ? 45.708 31.647 101.957 1.00 26.58 443 ILE A N 1
ATOM 3237 C CA . ILE A 1 443 ? 45.158 32.580 100.978 1.00 27.66 443 ILE A CA 1
ATOM 3238 C C . ILE A 1 443 ? 44.240 33.584 101.669 1.00 27.61 443 ILE A C 1
ATOM 3239 O O . ILE A 1 443 ? 43.382 33.224 102.487 1.00 30.71 443 ILE A O 1
ATOM 3244 N N . GLY A 1 444 ? 44.416 34.856 101.322 1.00 27.38 444 GLY A N 1
ATOM 3245 C CA . GLY A 1 444 ? 43.697 35.946 101.932 1.00 30.09 444 GLY A CA 1
ATOM 3246 C C . GLY A 1 444 ? 44.427 36.629 103.064 1.00 31.56 444 GLY A C 1
ATOM 3247 O O . GLY A 1 444 ? 44.037 37.742 103.445 1.00 35.48 444 GLY A O 1
ATOM 3248 N N . ASP A 1 445 ? 45.481 36.016 103.596 1.00 28.15 445 ASP A N 1
ATOM 3249 C CA . ASP A 1 445 ? 46.168 36.548 104.761 1.00 27.55 445 ASP A CA 1
ATOM 3250 C C . ASP A 1 445 ? 47.256 37.531 104.343 1.00 26.59 445 ASP A C 1
ATOM 3251 O O . ASP A 1 445 ? 47.945 37.337 103.333 1.00 27.02 445 ASP A O 1
ATOM 3256 N N . THR A 1 446 ? 47.408 38.582 105.137 1.00 29.45 446 THR A N 1
ATOM 3257 C CA . THR A 1 446 ? 48.545 39.482 105.069 1.00 26.25 446 THR A CA 1
ATOM 3258 C C . THR A 1 446 ? 49.580 39.024 106.094 1.00 27.46 446 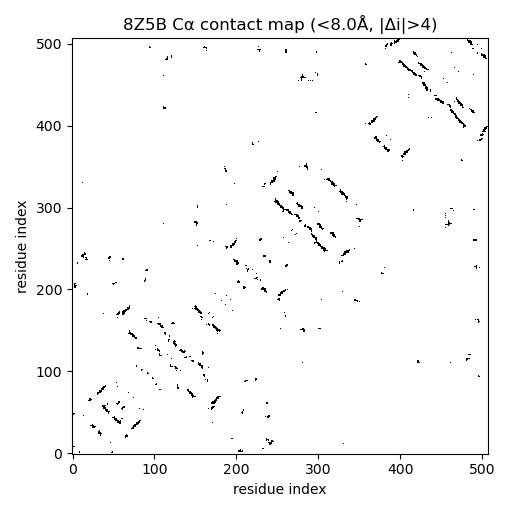THR A C 1
ATOM 3259 O O . THR A 1 446 ? 49.252 38.760 107.270 1.00 28.53 446 THR A O 1
ATOM 3263 N N . GLU A 1 447 ? 50.822 38.885 105.635 1.00 26.40 447 GLU A N 1
ATOM 3264 C CA . GLU A 1 447 ? 51.894 38.372 106.463 1.00 26.26 447 GLU A CA 1
ATOM 3265 C C . GLU A 1 447 ? 53.053 39.353 106.486 1.00 25.26 447 GLU A C 1
ATOM 3266 O O . GLU A 1 447 ? 53.378 39.989 105.472 1.00 23.93 447 GLU A O 1
ATOM 3272 N N . VAL A 1 448 ? 53.650 39.487 107.663 1.00 24.49 448 VAL A N 1
ATOM 3273 C CA . VAL A 1 448 ? 54.917 40.184 107.849 1.00 24.16 448 VAL A CA 1
ATOM 3274 C C . VAL A 1 448 ? 55.968 39.137 108.184 1.00 23.62 448 VAL A C 1
ATOM 3275 O O . VAL A 1 448 ? 55.796 38.359 109.127 1.00 24.20 448 VAL A O 1
ATOM 3279 N N . TRP A 1 449 ? 57.041 39.092 107.401 1.00 22.61 449 TRP A N 1
ATOM 3280 C CA . TRP A 1 449 ? 58.165 38.210 107.685 1.00 22.13 449 TRP A CA 1
ATOM 3281 C C . TRP A 1 449 ? 59.332 39.057 108.174 1.00 22.26 449 TRP A C 1
ATOM 3282 O O . TRP A 1 449 ? 59.705 40.038 107.523 1.00 22.23 449 TRP A O 1
ATOM 3293 N N . LYS A 1 450 ? 59.887 38.699 109.329 1.00 22.83 450 LYS A N 1
ATOM 3294 C CA . LYS A 1 450 ? 61.011 39.389 109.942 1.00 23.16 450 LYS A CA 1
ATOM 3295 C C . LYS A 1 450 ? 62.216 38.476 109.815 1.00 22.48 450 LYS A C 1
ATOM 3296 O O . LYS A 1 450 ? 62.295 37.443 110.494 1.00 22.75 450 LYS A O 1
ATOM 3302 N N . LEU A 1 451 ? 63.160 38.873 108.973 1.00 21.72 451 LEU A N 1
ATOM 3303 C CA . LEU A 1 451 ? 64.347 38.088 108.656 1.00 21.02 451 LEU A CA 1
ATOM 3304 C C . LEU A 1 451 ? 65.458 38.538 109.595 1.00 21.70 451 LEU A C 1
ATOM 3305 O O . LEU A 1 451 ? 65.961 39.659 109.480 1.00 21.89 451 LEU A O 1
ATOM 3310 N N . ILE A 1 452 ? 65.803 37.681 110.550 1.00 22.19 452 ILE A N 1
ATOM 3311 C CA . ILE A 1 452 ? 66.741 38.012 111.619 1.00 23.11 452 ILE A CA 1
ATOM 3312 C C . ILE A 1 452 ? 68.094 37.469 111.187 1.00 22.47 452 ILE A C 1
ATOM 3313 O O . ILE A 1 452 ? 68.352 36.264 111.303 1.00 22.24 452 ILE A O 1
ATOM 3318 N N . ASN A 1 453 ? 68.975 38.336 110.681 1.00 22.25 453 ASN A N 1
ATOM 3319 C CA . ASN A 1 453 ? 70.235 37.851 110.121 1.00 21.61 453 ASN A CA 1
ATOM 3320 C C . ASN A 1 453 ? 71.301 37.853 111.204 1.00 22.59 453 ASN A C 1
ATOM 3321 O O . ASN A 1 453 ? 71.807 38.910 111.590 1.00 24.01 453 ASN A O 1
ATOM 3326 N N . VAL A 1 454 ? 71.678 36.659 111.664 1.00 22.67 454 VAL A N 1
ATOM 3327 C CA . VAL A 1 454 ? 72.672 36.540 112.718 1.00 23.71 454 VAL A CA 1
ATOM 3328 C C . VAL A 1 454 ? 74.050 36.205 112.181 1.00 27.55 454 VAL A C 1
ATOM 3329 O O . VAL A 1 454 ? 74.985 36.011 112.969 1.00 28.32 454 VAL A O 1
ATOM 3333 N N . THR A 1 455 ? 74.207 36.130 110.858 1.00 23.03 455 THR A N 1
ATOM 3334 C CA . THR A 1 455 ? 75.513 35.980 110.232 1.00 24.42 455 THR A CA 1
ATOM 3335 C C . THR A 1 455 ? 76.143 37.356 110.012 1.00 25.45 455 THR A C 1
ATOM 3336 O O . THR A 1 455 ? 75.529 38.398 110.246 1.00 26.75 455 THR A O 1
ATOM 3340 N N . ASN A 1 456 ? 77.376 37.353 109.507 1.00 25.56 456 ASN A N 1
ATOM 3341 C CA . ASN A 1 456 ? 78.124 38.581 109.277 1.00 29.26 456 ASN A CA 1
ATOM 3342 C C . ASN A 1 456 ? 77.990 39.089 107.848 1.00 28.19 456 ASN A C 1
ATOM 3343 O O . ASN A 1 456 ? 78.636 40.081 107.489 1.00 29.29 456 ASN A O 1
ATOM 3348 N N . PHE A 1 457 ? 77.158 38.447 107.037 1.00 23.37 457 PHE A N 1
ATOM 3349 C CA . PHE A 1 457 ? 77.003 38.805 105.631 1.00 24.48 457 PHE A CA 1
ATOM 3350 C C . PHE A 1 457 ? 75.532 38.947 105.265 1.00 20.57 457 PHE A C 1
ATOM 3351 O O . PHE A 1 457 ? 74.660 38.337 105.879 1.00 21.27 457 PHE A O 1
ATOM 3359 N N . ALA A 1 458 ? 75.264 39.761 104.246 1.00 19.94 458 ALA A N 1
ATOM 3360 C CA . ALA A 1 458 ? 73.897 39.921 103.756 1.00 17.99 458 ALA A CA 1
ATOM 3361 C C . ALA A 1 458 ? 73.452 38.683 102.991 1.00 19.48 458 ALA A C 1
ATOM 3362 O O . ALA A 1 458 ? 74.252 38.025 102.324 1.00 19.53 458 ALA A O 1
ATOM 3364 N N . HIS A 1 459 ? 72.154 38.369 103.078 1.00 16.91 459 HIS A N 1
ATOM 3365 C CA . HIS A 1 459 ? 71.570 37.279 102.283 1.00 16.14 459 HIS A CA 1
ATOM 3366 C C . HIS A 1 459 ? 70.392 37.824 101.488 1.00 15.99 459 HIS A C 1
ATOM 3367 O O . HIS A 1 459 ? 69.484 38.441 102.072 1.00 16.92 459 HIS A O 1
ATOM 3374 N N . PRO A 1 460 ? 70.381 37.655 100.173 1.00 15.29 460 PRO A N 1
ATOM 3375 C CA . PRO A 1 460 ? 69.216 38.049 99.379 1.00 15.15 460 PRO A CA 1
ATOM 3376 C C . PRO A 1 460 ? 68.138 36.979 99.419 1.00 15.54 460 PRO A C 1
ATOM 3377 O O . PRO A 1 460 ? 68.213 35.969 98.708 1.00 16.57 460 PRO A O 1
ATOM 3381 N N . ILE A 1 461 ? 67.096 37.202 100.213 1.00 15.47 461 ILE A N 1
ATOM 3382 C CA . ILE A 1 461 ? 66.068 36.189 100.430 1.00 15.49 461 ILE A CA 1
ATOM 3383 C C . ILE A 1 461 ? 64.977 36.360 99.378 1.00 15.35 461 ILE A C 1
ATOM 3384 O O . ILE A 1 461 ? 64.448 37.466 99.187 1.00 15.65 461 ILE A O 1
ATOM 3389 N N . HIS A 1 462 ? 64.649 35.269 98.676 1.00 15.00 462 HIS A N 1
ATOM 3390 C CA . HIS A 1 462 ? 63.636 35.243 97.633 1.00 14.96 462 HIS A CA 1
ATOM 3391 C C . HIS A 1 462 ? 62.452 34.420 98.126 1.00 15.74 462 HIS A C 1
ATOM 3392 O O . HIS A 1 462 ? 62.622 33.291 98.597 1.00 15.60 462 HIS A O 1
ATOM 3399 N N . ILE A 1 463 ? 61.256 34.986 98.034 1.00 15.79 463 ILE A N 1
ATOM 3400 C CA . ILE A 1 463 ? 60.017 34.285 98.352 1.00 16.27 463 ILE A CA 1
ATOM 3401 C C . ILE A 1 463 ? 59.280 34.071 97.042 1.00 16.24 463 ILE A C 1
ATOM 3402 O O . ILE A 1 463 ? 59.112 35.015 96.263 1.00 16.40 463 ILE A O 1
ATOM 3407 N N . HIS A 1 464 ? 58.890 32.833 96.773 1.00 15.48 464 HIS A N 1
ATOM 3408 C CA . HIS A 1 464 ? 58.200 32.555 95.520 1.00 16.25 464 HIS A CA 1
ATOM 3409 C C . HIS A 1 464 ? 56.745 33.018 95.605 1.00 16.99 464 HIS A C 1
ATOM 3410 O O . HIS A 1 464 ? 56.263 33.448 96.651 1.00 18.18 464 HIS A O 1
ATOM 3417 N N . LEU A 1 465 ? 56.099 33.018 94.441 1.00 15.91 465 LEU A N 1
ATOM 3418 C CA . LEU A 1 465 ? 54.674 33.246 94.157 1.00 16.12 465 LEU A CA 1
ATOM 3419 C C . LEU A 1 465 ? 54.189 34.683 94.377 1.00 18.91 465 LEU A C 1
ATOM 3420 O O . LEU A 1 465 ? 53.519 35.233 93.489 1.00 19.09 465 LEU A O 1
ATOM 3425 N N . ILE A 1 466 ? 54.706 35.390 95.379 1.00 18.26 466 ILE A N 1
ATOM 3426 C CA . ILE A 1 466 ? 54.171 36.699 95.743 1.00 18.24 466 ILE A CA 1
ATOM 3427 C C . ILE A 1 466 ? 55.203 37.783 95.441 1.00 18.02 466 ILE A C 1
ATOM 3428 O O . ILE A 1 466 ? 56.350 37.512 95.092 1.00 18.40 466 ILE A O 1
ATOM 3433 N N . GLN A 1 467 ? 54.771 39.035 95.597 1.00 19.17 467 GLN A N 1
ATOM 3434 C CA . GLN A 1 467 ? 55.658 40.183 95.704 1.00 18.36 467 GLN A CA 1
ATOM 3435 C C . GLN A 1 467 ? 55.397 40.839 97.055 1.00 17.75 467 GLN A C 1
ATOM 3436 O O . GLN A 1 467 ? 54.298 40.735 97.610 1.00 21.34 467 GLN A O 1
ATOM 3442 N N . PHE A 1 468 ? 56.433 41.450 97.620 1.00 17.09 468 PHE A N 1
ATOM 3443 C CA . PHE A 1 468 ? 56.312 42.067 98.931 1.00 17.11 468 PHE A CA 1
ATOM 3444 C C . PHE A 1 468 ? 56.830 43.500 98.891 1.00 18.66 468 PHE A C 1
ATOM 3445 O O . PHE A 1 468 ? 57.481 43.925 97.934 1.00 18.76 468 PHE A O 1
ATOM 3453 N N . LYS A 1 469 ? 56.545 44.242 99.954 1.00 18.68 469 LYS A N 1
ATOM 3454 C CA . LYS A 1 469 ? 57.145 45.547 100.196 1.00 19.13 469 LYS A CA 1
ATOM 3455 C C . LYS A 1 469 ? 58.066 45.439 101.401 1.00 21.40 469 LYS A C 1
ATOM 3456 O O . LYS A 1 469 ? 57.719 44.793 102.404 1.00 19.66 469 LYS A O 1
ATOM 3462 N N . ILE A 1 470 ? 59.237 46.065 101.304 1.00 18.19 470 ILE A N 1
ATOM 3463 C CA . ILE A 1 470 ? 60.144 46.154 102.445 1.00 19.92 470 ILE A CA 1
ATOM 3464 C C . ILE A 1 470 ? 59.576 47.180 103.418 1.00 20.87 470 ILE A C 1
ATOM 3465 O O . ILE A 1 470 ? 59.336 48.341 103.055 1.00 22.65 470 ILE A O 1
ATOM 3470 N N . LEU A 1 471 ? 59.352 46.756 104.663 1.00 22.48 471 LEU A N 1
ATOM 3471 C CA . LEU A 1 471 ? 58.855 47.684 105.669 1.00 21.78 471 LEU A CA 1
ATOM 3472 C C . LEU A 1 471 ? 59.998 48.480 106.271 1.00 20.25 471 LEU A C 1
ATOM 3473 O O . LEU A 1 471 ? 59.939 49.720 106.331 1.00 24.06 471 LEU A O 1
ATOM 3478 N N . HIS A 1 472 ? 61.033 47.784 106.739 1.00 21.57 472 HIS A N 1
ATOM 3479 C CA . HIS A 1 472 ? 62.117 48.495 107.432 1.00 21.07 472 HIS A CA 1
ATOM 3480 C C . HIS A 1 472 ? 63.185 47.488 107.827 1.00 20.43 472 HIS A C 1
ATOM 3481 O O . HIS A 1 472 ? 62.973 46.277 107.744 1.00 21.97 472 HIS A O 1
ATOM 3488 N N . ARG A 1 473 ? 64.345 47.999 108.246 1.00 20.99 473 ARG A N 1
ATOM 3489 C CA . ARG A 1 473 ? 65.389 47.177 108.859 1.00 21.41 473 ARG A CA 1
ATOM 3490 C C . ARG A 1 473 ? 65.799 47.799 110.190 1.00 22.06 473 ARG A C 1
ATOM 3491 O O . ARG A 1 473 ? 65.964 49.022 110.291 1.00 23.60 473 ARG A O 1
ATOM 3499 N N . THR A 1 474 ? 65.979 46.957 111.207 1.00 22.12 474 THR A N 1
ATOM 3500 C CA . THR A 1 474 ? 66.261 47.440 112.563 1.00 25.17 474 THR A CA 1
ATOM 3501 C C . THR A 1 474 ? 67.494 46.728 113.103 1.00 23.32 474 THR A C 1
ATOM 3502 O O . THR A 1 474 ? 67.519 45.482 113.126 1.00 22.72 474 THR A O 1
ATOM 3506 N N . PRO A 1 475 ? 68.530 47.450 113.532 1.00 24.29 475 PRO A N 1
ATOM 3507 C CA . PRO A 1 475 ? 69.728 46.785 114.051 1.00 24.66 475 PRO A CA 1
ATOM 3508 C C . PRO A 1 475 ? 69.472 46.182 115.423 1.00 24.90 475 PRO A C 1
ATOM 3509 O O . PRO A 1 475 ? 68.690 46.708 116.226 1.00 25.26 475 PRO A O 1
ATOM 3513 N N . PHE A 1 476 ? 70.168 45.077 115.695 1.00 24.80 476 PHE A N 1
ATOM 3514 C CA . PHE A 1 476 ? 70.092 44.428 116.997 1.00 25.10 476 PHE A CA 1
ATOM 3515 C C . PHE A 1 476 ? 71.487 44.016 117.450 1.00 25.84 476 PHE A C 1
ATOM 3516 O O . PHE A 1 476 ? 72.434 43.962 116.666 1.00 26.18 476 PHE A O 1
ATOM 3524 N N . ASP A 1 477 ? 71.594 43.718 118.739 1.00 26.41 477 ASP A N 1
ATOM 3525 C CA . ASP A 1 477 ? 72.857 43.344 119.373 1.00 27.29 477 ASP A CA 1
ATOM 3526 C C . ASP A 1 477 ? 73.157 41.881 119.052 1.00 27.83 477 ASP A C 1
ATOM 3527 O O . ASP A 1 477 ? 72.550 40.969 119.624 1.00 26.42 477 ASP A O 1
ATOM 3532 N N . LEU A 1 478 ? 74.136 41.656 118.173 1.00 26.95 478 LEU A N 1
ATOM 3533 C CA . LEU A 1 478 ? 74.441 40.304 117.712 1.00 30.62 478 LEU A CA 1
ATOM 3534 C C . LEU A 1 478 ? 74.957 39.416 118.842 1.00 29.55 478 LEU A C 1
ATOM 3535 O O . LEU A 1 478 ? 74.534 38.259 118.970 1.00 29.53 478 LEU A O 1
ATOM 3540 N N . GLU A 1 479 ? 75.865 39.925 119.679 1.00 30.99 479 GLU A N 1
ATOM 3541 C CA . GLU A 1 479 ? 76.392 39.085 120.753 1.00 33.37 479 GLU A CA 1
ATOM 3542 C C . GLU A 1 479 ? 75.300 38.687 121.741 1.00 29.56 479 GLU A C 1
ATOM 3543 O O . GLU A 1 479 ? 75.256 37.543 122.206 1.00 29.77 479 GLU A O 1
ATOM 3549 N N . ARG A 1 480 ? 74.399 39.617 122.073 1.00 28.45 480 ARG A N 1
ATOM 3550 C CA . ARG A 1 480 ? 73.321 39.266 122.991 1.00 28.10 480 ARG A CA 1
ATOM 3551 C C . ARG A 1 480 ? 72.423 38.181 122.394 1.00 27.06 480 ARG A C 1
ATOM 3552 O O . ARG A 1 480 ? 72.024 37.231 123.092 1.00 27.03 480 ARG A O 1
ATOM 3560 N N . PHE A 1 481 ? 72.093 38.298 121.101 1.00 26.28 481 PHE A N 1
ATOM 3561 C CA . PHE A 1 481 ? 71.300 37.245 120.487 1.00 25.42 481 PHE A CA 1
ATOM 3562 C C . PHE A 1 481 ? 72.028 35.919 120.547 1.00 28.82 481 PHE A C 1
ATOM 3563 O O . PHE A 1 481 ? 71.425 34.881 120.851 1.00 28.55 481 PHE A O 1
ATOM 3571 N N . GLN A 1 482 ? 73.328 35.935 120.263 1.00 26.42 482 GLN A N 1
ATOM 3572 C CA . GLN A 1 482 ? 74.103 34.705 120.335 1.00 29.10 482 GLN A CA 1
ATOM 3573 C C . GLN A 1 482 ? 74.052 34.089 121.727 1.00 30.42 482 GLN A C 1
ATOM 3574 O O . GLN A 1 482 ? 74.088 32.859 121.860 1.00 35.04 482 GLN A O 1
ATOM 3580 N N . GLN A 1 483 ? 73.963 34.920 122.769 1.00 27.96 483 GLN A N 1
ATOM 3581 C CA . GLN A 1 483 ? 73.931 34.392 124.133 1.00 28.57 483 GLN A CA 1
ATOM 3582 C C . GLN A 1 483 ? 72.604 33.712 124.446 1.00 27.90 483 GLN A C 1
ATOM 3583 O O . GLN A 1 483 ? 72.577 32.570 124.931 1.00 28.20 483 GLN A O 1
ATOM 3589 N N . ASP A 1 484 ? 71.489 34.398 124.230 1.00 27.14 484 ASP A N 1
ATOM 3590 C CA . ASP A 1 484 ? 70.245 33.802 124.705 1.00 26.75 484 ASP A CA 1
ATOM 3591 C C . ASP A 1 484 ? 69.048 33.969 123.780 1.00 31.50 484 ASP A C 1
ATOM 3592 O O . ASP A 1 484 ? 67.915 33.685 124.195 1.00 27.84 484 ASP A O 1
ATOM 3597 N N . GLY A 1 485 ? 69.256 34.430 122.552 1.00 25.51 485 GLY A N 1
ATOM 3598 C CA . GLY A 1 485 ? 68.184 34.550 121.597 1.00 30.28 485 GLY A CA 1
ATOM 3599 C C . GLY A 1 485 ? 67.313 35.770 121.763 1.00 28.66 485 GLY A C 1
ATOM 3600 O O . GLY A 1 485 ? 66.338 35.921 121.014 1.00 32.42 485 GLY A O 1
ATOM 3601 N N . TYR A 1 486 ? 67.611 36.651 122.721 1.00 24.83 486 TYR A N 1
ATOM 3602 C CA . TYR A 1 486 ? 66.837 37.872 122.875 1.00 24.81 486 TYR A CA 1
ATOM 3603 C C . TYR A 1 486 ? 67.238 38.865 121.794 1.00 26.37 486 TYR A C 1
ATOM 3604 O O . TYR A 1 486 ? 68.435 39.047 121.540 1.00 24.90 486 TYR A O 1
ATOM 3613 N N . ILE A 1 487 ? 66.234 39.458 121.134 1.00 26.77 487 ILE A N 1
ATOM 3614 C CA . ILE A 1 487 ? 66.433 40.492 120.106 1.00 24.24 487 ILE A CA 1
ATOM 3615 C C . ILE A 1 487 ? 66.480 41.820 120.849 1.00 24.68 487 ILE A C 1
ATOM 3616 O O . ILE A 1 487 ? 65.439 42.359 121.238 1.00 25.80 487 ILE A O 1
ATOM 3621 N N . ASP A 1 488 ? 67.672 42.378 121.022 1.00 25.31 488 ASP A N 1
ATOM 3622 C CA . ASP A 1 488 ? 67.842 43.663 121.703 1.00 26.23 488 ASP A CA 1
ATOM 3623 C C . ASP A 1 488 ? 68.102 44.708 120.621 1.00 26.24 488 ASP A C 1
ATOM 3624 O O . ASP A 1 488 ? 69.215 44.811 120.106 1.00 26.45 488 ASP A O 1
ATOM 3629 N N . TYR A 1 489 ? 67.079 45.482 120.274 1.00 26.12 489 TYR A N 1
ATOM 3630 C CA . TYR A 1 489 ? 67.258 46.481 119.228 1.00 26.17 489 TYR A CA 1
ATOM 3631 C C . TYR A 1 489 ? 68.163 47.611 119.707 1.00 27.38 489 TYR A C 1
ATOM 3632 O O . TYR A 1 489 ? 68.012 48.119 120.819 1.00 28.24 489 TYR A O 1
ATOM 3641 N N . THR A 1 490 ? 69.118 48.000 118.862 1.00 27.54 490 THR A N 1
ATOM 3642 C CA . THR A 1 490 ? 70.134 48.979 119.233 1.00 28.82 490 THR A CA 1
ATOM 3643 C C . THR A 1 490 ? 69.912 50.314 118.544 1.00 30.56 490 THR A C 1
ATOM 3644 O O . THR A 1 490 ? 70.746 51.219 118.669 1.00 39.11 490 THR A O 1
ATOM 3648 N N . GLY A 1 491 ? 68.816 50.448 117.811 1.00 28.56 491 GLY A N 1
ATOM 3649 C CA . GLY A 1 491 ? 68.481 51.682 117.151 1.00 33.23 491 GLY A CA 1
ATOM 3650 C C . GLY A 1 491 ? 67.075 51.617 116.601 1.00 30.22 491 GLY A C 1
ATOM 3651 O O . GLY A 1 491 ? 66.422 50.563 116.608 1.00 31.38 491 GLY A O 1
ATOM 3652 N N . PRO A 1 492 ? 66.588 52.747 116.097 1.00 33.41 492 PRO A N 1
ATOM 3653 C CA . PRO A 1 492 ? 65.246 52.792 115.517 1.00 35.68 492 PRO A CA 1
ATOM 3654 C C . PRO A 1 492 ? 65.212 52.064 114.186 1.00 29.12 492 PRO A C 1
ATOM 3655 O O . PRO A 1 492 ? 66.259 51.858 113.549 1.00 30.33 492 PRO A O 1
ATOM 3659 N N . PRO A 1 493 ? 64.027 51.653 113.738 1.00 30.12 493 PRO A N 1
ATOM 3660 C CA . PRO A 1 493 ? 63.905 51.107 112.380 1.00 27.82 493 PRO A CA 1
ATOM 3661 C C . PRO A 1 493 ? 64.327 52.112 111.321 1.00 30.93 493 PRO A C 1
ATOM 3662 O O . PRO A 1 493 ? 64.130 53.324 111.459 1.00 30.32 493 PRO A O 1
ATOM 3666 N N . ILE A 1 494 ? 64.936 51.587 110.263 1.00 26.72 494 ILE A N 1
ATOM 3667 C CA . ILE A 1 494 ? 65.415 52.369 109.129 1.00 27.63 494 ILE A CA 1
ATOM 3668 C C . ILE A 1 494 ? 64.551 52.019 107.924 1.00 25.65 494 ILE A C 1
ATOM 3669 O O . ILE A 1 494 ? 64.334 50.837 107.630 1.00 25.81 494 ILE A O 1
ATOM 3674 N N . GLU A 1 495 ? 64.051 53.040 107.228 1.00 25.80 495 GLU A N 1
ATOM 3675 C CA . GLU A 1 495 ? 63.186 52.790 106.085 1.00 23.19 495 GLU A CA 1
ATOM 3676 C C . GLU A 1 495 ? 63.987 52.129 104.974 1.00 23.57 495 GLU A C 1
ATOM 3677 O O . GLU A 1 495 ? 65.212 52.247 104.916 1.00 24.17 495 GLU A O 1
ATOM 3683 N N . PRO A 1 496 ? 63.320 51.446 104.061 1.00 21.74 496 PRO A N 1
ATOM 3684 C CA . PRO A 1 496 ? 64.031 50.979 102.865 1.00 20.64 496 PRO A CA 1
ATOM 3685 C C . PRO A 1 496 ? 64.651 52.158 102.125 1.00 22.12 496 PRO A C 1
ATOM 3686 O O . PRO A 1 496 ? 64.131 53.273 102.140 1.00 22.98 496 PRO A O 1
ATOM 3690 N N . ALA A 1 497 ? 65.791 51.903 101.484 1.00 22.42 497 ALA A N 1
ATOM 3691 C CA . ALA A 1 497 ? 66.452 52.938 100.703 1.00 22.24 497 ALA A CA 1
ATOM 3692 C C . ALA A 1 497 ? 65.626 53.288 99.462 1.00 20.85 497 ALA A C 1
ATOM 3693 O O . ALA A 1 497 ? 64.728 52.550 99.050 1.00 19.93 497 ALA A O 1
ATOM 3695 N N . VAL A 1 498 ? 65.957 54.428 98.847 1.00 21.57 498 VAL A N 1
ATOM 3696 C CA . VAL A 1 498 ? 65.070 54.989 97.833 1.00 21.39 498 VAL A CA 1
ATOM 3697 C C . VAL A 1 498 ? 64.930 54.090 96.610 1.00 21.36 498 VAL A C 1
ATOM 3698 O O . VAL A 1 498 ? 63.941 54.204 95.876 1.00 20.59 498 VAL A O 1
ATOM 3702 N N . HIS A 1 499 ? 65.886 53.192 96.367 1.00 19.52 499 HIS A N 1
ATOM 3703 C CA . HIS A 1 499 ? 65.856 52.338 95.185 1.00 18.41 499 HIS A CA 1
ATOM 3704 C C . HIS A 1 499 ? 65.149 51.004 95.427 1.00 17.46 499 HIS A C 1
ATOM 3705 O O . HIS A 1 499 ? 65.146 50.152 94.534 1.00 17.15 499 HIS A O 1
ATOM 3712 N N . GLU A 1 500 ? 64.584 50.770 96.607 1.00 17.67 500 GLU A N 1
ATOM 3713 C CA . GLU A 1 500 ? 64.013 49.462 96.924 1.00 17.48 500 GLU A CA 1
ATOM 3714 C C . GLU A 1 500 ? 62.652 49.611 97.579 1.00 18.53 500 GLU A C 1
ATOM 3715 O O . GLU A 1 500 ? 62.286 48.840 98.480 1.00 19.32 500 GLU A O 1
ATOM 3721 N N . ARG A 1 501 ? 61.872 50.594 97.127 1.00 19.01 501 ARG A N 1
ATOM 3722 C CA . ARG A 1 501 ? 60.565 50.869 97.703 1.00 19.00 501 ARG A CA 1
ATOM 3723 C C . ARG A 1 501 ? 59.400 50.325 96.890 1.00 20.51 501 ARG A C 1
ATOM 3724 O O . ARG A 1 501 ? 58.259 50.400 97.349 1.00 22.76 501 ARG A O 1
ATOM 3732 N N . GLY A 1 502 ? 59.648 49.729 95.730 1.00 17.79 502 GLY A N 1
ATOM 3733 C CA . GLY A 1 502 ? 58.595 49.117 94.955 1.00 18.34 502 GLY A CA 1
ATOM 3734 C C . GLY A 1 502 ? 58.329 47.678 95.374 1.00 16.66 502 GLY A C 1
ATOM 3735 O O . GLY A 1 502 ? 58.894 47.149 96.336 1.00 18.67 502 GLY A O 1
ATOM 3736 N N . TRP A 1 503 ? 57.458 47.029 94.611 1.00 17.11 503 TRP A N 1
ATOM 3737 C CA . TRP A 1 503 ? 57.180 45.621 94.878 1.00 16.10 503 TRP A CA 1
ATOM 3738 C C . TRP A 1 503 ? 58.397 44.781 94.502 1.00 16.59 503 TRP A C 1
ATOM 3739 O O . TRP A 1 503 ? 59.011 44.974 93.435 1.00 16.30 503 TRP A O 1
ATOM 3750 N N . LYS A 1 504 ? 58.751 43.843 95.382 1.00 16.25 504 LYS A N 1
ATOM 3751 C CA . LYS A 1 504 ? 59.976 43.070 95.243 1.00 15.31 504 LYS A CA 1
ATOM 3752 C C . LYS A 1 504 ? 59.745 41.612 95.608 1.00 15.15 504 LYS A C 1
ATOM 3753 O O . LYS A 1 504 ? 58.792 41.258 96.314 1.00 16.78 504 LYS A O 1
ATOM 3759 N N . ASP A 1 505 ? 60.609 40.761 95.085 1.00 14.56 505 ASP A N 1
ATOM 3760 C CA . ASP A 1 505 ? 60.574 39.355 95.447 1.00 14.27 505 ASP A CA 1
ATOM 3761 C C . ASP A 1 505 ? 61.890 38.847 96.018 1.00 16.56 505 ASP A C 1
ATOM 3762 O O . ASP A 1 505 ? 61.956 37.688 96.452 1.00 14.89 505 ASP A O 1
ATOM 3767 N N . THR A 1 506 ? 62.929 39.673 96.039 1.00 15.16 506 THR A N 1
ATOM 3768 C CA . THR A 1 506 ? 64.232 39.317 96.570 1.00 15.61 506 THR A CA 1
ATOM 3769 C C . THR A 1 506 ? 64.683 40.516 97.383 1.00 14.69 506 THR A C 1
ATOM 3770 O O . THR A 1 506 ? 64.695 41.637 96.873 1.00 16.38 506 THR A O 1
ATOM 3774 N N . VAL A 1 507 ? 65.047 40.292 98.638 1.00 15.21 507 VAL A N 1
ATOM 3775 C CA . VAL A 1 507 ? 65.355 41.384 99.562 1.00 16.29 507 VAL A CA 1
ATOM 3776 C C . VAL A 1 507 ? 66.730 41.176 100.188 1.00 16.59 507 VAL A C 1
ATOM 3777 O O . VAL A 1 507 ? 67.054 40.072 100.648 1.00 15.70 507 VAL A O 1
ATOM 3781 N N . LYS A 1 508 ? 67.531 42.241 100.241 1.00 15.54 508 LYS A N 1
ATOM 3782 C CA . LYS A 1 508 ? 68.820 42.174 100.930 1.00 15.35 508 LYS A CA 1
ATOM 3783 C C . LYS A 1 508 ? 68.554 42.180 102.430 1.00 17.75 508 LYS A C 1
ATOM 3784 O O . LYS A 1 508 ? 68.168 43.210 102.998 1.00 18.56 508 LYS A O 1
ATOM 3790 N N . ALA A 1 509 ? 68.771 41.045 103.078 1.00 15.56 509 ALA A N 1
ATOM 3791 C CA . ALA A 1 509 ? 68.656 40.946 104.530 1.00 16.22 509 ALA A CA 1
ATOM 3792 C C . ALA A 1 509 ? 70.031 41.247 105.125 1.00 18.42 509 ALA A C 1
ATOM 3793 O O . ALA A 1 509 ? 70.965 40.437 105.016 1.00 19.21 509 ALA A O 1
ATOM 3795 N N . GLU A 1 510 ? 70.157 42.440 105.717 1.00 18.36 510 GLU A N 1
ATOM 3796 C CA . GLU A 1 510 ? 71.441 42.931 106.196 1.00 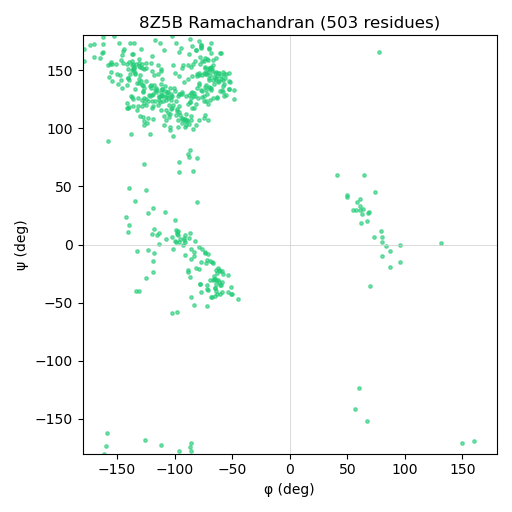19.80 510 GLU A CA 1
ATOM 3797 C C . GLU A 1 510 ? 71.892 42.188 107.453 1.00 18.86 510 GLU A C 1
ATOM 3798 O O . GLU A 1 510 ? 71.073 41.845 108.310 1.00 21.63 510 GLU A O 1
ATOM 3804 N N . PRO A 1 511 ? 73.203 41.992 107.614 1.00 22.64 511 PRO A N 1
ATOM 3805 C CA . PRO A 1 511 ? 73.710 41.332 108.825 1.00 22.79 511 PRO A CA 1
ATOM 3806 C C . PRO A 1 511 ? 73.457 42.176 110.066 1.00 23.88 511 PRO A C 1
ATOM 3807 O O . PRO A 1 511 ? 73.556 43.405 110.036 1.00 25.83 511 PRO A O 1
ATOM 3811 N N . GLY A 1 512 ? 73.167 41.501 111.175 1.00 22.75 512 GLY A N 1
ATOM 3812 C CA . GLY A 1 512 ? 72.956 42.226 112.417 1.00 25.55 512 GLY A CA 1
ATOM 3813 C C . GLY A 1 512 ? 71.718 43.088 112.422 1.00 24.23 512 GLY A C 1
ATOM 3814 O O . GLY A 1 512 ? 71.610 44.012 113.234 1.00 25.22 512 GLY A O 1
ATOM 3815 N N . MET A 1 513 ? 70.772 42.797 111.532 1.00 23.76 513 MET A N 1
ATOM 3816 C CA . MET A 1 513 ? 69.527 43.534 111.430 1.00 22.22 513 MET A CA 1
ATOM 3817 C C . MET A 1 513 ? 68.383 42.545 111.278 1.00 21.53 513 MET A C 1
ATOM 3818 O O . MET A 1 513 ? 68.560 41.401 110.831 1.00 22.24 513 MET A O 1
ATOM 3823 N N . VAL A 1 514 ? 67.206 43.009 111.685 1.00 23.35 514 VAL A N 1
ATOM 3824 C CA . VAL A 1 514 ? 65.948 42.367 111.345 1.00 21.73 514 VAL A CA 1
ATOM 3825 C C . VAL A 1 514 ? 65.388 43.126 110.148 1.00 21.31 514 VAL A C 1
ATOM 3826 O O . VAL A 1 514 ? 65.133 44.334 110.236 1.00 22.40 514 VAL A O 1
ATOM 3830 N N . THR A 1 515 ? 65.256 42.434 109.013 1.00 20.11 515 THR A N 1
ATOM 3831 C CA . THR A 1 515 ? 64.710 43.027 107.796 1.00 19.70 515 THR A CA 1
ATOM 3832 C C . THR A 1 515 ? 63.272 42.543 107.660 1.00 21.21 515 THR A C 1
ATOM 3833 O O . THR A 1 515 ? 63.030 41.336 107.548 1.00 20.48 515 THR A O 1
ATOM 3837 N N . SER A 1 516 ? 62.322 43.465 107.698 1.00 22.78 516 SER A N 1
ATOM 3838 C CA . SER A 1 516 ? 60.909 43.126 107.724 1.00 24.27 516 SER A CA 1
ATOM 3839 C C . SER A 1 516 ? 60.288 43.471 106.386 1.00 22.61 516 SER A C 1
ATOM 3840 O O . SER A 1 516 ? 60.510 44.582 105.863 1.00 22.30 516 SER A O 1
ATOM 3843 N N . VAL A 1 517 ? 59.519 42.507 105.854 1.00 21.16 517 VAL A N 1
ATOM 3844 C CA . VAL A 1 517 ? 58.784 42.636 104.600 1.00 21.81 517 VAL A CA 1
ATOM 3845 C C . VAL A 1 517 ? 57.326 42.247 104.818 1.00 20.39 517 VAL A C 1
ATOM 3846 O O . VAL A 1 517 ? 56.983 41.502 105.747 1.00 21.39 517 VAL A O 1
ATOM 3850 N N . ILE A 1 518 ? 56.451 42.785 103.960 1.00 21.72 518 ILE A N 1
ATOM 3851 C CA . ILE A 1 518 ? 55.021 42.552 104.072 1.00 21.48 518 ILE A CA 1
ATOM 3852 C C . ILE A 1 518 ? 54.467 42.114 102.724 1.00 20.93 518 ILE A C 1
ATOM 3853 O O . ILE A 1 518 ? 54.879 42.599 101.667 1.00 21.00 518 ILE A O 1
ATOM 3858 N N . MET A 1 519 ? 53.468 41.245 102.778 1.00 22.82 519 MET A N 1
ATOM 3859 C CA . MET A 1 519 ? 52.954 40.502 101.642 1.00 22.68 519 MET A CA 1
ATOM 3860 C C . MET A 1 519 ? 51.508 40.091 101.894 1.00 22.33 519 MET A C 1
ATOM 3861 O O . MET A 1 519 ? 51.063 40.013 103.039 1.00 22.83 519 MET A O 1
ATOM 3866 N N . LYS A 1 520 ? 50.765 39.839 100.819 1.00 22.47 520 LYS A N 1
ATOM 3867 C CA . LYS A 1 520 ? 49.422 39.286 100.942 1.00 24.53 520 LYS A CA 1
ATOM 3868 C C . LYS A 1 520 ? 49.227 38.177 99.921 1.00 28.53 520 LYS A C 1
ATOM 3869 O O . LYS A 1 520 ? 49.431 38.386 98.722 1.00 28.12 520 LYS A O 1
ATOM 3875 N N . PHE A 1 521 ? 48.834 37.003 100.401 1.00 26.15 521 PHE A N 1
ATOM 3876 C CA . PHE A 1 521 ? 48.592 35.856 99.538 1.00 25.83 521 PHE A CA 1
ATOM 3877 C C . PHE A 1 521 ? 47.170 35.923 99.004 1.00 27.35 521 PHE A C 1
ATOM 3878 O O . PHE A 1 521 ? 46.228 36.146 99.770 1.00 28.77 521 PHE A O 1
ATOM 3886 N N . THR A 1 522 ? 47.009 35.771 97.683 1.00 28.87 522 THR A N 1
ATOM 3887 C CA . THR A 1 522 ? 45.693 36.008 97.091 1.00 26.70 522 THR A CA 1
ATOM 3888 C C . THR A 1 522 ? 45.151 34.837 96.279 1.00 26.55 522 THR A C 1
ATOM 3889 O O . THR A 1 522 ? 43.928 34.699 96.142 1.00 29.60 522 THR A O 1
ATOM 3893 N N . GLU A 1 523 ? 46.028 34.025 95.690 1.00 26.61 523 GLU A N 1
ATOM 3894 C CA . GLU A 1 523 ? 45.566 32.903 94.885 1.00 27.50 523 GLU A CA 1
ATOM 3895 C C . GLU A 1 523 ? 46.710 31.908 94.727 1.00 24.27 523 GLU A C 1
ATOM 3896 O O . GLU A 1 523 ? 47.819 32.111 95.230 1.00 25.03 523 GLU A O 1
ATOM 3902 N N . ASN A 1 524 ? 46.420 30.828 94.005 1.00 25.02 524 ASN A N 1
ATOM 3903 C CA . ASN A 1 524 ? 47.377 29.776 93.660 1.00 23.53 524 ASN A CA 1
ATOM 3904 C C . ASN A 1 524 ? 47.913 29.011 94.869 1.00 23.13 524 ASN A C 1
ATOM 3905 O O . ASN A 1 524 ? 49.129 28.974 95.099 1.00 21.93 524 ASN A O 1
ATOM 3910 N N . PRO A 1 525 ? 47.052 28.359 95.650 1.00 24.67 525 PRO A N 1
ATOM 3911 C CA . PRO A 1 525 ? 47.569 27.463 96.693 1.00 25.34 525 PRO A CA 1
ATOM 3912 C C . PRO A 1 525 ? 48.358 26.314 96.080 1.00 24.47 525 PRO A C 1
ATOM 3913 O O . PRO A 1 525 ? 48.079 25.862 94.969 1.00 28.28 525 PRO A O 1
ATOM 3917 N N . GLY A 1 526 ? 49.372 25.862 96.804 1.00 23.28 526 GLY A N 1
ATOM 3918 C CA . GLY A 1 526 ? 50.217 24.792 96.317 1.00 23.93 526 GLY A CA 1
ATOM 3919 C C . GLY A 1 526 ? 51.548 24.762 97.042 1.00 21.91 526 GLY A C 1
ATOM 3920 O O . GLY A 1 526 ? 51.761 25.449 98.040 1.00 23.92 526 GLY A O 1
ATOM 3921 N N . GLU A 1 527 ? 52.452 23.960 96.485 1.00 21.16 527 GLU A N 1
ATOM 3922 C CA . GLU A 1 527 ? 53.764 23.713 97.067 1.00 22.35 527 GLU A CA 1
ATOM 3923 C C . GLU A 1 527 ? 54.790 24.659 96.448 1.00 21.11 527 GLU A C 1
ATOM 3924 O O . GLU A 1 527 ? 55.144 24.526 95.270 1.00 21.29 527 GLU A O 1
ATOM 3930 N N . TYR A 1 528 ? 55.299 25.599 97.241 1.00 18.54 528 TYR A N 1
ATOM 3931 C CA . TYR A 1 528 ? 56.322 26.528 96.791 1.00 17.06 528 TYR A CA 1
ATOM 3932 C C . TYR A 1 528 ? 57.511 26.465 97.738 1.00 16.10 528 TYR A C 1
ATOM 3933 O O . TYR A 1 528 ? 57.621 25.548 98.564 1.00 18.04 528 TYR A O 1
ATOM 3942 N N . VAL A 1 529 ? 58.431 27.411 97.612 1.00 15.89 529 VAL A N 1
ATOM 3943 C CA . VAL A 1 529 ? 59.638 27.446 98.432 1.00 17.14 529 VAL A CA 1
ATOM 3944 C C . VAL A 1 529 ? 59.977 28.906 98.717 1.00 15.00 529 VAL A C 1
ATOM 3945 O O . VAL A 1 529 ? 59.461 29.839 98.073 1.00 15.74 529 VAL A O 1
ATOM 3949 N N . TRP A 1 530 ? 60.878 29.100 99.677 1.00 15.74 530 TRP A N 1
ATOM 3950 C CA . TRP A 1 530 ? 61.565 30.369 99.885 1.00 16.40 530 TRP A CA 1
ATOM 3951 C C . TRP A 1 530 ? 63.009 30.057 100.245 1.00 14.51 530 TRP A C 1
ATOM 3952 O O . TRP A 1 530 ? 63.304 28.976 100.766 1.00 15.32 530 TRP A O 1
ATOM 3963 N N . HIS A 1 531 ? 63.922 30.961 99.900 1.00 14.56 531 HIS A N 1
ATOM 3964 C CA . HIS A 1 531 ? 65.325 30.562 100.010 1.00 14.90 531 HIS A CA 1
ATOM 3965 C C . HIS A 1 531 ? 66.225 31.766 99.825 1.00 14.50 531 HIS A C 1
ATOM 3966 O O . HIS A 1 531 ? 65.823 32.787 99.261 1.00 14.75 531 HIS A O 1
ATOM 3973 N N . CYS A 1 532 ? 67.463 31.620 100.280 1.00 14.61 532 CYS A N 1
ATOM 3974 C CA . CYS A 1 532 ? 68.494 32.573 99.907 1.00 13.14 532 CYS A CA 1
ATOM 3975 C C . CYS A 1 532 ? 68.830 32.386 98.433 1.00 13.19 532 CYS A C 1
ATOM 3976 O O . CYS A 1 532 ? 68.871 31.252 97.934 1.00 15.02 532 CYS A O 1
ATOM 3979 N N . HIS A 1 533 ? 69.076 33.503 97.740 1.00 13.13 533 HIS A N 1
ATOM 3980 C CA . HIS A 1 533 ? 69.438 33.463 96.328 1.00 11.67 533 HIS A CA 1
ATOM 3981 C C . HIS A 1 533 ? 70.936 33.565 96.084 1.00 12.77 533 HIS A C 1
ATOM 3982 O O . HIS A 1 533 ? 71.371 33.686 94.934 1.00 13.34 533 HIS A O 1
ATOM 3989 N N . ILE A 1 534 ? 71.746 33.499 97.135 1.00 11.55 534 ILE A N 1
ATOM 3990 C CA . ILE A 1 534 ? 73.133 33.103 96.927 1.00 13.13 534 ILE A CA 1
ATOM 3991 C C . ILE A 1 534 ? 73.095 31.603 96.660 1.00 13.40 534 ILE A C 1
ATOM 3992 O O . ILE A 1 534 ? 72.695 30.820 97.524 1.00 12.59 534 ILE A O 1
ATOM 3997 N N . LEU A 1 535 ? 73.410 31.192 95.434 1.00 13.39 535 LEU A N 1
ATOM 3998 C CA . LEU A 1 535 ? 73.097 29.811 95.072 1.00 11.69 535 LEU A CA 1
ATOM 3999 C C . LEU A 1 535 ? 73.928 28.812 95.864 1.00 13.46 535 LEU A C 1
ATOM 4000 O O . LEU A 1 535 ? 73.464 27.690 96.142 1.00 13.41 535 LEU A O 1
ATOM 4005 N N . GLU A 1 536 ? 75.148 29.203 96.244 1.00 12.14 536 GLU A N 1
ATOM 4006 C CA . GLU A 1 536 ? 75.991 28.377 97.096 1.00 13.17 536 GLU A CA 1
ATOM 4007 C C . GLU A 1 536 ? 75.368 28.168 98.472 1.00 13.49 536 GLU A C 1
ATOM 4008 O O . GLU A 1 536 ? 75.725 27.204 99.158 1.00 17.22 536 GLU A O 1
ATOM 4014 N N . HIS A 1 537 ? 74.498 29.073 98.917 1.00 12.71 537 HIS A N 1
ATOM 4015 C CA . HIS A 1 537 ? 73.766 28.902 100.172 1.00 13.85 537 HIS A CA 1
ATOM 4016 C C . HIS A 1 537 ? 72.508 28.089 99.969 1.00 13.84 537 HIS A C 1
ATOM 4017 O O . HIS A 1 537 ? 72.251 27.149 100.738 1.00 14.41 537 HIS A O 1
ATOM 4024 N N . GLU A 1 538 ? 71.747 28.401 98.912 1.00 13.35 538 GLU A N 1
ATOM 4025 C CA . GLU A 1 538 ? 70.539 27.651 98.570 1.00 13.89 538 GLU A CA 1
ATOM 4026 C C . GLU A 1 538 ? 70.812 26.155 98.513 1.00 15.75 538 GLU A C 1
ATOM 4027 O O . GLU A 1 538 ? 70.034 25.351 99.046 1.00 16.08 538 GLU A O 1
ATOM 4033 N N . ASP A 1 539 ? 71.935 25.760 97.911 1.00 12.69 539 ASP A N 1
ATOM 4034 C CA . ASP A 1 539 ? 72.217 24.342 97.715 1.00 12.77 539 ASP A CA 1
ATOM 4035 C C . ASP A 1 539 ? 72.705 23.655 98.983 1.00 15.56 539 ASP A C 1
ATOM 4036 O O . ASP A 1 539 ? 72.786 22.421 98.996 1.00 15.45 539 ASP A O 1
ATOM 4041 N N . TYR A 1 540 ? 73.117 24.403 100.016 1.00 14.91 540 TYR A N 1
ATOM 4042 C CA . TYR A 1 540 ? 73.505 23.766 101.278 1.00 14.71 540 TYR A CA 1
ATOM 4043 C C . TYR A 1 540 ? 73.389 24.780 102.423 1.00 16.57 540 TYR A C 1
ATOM 4044 O O . TYR A 1 540 ? 74.394 25.363 102.833 1.00 17.49 540 TYR A O 1
ATOM 4053 N N . ASP A 1 541 ? 72.200 24.859 103.035 1.00 14.44 541 ASP A N 1
ATOM 4054 C CA . ASP A 1 541 ? 70.957 24.175 102.700 1.00 15.31 541 ASP A CA 1
ATOM 4055 C C . ASP A 1 541 ? 69.843 25.190 102.897 1.00 15.74 541 ASP A C 1
ATOM 4056 O O . ASP A 1 541 ? 68.867 24.922 103.624 1.00 15.04 541 ASP A O 1
ATOM 4061 N N . MET A 1 542 ? 70.016 26.389 102.339 1.00 14.60 542 MET A N 1
ATOM 4062 C CA . MET A 1 542 ? 69.290 27.551 102.847 1.00 14.81 542 MET A CA 1
ATOM 4063 C C . MET A 1 542 ? 68.021 27.807 102.021 1.00 13.55 542 MET A C 1
ATOM 4064 O O . MET A 1 542 ? 67.826 28.815 101.341 1.00 14.75 542 MET A O 1
ATOM 4069 N N . MET A 1 543 ? 67.145 26.806 102.084 1.00 14.69 543 MET A N 1
ATOM 4070 C CA . MET A 1 543 ? 65.898 26.740 101.337 1.00 14.98 543 MET A CA 1
ATOM 4071 C C . MET A 1 543 ? 64.888 25.956 102.162 1.00 14.90 543 MET A C 1
ATOM 4072 O O . MET A 1 543 ? 65.219 24.909 102.725 1.00 16.10 543 MET A O 1
ATOM 4077 N N . ARG A 1 544 ? 63.646 26.439 102.192 1.00 15.39 544 ARG A N 1
ATOM 4078 C CA . ARG A 1 544 ? 62.593 25.812 102.973 1.00 15.86 544 ARG A CA 1
ATOM 4079 C C . ARG A 1 544 ? 61.312 25.759 102.155 1.00 16.17 544 ARG A C 1
ATOM 4080 O O . ARG A 1 544 ? 61.074 26.622 101.289 1.00 16.43 544 ARG A O 1
ATOM 4088 N N . PRO A 1 545 ? 60.470 24.760 102.396 1.00 16.73 545 PRO A N 1
ATOM 4089 C CA . PRO A 1 545 ? 59.163 24.736 101.724 1.00 17.70 545 PRO A CA 1
ATOM 4090 C C . PRO A 1 545 ? 58.266 25.875 102.206 1.00 18.74 545 PRO A C 1
ATOM 4091 O O . PRO A 1 545 ? 58.353 26.334 103.346 1.00 20.47 545 PRO A O 1
ATOM 4095 N N . MET A 1 546 ? 57.406 26.328 101.301 1.00 18.75 546 MET A N 1
ATOM 4096 C CA . MET A 1 546 ? 56.272 27.210 101.573 1.00 20.18 546 MET A CA 1
ATOM 4097 C C . MET A 1 546 ? 55.012 26.589 101.012 1.00 20.56 546 MET A C 1
ATOM 4098 O O . MET A 1 546 ? 54.800 26.614 99.799 1.00 20.63 546 MET A O 1
ATOM 4103 N N . ARG A 1 547 ? 54.154 26.077 101.873 1.00 21.40 547 ARG A N 1
ATOM 4104 C CA . ARG A 1 547 ? 52.907 25.489 101.419 1.00 22.61 547 ARG A CA 1
ATOM 4105 C C . ARG A 1 547 ? 51.808 26.533 101.545 1.00 24.11 547 ARG A C 1
ATOM 4106 O O . ARG A 1 547 ? 51.358 26.834 102.652 1.00 25.62 547 ARG A O 1
ATOM 4114 N N . VAL A 1 548 ? 51.358 27.071 100.423 1.00 22.61 548 VAL A N 1
ATOM 4115 C CA . VAL A 1 548 ? 50.270 28.044 100.439 1.00 24.46 548 VAL A CA 1
ATOM 4116 C C . VAL A 1 548 ? 48.952 27.278 100.432 1.00 25.61 548 VAL A C 1
ATOM 4117 O O . VAL A 1 548 ? 48.730 26.422 99.569 1.00 26.39 548 VAL A O 1
ATOM 4121 N N . VAL A 1 549 ? 48.079 27.564 101.406 1.00 27.36 549 VAL A N 1
ATOM 4122 C CA . VAL A 1 549 ? 46.876 26.769 101.625 1.00 29.47 549 VAL A CA 1
ATOM 4123 C C . VAL A 1 549 ? 45.631 27.640 101.484 1.00 30.93 549 VAL A C 1
ATOM 4124 O O . VAL A 1 549 ? 45.673 28.861 101.649 1.00 30.64 549 VAL A O 1
ATOM 4128 N N . GLU A 1 550 ? 44.511 26.992 101.171 1.00 34.71 550 GLU A N 1
ATOM 4129 C CA . GLU A 1 550 ? 43.240 27.698 101.029 1.00 42.80 550 GLU A CA 1
ATOM 4130 C C . GLU A 1 550 ? 42.665 27.977 102.404 1.00 40.83 550 GLU A C 1
ATOM 4131 O O . GLU A 1 550 ? 42.818 27.157 103.310 1.00 45.04 550 GLU A O 1
#

Radius of gyration: 21.9 Å; Cα contacts (8 Å, |Δi|>4): 1422; chains: 1; bounding box: 56×57×60 Å

Foldseek 3Di:
DAFQQDVVRADFAPAAFDFAAAFDFPDADPRAGEEEWEWEWEWDDQEPPADTATFIDTNRFFQHHEYEAAAQRKYKYQYFYPYDQDALAAAQCVFPPRVDPSNDWWFKAWAQALAFPQQRRFQQQIAHHPRPDGGPSNDDSMHMGRRNAAWFKIKMFTRHAQCRLRRLLRRGMGIYTYDGPLVVVAQADDDVLEGEKEKEAFHAHRNRYGDDQQADVVGFPGTSDFDLFDGHDFMGISSYTQHEHEAAQFKGKYKYAYQYLWDKFKKAKAPLDWKWWQDWGRYGDFATDIGRIDIDTHGIITIIMDRNNVVAQHKIFTAGVVDDDNNRTHYIYGNYDYDPDDRPHDRDGTRDDDDDDDDPVQAPEEEEKEWDWDADPRRHTFTEIRPDFAPPDADAAAEAFGKYKYWYAYLDQAKFWKFDPNWWKFWAWKFAFDNVVCVVPNDGHTPDDTHGDDRNRGHTYGIDTHHHRITTMIMTHHHDNFAKDKMFTSSNSNVNRTTMYIHGYHD

InterPro domains:
  IPR001117 Multicopper oxidase, second cupredoxin domain [PF00394] (251-327)
  IPR008972 Cupredoxin [G3DSA:2.60.40.420] (17-187)
  IPR008972 Cupredoxin [G3DSA:2.60.40.420] (189-361)
  IPR008972 Cupredoxin [G3DSA:2.60.40.420] (365-518)
  IPR008972 Cupredoxin [SSF49503] (19-192)
  IPR008972 Cupredoxin [SSF49503] (196-320)
  IPR008972 Cupredoxin [SSF49503] (368-514)
  IPR011706 Multicopper oxidase, C-terminal [PF07731] (406-516)
  IPR011707 Multicopper oxidase-like, N-terminal [PF07732] (61-98)
  IPR011707 Multicopper oxidase-like, N-terminal [PF07732] (114-190)
  IPR045087 Multicopper oxidase [PTHR48267] (17-516)

Sequence (507 aa):
KVDPSNPETIPKKYMDELPIPPVARPLAEIKGSPYYEIAMRQVPHRFHRLFPPTTVWGYDGMLPGPTIKVQKDEKIYVRWKNKLPEKHLLPIDRTLHETAGPPDVRTVVHLHGANVA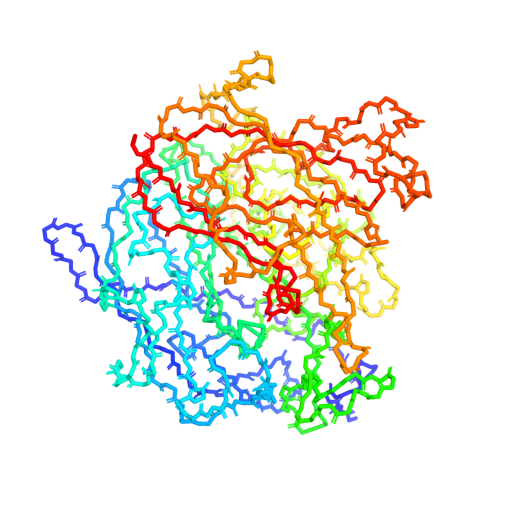WDSDGHPEAWFSRDFAKTGATFRRKVYEYTNKQMGATLWYHDHAIGITRLNVYSGLSGFYLIEDPVEKHLKLPKDGYDIPLMIQDRSFRSDGSLSYPENTNPPAPVNPSVQPFFIGNTIAVNGKIWPKLTVEPRKYRFRILNASNTNAYTLRLGDGRKFYQISTDGGLLTEPVELTTTLPLEPAERSDVIIDFSQHKGKKLILQNTNAEGNMGIIMRFDVLQPLRGRDTSEIPAKLISEEQVLYEHHADKTRLLKLDAIQDEYNRPVLLLDDRMWHDPVTEKPVIGDTEVWKLINVTNFAHPIHIHLIQFKILHRTPFDLERFQQDGYIDYTGPPIEPAVHERGWKDTVKAEPGMVTSVIMKFTENPGEYVWHCHILEHEDYDMMRPMRVVE

Organism: NCBI:txid2321395

Solvent-accessible surface area: 19747 Å² total; per-residue (Å²): 222,20,45,5,44,60,28,152,45,8,56,64,33,70,12,76,6,46,88,9,68,70,11,191,63,125,42,73,108,206,68,15,19,40,11,54,2,3,0,104,75,29,100,27,102,3,0,155,78,4,55,73,1,59,0,0,0,0,56,23,61,18,8,0,4,5,0,112,3,78,74,85,57,85,1,53,0,72,4,41,1,56,0,36,124,135,25,51,9,32,12,2,106,62,16,49,88,4,90,25,124,25,29,5,1,0,0,1,2,1,0,5,3,24,1,40,49,38,1,3,0,9,1,49,8,6,5,9,93,77,34,92,94,52,10,94,24,41,144,71,106,31,7,40,2,36,4,124,26,60,3,6,4,0,3,0,0,0,0,0,8,1,1,1,4,0,0,1,1,0,3,0,2,0,0,0,16,3,64,11,70,39,26,141,163,28,114,7,2,104,119,58,42,31,9,9,1,2,0,8,0,4,14,6,106,80,100,0,32,7,31,12,34,120,8,28,140,122,94,11,98,16,106,46,5,9,22,26,98,10,91,5,50,0,0,2,0,0,1,37,0,0,0,48,10,47,0,0,14,20,25,8,11,0,17,4,0,0,0,3,0,18,22,21,1,20,1,81,1,10,120,18,90,114,6,53,1,0,3,5,0,3,1,10,14,61,98,20,41,93,5,59,52,0,37,5,16,0,0,9,4,3,0,1,0,5,51,0,44,152,16,158,53,74,117,10,60,5,37,3,67,83,34,156,58,38,30,10,29,0,0,37,0,5,2,88,54,101,85,148,48,184,24,81,13,92,59,21,94,118,1,22,84,153,105,125,73,29,110,72,144,105,32,89,72,73,24,118,5,36,0,40,39,76,104,27,153,78,119,10,47,2,10,7,0,23,92,87,61,19,125,44,114,29,47,4,91,0,51,36,42,33,10,0,1,0,36,0,12,0,12,20,113,148,19,2,0,0,1,1,2,12,13,35,0,45,11,37,33,19,11,34,10,53,39,139,85,28,117,145,85,40,122,40,53,102,87,24,105,82,96,116,13,44,77,28,10,99,6,37,5,0,0,0,60,0,43,45,13,27,3,0,1,0,1,0,97,0,93,73,35,53,16,54,1,2,0,0,0,2,9,2,1,14,4,6,36,8,0,6,0,15,0,101,3,46,150

Nearest PDB structures (foldseek):
  7y8c-assembly2_B  TM=9.661E-01  e=1.025E-81  Bacillus subtilis subsp. subtilis str. 168
  4q8b-assembly2_B  TM=9.631E-01  e=1.491E-80  Bacillus subtilis subsp. subtilis str. 168
  4q89-assembly2_B  TM=9.679E-01  e=1.314E-79  Bacillus subtilis subsp. subtilis str. 168
  4q89-assembly1_A  TM=9.642E-01  e=5.089E-80  Bacillus subtilis subsp. subtilis str. 168
  9bd5-assembly1_B  TM=9.726E-01  e=1.425E-77  Bacillus paralicheniformis ATCC 9945a

Secondary structure (DSSP, 8-state):
---TT-GGGS-TT-SBPP-PPBP--SEEETTEEEEEEEEEEEEE-SSTTSPPEEEEEETTBSSEEEEEEETT--EEEEEEE---SS-SSPPPTTSTT-SSS----B-EEEET----GGGS--TT--B-GGGSSB-TT---SEEEE---S--EEEEEEE--TTTHHHHHHTT-EEEEEEEPGGGGGS----GGGEEEEEEEEE-B-TTS-B---SS-SSPPSSSS---S----SEEEETTEES-EEEE-SSEEEEEEEE--SS--EEEEETTT--EEEEEETTEEEEEEEEES-EEE-TT-EEEEEEE-GGGTT-EEEEEETTS-GGGGEEEEEEE-SPP-S-------S-S-S------GGG-SEEEEEEEEEEE-TTS-EEEEETTB-TTSPP-B-PBTT-EEEEEEEE-SSS-EEEEESS--BEEEEEEEB-HHHHHHH----B-S--BPPPTTS-S-BSEEEE-TTEEEEEEEE--S--EEEEEEESSHHHHTTT-EEEEEEB-